Protein AF-A0AA90NVJ5-F1 (afdb_monomer)

Mean predicted aligned error: 16.96 Å

Solvent-accessible surface area (backbone atoms only — not comparable to full-atom values): 32230 Å² total; per-residue (Å²): 108,69,73,56,40,75,77,45,54,69,91,79,53,79,66,46,68,48,69,56,89,80,75,50,54,68,58,56,45,48,38,55,75,70,67,49,37,37,31,30,42,58,78,66,62,53,34,35,52,96,92,38,83,36,47,47,67,70,79,48,70,86,54,48,79,76,35,74,50,73,50,93,60,68,34,25,51,74,86,40,76,24,29,42,32,39,37,22,49,100,89,47,80,44,40,34,38,19,69,58,90,64,99,47,58,68,63,62,41,54,60,50,55,58,54,57,51,51,54,44,38,47,26,87,74,56,71,31,52,74,79,68,71,81,81,56,64,76,60,47,52,57,48,51,53,55,48,51,55,51,51,52,49,15,37,50,47,9,49,52,56,47,77,76,42,100,68,71,63,60,38,102,80,78,41,63,66,62,54,50,45,51,52,10,43,55,50,51,52,50,57,75,68,51,80,78,47,85,78,49,49,60,54,48,54,52,48,51,57,56,62,51,61,80,39,88,86,50,62,78,56,66,56,51,62,69,67,57,86,79,63,65,35,46,77,32,61,63,39,45,46,76,60,53,39,22,66,38,40,5,14,34,41,18,8,42,35,31,51,52,83,56,38,49,20,41,75,62,8,20,6,33,42,39,65,39,86,55,34,29,42,26,42,35,38,24,38,39,51,42,58,31,42,36,40,77,28,38,26,45,32,92,80,46,82,71,42,69,33,58,42,73,55,25,30,54,66,23,53,39,54,23,28,17,33,30,40,50,76,55,100,36,43,19,40,31,41,34,37,33,46,58,34,18,24,37,41,49,47,54,91,80,30,52,53,19,64,80,26,28,33,34,35,33,42,33,45,35,45,31,43,30,46,10,36,39,79,50,100,44,34,25,33,18,38,31,46,28,47,33,39,40,41,38,37,41,30,25,34,42,67,50,75,90,48,83,86,40,60,66,24,40,39,38,39,41,30,40,36,75,32,70,34,42,32,39,19,36,30,41,36,93,41,99,48,34,28,36,10,35,20,42,37,51,47,37,65,41,63,25,45,36,44,36,38,40,36,74,46,64,92,83,73,52,70,46,76,47,49,30,39,35,62,47,43,48,50,32,37,42,39,41,16,35,25,38,48,80,54,98,38,41,34,41,24,31,25,43,34,42,37,41,38,51,56,38,44,51,51,48,46,42,62,74,76,70,74,65,54,78,86,66,44,55,33,44,78,36,72,26,41,63,34,50,35,42,20,38,19,39,36,40,43,78,52,93,41,38,32,43,25,29,18,37,23,46,37,45,30,31,44,46,53,85,41,24,40,84,81,44,88,48,38,42,33,42,37,42,19,37,20,41,37,40,37,83,46,100,41,39,34,37,21,41,17,40,33,45,35,40,35,47,67,36,52,33,59,34,69,38,38,37,76,83,75,43,78,36,67,88,58,69,19,38,38,36,32,35,37,56,43,40,74,30,46,33,43,20,37,28,42,38,42,48,110

Foldseek 3Di:
DVVVCVVPPLVNQPEAAEEQPDDAPVVLVVCLVSVHKYKYWHPDQWWADPNDTDGVCVVCVPADAQRKDWDPAWIDDNNRTWTKIWHAHPVGITIITTSDDDPQSVVVNVCCVVVVVVVCCVPPLHVNVVVVVDDDDVVVVVVVVVVVLLQVLLLQQLVVVCVVDPHADADPVRHRPDDSSRSSRVLVVVLVVDPDDPVSVVVVVVSVVSSVVVCPPCVVAPVCQVPVPDWFDADDLFFFDPWQDLVCVQAVNFCLFWDLPAQSSCVVALQSLLVDPFKKKKWKKKKWADKWKWPPKWWDAPQDPIDDDIWIRQTHITMWIWIKTWDDPDNWKIKIKIKTWGGWHWGATDLPHSQLLQFRTKTKTKIKIKIKIKGDPDPFKIKIKIKIKMKIKIKTWGFHDDPPPSVFGGWIKIDIWMWIWMWMKMKMWGPPDPFKIKIKMKTAKTKTKTKDKIWTQPGPDPPGIDIFIKIWIAIAWMKMKIKMWGDPDPFKIKGKIKMKTACQRGQWTWIGTPVCPDPQVRIAIQGQRFHIWMKIKIKMWGDPDPFKIKIWMKIWTARSDDQARDGSNGQAGIKIKTKIKMWGCPDPFKIKIKMKIWIWGAKHWHWDFGAIPVRDGCSNGSTIMTTMMHGDIMMMIMMMMMGTD

Nearest PDB structures (foldseek):
  3dwn-assembly2_B  TM=8.677E-01  e=7.748E-34  Escherichia coli K-12
  3pf1-assembly2_B  TM=8.631E-01  e=9.026E-34  Escherichia coli K-12
  2r4p-assembly2_B  TM=8.733E-01  e=1.092E-32  Escherichia coli
  2r4n-assembly2_B  TM=8.808E-01  e=7.939E-32  Escherichia coli
  2r4l-assembly1_A  TM=8.589E-01  e=8.244E-31  Escherichia coli

Radius of gyration: 35.65 Å; Cα contacts (8 Å, |Δi|>4): 1662; chains: 1; bounding box: 70×55×118 Å

Secondary structure (DSSP, 8-state):
-HHHHHHS-GGG---EEE-GGG--HHHHHHHHHTT--EEEE---SEEEETTEEEEHHHHTTT--BT-EEEEEEEEEETTEEEEEEEEEETTEEEEEEESS--TTHHHHHHTTHHHHHHHHHHTTTTT-GGGG----HHHHHHHHHHHHHHHHHHHHHHHHHHHTSS-PPB-TTSSBSS-HHHHHHHHHHHHHHS---HHHHHHHHHHHHHHGGG-TTTTTTHHHHHH---S----BBBTB---S-HHHHTTTTTTTTT--SSTTHHHH-GGGGGG--S-EEEEEEEEEE----EEEEEEEETTEEEEEEEE---B--EEEEEEEEEEE-SSSEEEEEEEE-SBEEEEE--TT-GGGGT-SEEEEEEEEEEEEEEEESSSSEEEEEEEEEEEEEEEEEEEEE-TT-TT-EEEEEEEEEEEEEEEEEEEEEEEEETTEEEEEEEE--EEEEEEEEEEEE--TTTT--EEEEEEEEEEEPPEEEEEEEEE-SSSEEEEEEEEEE-GGG--EEEEEETTS-S-TTSS-EEE--PPPEEEEEEEEEEE-SSSEEEEEEEEEE--S--TTT-BTTB----EEEEEEEEEEEEETTEEEEEEEEEEEEPPEEEEEE-B-TTS-B-TTTS-EEEEEE--PEEEEEEEEEEEE-

Structure (mmCIF, N/CA/C/O backbone):
data_AF-A0AA90NVJ5-F1
#
_entry.id   AF-A0AA90NVJ5-F1
#
loop_
_atom_site.group_PDB
_atom_site.id
_atom_site.type_symbol
_atom_site.label_atom_id
_atom_site.label_alt_id
_atom_site.label_comp_id
_atom_site.label_asym_id
_atom_site.label_entity_id
_atom_site.label_seq_id
_atom_site.pdbx_PDB_ins_code
_atom_site.Cartn_x
_atom_site.Cartn_y
_atom_site.Cartn_z
_atom_site.occupancy
_atom_site.B_iso_or_equiv
_atom_site.auth_seq_id
_atom_site.auth_comp_id
_atom_site.auth_asym_id
_atom_site.auth_atom_id
_atom_site.pdbx_PDB_model_num
ATOM 1 N N . MET A 1 1 ? -15.395 13.721 46.851 1.00 72.25 1 MET A N 1
ATOM 2 C CA . MET A 1 1 ? -14.664 12.496 47.256 1.00 72.25 1 MET A CA 1
ATOM 3 C C . MET A 1 1 ? -15.385 11.240 46.790 1.00 72.25 1 MET A C 1
ATOM 5 O O . MET A 1 1 ? -14.738 10.377 46.224 1.00 72.25 1 MET A O 1
ATOM 9 N N . GLU A 1 2 ? -16.705 11.155 46.943 1.00 76.56 2 GLU A N 1
ATOM 10 C CA . GLU A 1 2 ? -17.515 10.027 46.446 1.00 76.56 2 GLU A CA 1
ATOM 11 C C . GLU A 1 2 ? -17.298 9.736 44.954 1.00 76.56 2 GLU A C 1
ATOM 13 O O . GLU A 1 2 ? -17.005 8.604 44.595 1.00 76.56 2 GLU A O 1
ATOM 18 N N . HIS A 1 3 ? -17.269 10.766 44.102 1.00 74.88 3 HIS A N 1
ATOM 19 C CA . HIS A 1 3 ? -16.951 10.602 42.678 1.00 74.88 3 HIS A CA 1
ATOM 20 C C . HIS A 1 3 ? -15.566 9.965 42.425 1.00 74.88 3 HIS A C 1
ATOM 22 O O . HIS A 1 3 ? -15.418 9.106 41.565 1.00 74.88 3 HIS A O 1
ATOM 28 N N . VAL A 1 4 ? -14.553 10.314 43.227 1.00 75.56 4 VAL A N 1
ATOM 29 C CA . VAL A 1 4 ? -13.215 9.702 43.136 1.00 75.56 4 VAL A CA 1
ATOM 30 C C . VAL A 1 4 ? -13.242 8.250 43.616 1.00 75.56 4 VAL A C 1
ATOM 32 O O . VAL A 1 4 ? -12.526 7.422 43.068 1.00 75.56 4 VAL A O 1
ATOM 35 N N . LEU A 1 5 ? -14.074 7.920 44.607 1.00 78.44 5 LEU A N 1
ATOM 36 C CA . LEU A 1 5 ? -14.225 6.545 45.088 1.00 78.44 5 LEU A CA 1
ATOM 37 C C . LEU A 1 5 ? -14.985 5.636 44.117 1.00 78.44 5 LEU A C 1
ATOM 39 O O . LEU A 1 5 ? -14.742 4.430 44.129 1.00 78.44 5 LEU A O 1
ATOM 43 N N . ASN A 1 6 ? -15.840 6.202 43.261 1.00 79.12 6 ASN A N 1
ATOM 44 C CA . ASN A 1 6 ? -16.451 5.467 42.149 1.00 79.12 6 ASN A CA 1
ATOM 45 C C . ASN A 1 6 ? -15.398 5.031 41.118 1.00 79.12 6 ASN A C 1
ATOM 47 O O . ASN A 1 6 ? -15.527 3.967 40.524 1.00 79.12 6 ASN A O 1
ATOM 51 N N . LEU A 1 7 ? -14.339 5.827 40.940 1.00 78.50 7 LEU A N 1
ATOM 52 C CA . LEU A 1 7 ? -13.243 5.536 40.012 1.00 78.50 7 LEU A CA 1
ATOM 53 C C . LEU A 1 7 ? -12.128 4.699 40.662 1.00 78.50 7 LEU A C 1
ATOM 55 O O . LEU A 1 7 ? -11.526 3.838 40.022 1.00 78.50 7 LEU A O 1
ATOM 59 N N . ILE A 1 8 ? -11.835 4.943 41.942 1.00 82.69 8 ILE A N 1
ATOM 60 C CA . ILE A 1 8 ? -10.761 4.287 42.694 1.00 82.69 8 ILE A CA 1
ATOM 61 C C . ILE A 1 8 ? -11.341 3.715 43.992 1.00 82.69 8 ILE A C 1
ATOM 63 O O . ILE A 1 8 ? -11.528 4.452 44.964 1.00 82.69 8 ILE A O 1
ATOM 67 N N . PRO A 1 9 ? -11.567 2.389 44.063 1.00 83.31 9 PRO A N 1
ATOM 68 C CA . PRO A 1 9 ? -12.089 1.762 45.268 1.00 83.31 9 PRO A CA 1
ATOM 69 C C . PRO A 1 9 ? -11.207 2.059 46.485 1.00 83.31 9 PRO A C 1
ATOM 71 O O . PRO A 1 9 ? -9.983 1.953 46.398 1.00 83.31 9 PRO A O 1
ATOM 74 N N . ILE A 1 10 ? -11.818 2.329 47.648 1.00 81.44 10 ILE A N 1
ATOM 75 C CA . ILE A 1 10 ? -11.120 2.649 48.917 1.00 81.44 10 ILE A CA 1
ATOM 76 C C . ILE A 1 10 ? -9.978 1.666 49.222 1.00 81.44 10 ILE A C 1
ATOM 78 O O . ILE A 1 10 ? -8.927 2.066 49.711 1.00 81.44 10 ILE A O 1
ATOM 82 N N . LYS A 1 11 ? -10.156 0.376 48.903 1.00 81.62 11 LYS A N 1
ATOM 83 C CA . LYS A 1 11 ? -9.151 -0.677 49.132 1.00 81.62 11 LYS A CA 1
ATOM 84 C C . LYS A 1 11 ? -7.839 -0.463 48.360 1.00 81.62 11 LYS A C 1
ATOM 86 O O . LYS A 1 11 ? -6.824 -1.021 48.758 1.00 81.62 11 LYS A O 1
ATOM 91 N N . ARG A 1 12 ? -7.854 0.315 47.271 1.00 85.75 12 ARG A N 1
ATOM 92 C CA . ARG A 1 12 ? -6.670 0.665 46.465 1.00 85.75 12 ARG A CA 1
ATOM 93 C C . ARG A 1 12 ? -6.004 1.965 46.928 1.00 85.75 12 ARG A C 1
ATOM 95 O O . ARG A 1 12 ? -4.968 2.334 46.384 1.00 85.75 12 ARG A O 1
ATOM 102 N N . ILE A 1 13 ? -6.581 2.663 47.908 1.00 84.44 13 ILE A N 1
ATOM 103 C CA . ILE A 1 13 ? -6.050 3.921 48.433 1.00 84.44 13 ILE A CA 1
ATOM 104 C C . ILE A 1 13 ? -5.231 3.625 49.687 1.00 84.44 13 ILE A C 1
ATOM 106 O O . ILE A 1 13 ? -5.778 3.318 50.745 1.00 84.44 13 ILE A O 1
ATOM 110 N N . ASP A 1 14 ? -3.910 3.753 49.568 1.00 83.50 14 ASP A N 1
ATOM 111 C CA . ASP A 1 14 ? -2.993 3.574 50.695 1.00 83.50 14 ASP A CA 1
ATOM 112 C C . ASP A 1 14 ? -3.155 4.696 51.736 1.00 83.50 14 ASP A C 1
ATOM 114 O O . ASP A 1 14 ? -3.438 4.429 52.903 1.00 83.50 14 ASP A O 1
ATOM 118 N N . ASN A 1 15 ? -3.033 5.964 51.320 1.00 84.62 15 ASN A N 1
ATOM 119 C CA . ASN A 1 15 ? -3.166 7.132 52.195 1.00 84.62 15 ASN A CA 1
ATOM 120 C C . ASN A 1 15 ? -3.673 8.374 51.438 1.00 84.62 15 ASN A C 1
ATOM 122 O O . ASN A 1 15 ? -3.162 8.710 50.374 1.00 84.62 15 ASN A O 1
ATOM 126 N N . LEU A 1 16 ? -4.614 9.111 52.032 1.00 87.38 16 LEU A N 1
ATOM 127 C CA . LEU A 1 16 ? -5.030 10.446 51.591 1.00 87.38 16 LEU A CA 1
ATOM 128 C C . LEU A 1 16 ? -4.152 11.520 52.250 1.00 87.38 16 LEU A C 1
ATOM 130 O O . LEU A 1 16 ? -4.146 11.632 53.476 1.00 87.38 16 LEU A O 1
ATOM 134 N N . LEU A 1 17 ? -3.446 12.332 51.461 1.00 87.25 17 LEU A N 1
ATOM 135 C CA . LEU A 1 17 ? -2.608 13.434 51.952 1.00 87.25 17 LEU A CA 1
ATOM 136 C C . LEU A 1 17 ? -3.282 14.778 51.642 1.00 87.25 17 LEU A C 1
ATOM 138 O O . LEU A 1 17 ? -3.610 15.021 50.483 1.00 87.25 17 LEU A O 1
ATOM 142 N N . ALA A 1 18 ? -3.481 15.654 52.632 1.00 81.62 18 ALA A N 1
ATOM 143 C CA . ALA A 1 18 ? -4.191 16.923 52.410 1.00 81.62 18 ALA A CA 1
ATOM 144 C C . ALA A 1 18 ? -3.715 18.085 53.302 1.00 81.62 18 ALA A C 1
ATOM 146 O O . ALA A 1 18 ? -3.185 17.870 54.394 1.00 81.62 18 ALA A O 1
ATOM 147 N N . ASP A 1 19 ? -3.936 19.315 52.823 1.00 76.75 19 ASP A N 1
ATOM 148 C CA . ASP A 1 19 ? -3.724 20.566 53.568 1.00 76.75 19 ASP A CA 1
ATOM 149 C C . ASP A 1 19 ? -4.981 21.003 54.340 1.00 76.75 19 ASP A C 1
ATOM 151 O O . ASP A 1 19 ? -6.083 20.498 54.125 1.00 76.75 19 ASP A O 1
ATOM 155 N N . CYS A 1 20 ? -4.812 21.995 55.218 1.00 70.69 20 CYS A N 1
ATOM 156 C CA . CYS A 1 20 ? -5.837 22.480 56.144 1.00 70.69 20 CYS A CA 1
ATOM 157 C C . CYS A 1 20 ? -7.050 23.186 55.519 1.00 70.69 20 CYS A C 1
ATOM 159 O O . CYS A 1 20 ? -7.941 23.589 56.262 1.00 70.69 20 CYS A O 1
ATOM 161 N N . GLU A 1 21 ? -7.055 23.438 54.211 1.00 59.81 21 GLU A N 1
ATOM 162 C CA . GLU A 1 21 ? -7.971 24.404 53.581 1.00 59.81 21 GLU A CA 1
ATOM 163 C C . GLU A 1 21 ? -9.388 23.861 53.334 1.00 59.81 21 GLU A C 1
ATOM 165 O O . GLU A 1 21 ? -10.290 24.644 53.066 1.00 59.81 21 GLU A O 1
ATOM 170 N N . PHE A 1 22 ? -9.620 22.554 53.516 1.00 55.41 22 PHE A N 1
ATOM 171 C CA . PHE A 1 22 ? -10.889 21.894 53.163 1.00 55.41 22 PHE A CA 1
ATOM 172 C C . PHE A 1 22 ? -11.521 21.075 54.305 1.00 55.41 22 PHE A C 1
ATOM 174 O O . PHE A 1 22 ? -12.251 20.117 54.061 1.00 55.41 22 PHE A O 1
ATOM 181 N N . ILE A 1 23 ? -11.215 21.395 55.566 1.00 63.91 23 ILE A N 1
ATOM 182 C CA . ILE A 1 23 ? -11.468 20.484 56.693 1.00 63.91 23 ILE A CA 1
ATOM 183 C C . ILE A 1 23 ? -12.603 20.980 57.600 1.00 63.91 23 ILE A C 1
ATOM 185 O O . ILE A 1 23 ? -12.434 21.943 58.345 1.00 63.91 23 ILE A O 1
ATOM 189 N N . GLY A 1 24 ? -13.722 20.248 57.612 1.00 70.94 24 GLY A N 1
ATOM 190 C CA . GLY A 1 24 ? -14.807 20.367 58.599 1.00 70.94 24 GLY A CA 1
ATOM 191 C C . GLY A 1 24 ? -14.988 19.088 59.431 1.00 70.94 24 GLY A C 1
ATOM 192 O O . GLY A 1 24 ? -14.458 18.035 59.073 1.00 70.94 24 GLY A O 1
ATOM 193 N N . HIS A 1 25 ? -15.745 19.167 60.536 1.00 82.12 25 HIS A N 1
ATOM 194 C CA . HIS A 1 25 ? -16.088 18.002 61.377 1.00 82.12 25 HIS A CA 1
ATOM 195 C C . HIS A 1 25 ? -16.688 16.863 60.540 1.00 82.12 25 HIS A C 1
ATOM 197 O O . HIS A 1 25 ? -16.231 15.727 60.632 1.00 82.12 25 HIS A O 1
ATOM 203 N N . GLU A 1 26 ? -17.673 17.179 59.695 1.00 82.94 26 GLU A N 1
ATOM 204 C CA . GLU A 1 26 ? -18.388 16.205 58.860 1.00 82.94 26 GLU A CA 1
ATOM 205 C C . GLU A 1 26 ? -17.446 15.436 57.934 1.00 82.94 26 GLU A C 1
ATOM 207 O O . GLU A 1 26 ? -17.515 14.214 57.853 1.00 82.94 26 GLU A O 1
ATOM 212 N N . TRP A 1 27 ? -16.499 16.129 57.301 1.00 83.69 27 TRP A N 1
ATOM 213 C CA . TRP A 1 27 ? -15.541 15.501 56.396 1.00 83.69 27 TRP A CA 1
ATOM 214 C C . TRP A 1 27 ? -14.548 14.594 57.136 1.00 83.69 27 TRP A C 1
ATOM 216 O O . TRP A 1 27 ? -14.264 13.479 56.696 1.00 83.69 27 TRP A O 1
ATOM 226 N N . LEU A 1 28 ? -14.051 15.038 58.294 1.00 81.69 28 LEU A N 1
ATOM 227 C CA . LEU A 1 28 ? -13.170 14.229 59.139 1.00 81.69 28 LEU A CA 1
ATOM 228 C C . LEU A 1 28 ? -13.877 12.984 59.685 1.00 81.69 28 LEU A C 1
ATOM 230 O O . LEU A 1 28 ? -13.275 11.907 59.728 1.00 81.69 28 LEU A O 1
ATOM 234 N N . ASP A 1 29 ? -15.140 13.116 60.092 1.00 85.38 29 ASP A N 1
ATOM 235 C CA . ASP A 1 29 ? -15.920 11.979 60.566 1.00 85.38 29 ASP A CA 1
ATOM 236 C C . ASP A 1 29 ? -16.261 11.022 59.419 1.00 85.38 29 ASP A C 1
ATOM 238 O O . ASP A 1 29 ? -16.103 9.812 59.573 1.00 85.38 29 ASP A O 1
ATOM 242 N N . TRP A 1 30 ? -16.587 11.540 58.233 1.00 86.56 30 TRP A N 1
ATOM 243 C CA . TRP A 1 30 ? -16.805 10.738 57.028 1.00 86.56 30 TRP A CA 1
ATOM 244 C C . TRP A 1 30 ? -15.570 9.903 56.656 1.00 86.56 30 TRP A C 1
ATOM 246 O O . TRP A 1 30 ? -15.691 8.703 56.398 1.00 86.56 30 TRP A O 1
ATOM 256 N N . LEU A 1 31 ? -14.362 10.483 56.702 1.00 85.12 31 LEU A N 1
ATOM 257 C CA . LEU A 1 31 ? -13.108 9.752 56.454 1.00 85.12 31 LEU A CA 1
ATOM 258 C C . LEU A 1 31 ? -12.902 8.606 57.451 1.00 85.12 31 LEU A C 1
ATOM 260 O O . LEU A 1 31 ? -12.459 7.513 57.080 1.00 85.12 31 LEU A O 1
ATOM 264 N N . ARG A 1 32 ? -13.240 8.849 58.722 1.00 84.19 32 ARG A N 1
ATOM 265 C CA . ARG A 1 32 ? -13.170 7.851 59.792 1.00 84.19 32 ARG A CA 1
ATOM 266 C C . ARG A 1 32 ? -14.194 6.734 59.579 1.00 84.19 32 ARG A C 1
ATOM 268 O O . ARG A 1 32 ? -13.818 5.565 59.677 1.00 84.19 32 ARG A O 1
ATOM 275 N N . GLN A 1 33 ? -15.451 7.077 59.293 1.00 85.06 33 GLN A N 1
ATOM 276 C CA . GLN A 1 33 ? -16.539 6.121 59.051 1.00 85.06 33 GLN A CA 1
ATOM 277 C C . GLN A 1 33 ? -16.220 5.205 57.860 1.00 85.06 33 GLN A C 1
ATOM 279 O O . GLN A 1 33 ? -16.364 3.988 57.960 1.00 85.06 33 GLN A O 1
ATOM 284 N N . ASN A 1 34 ? -15.652 5.768 56.789 1.00 84.44 34 ASN A N 1
ATOM 285 C CA . ASN A 1 34 ? -15.224 5.034 55.594 1.00 84.44 34 ASN A CA 1
ATOM 286 C C . ASN A 1 34 ? -13.871 4.307 55.749 1.00 84.44 34 ASN A C 1
ATOM 288 O O . ASN A 1 34 ? -13.371 3.708 54.797 1.00 84.44 34 ASN A O 1
ATOM 292 N N . LYS A 1 35 ? -13.262 4.334 56.945 1.00 84.75 35 LYS A N 1
ATOM 293 C CA . LYS A 1 35 ? -11.977 3.683 57.275 1.00 84.75 35 LYS A CA 1
ATOM 294 C C . LYS A 1 35 ? -10.813 4.081 56.349 1.00 84.75 35 LYS A C 1
ATOM 296 O O . LYS A 1 35 ? -9.846 3.319 56.221 1.00 84.75 35 LYS A O 1
ATOM 301 N N . LEU A 1 36 ? -10.867 5.272 55.747 1.00 86.31 36 LEU A N 1
ATOM 302 C CA . LEU A 1 36 ? -9.823 5.765 54.852 1.00 86.31 36 LEU A CA 1
ATOM 303 C C . LEU A 1 36 ? -8.594 6.183 55.671 1.00 86.31 36 LEU A C 1
ATOM 305 O O . LEU A 1 36 ? -8.691 6.918 56.660 1.00 86.31 36 LEU A O 1
ATOM 309 N N . SER A 1 37 ? -7.412 5.706 55.281 1.00 87.06 37 SER A N 1
ATOM 310 C CA . SER A 1 37 ? -6.175 6.172 55.905 1.00 87.06 37 SER A CA 1
ATOM 311 C C . SER A 1 37 ? -5.868 7.586 55.415 1.00 87.06 37 SER A C 1
ATOM 313 O O . SER A 1 37 ? -5.815 7.808 54.210 1.00 87.06 37 SER A O 1
ATOM 315 N N . CYS A 1 38 ? -5.666 8.551 56.314 1.00 87.50 38 CYS A N 1
ATO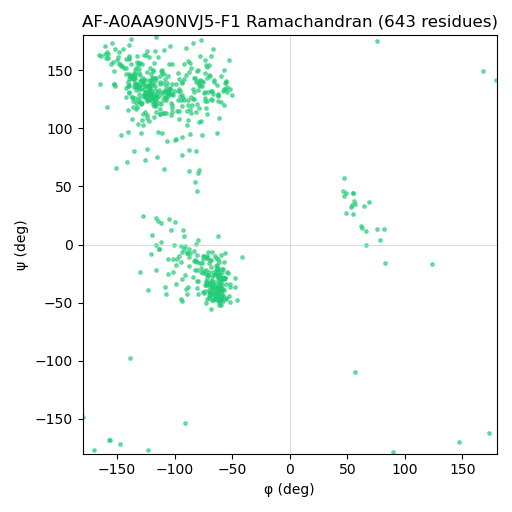M 316 C CA . CYS A 1 38 ? -5.355 9.930 55.926 1.00 87.50 38 CYS A CA 1
ATOM 317 C C . CYS A 1 38 ? -4.192 10.516 56.730 1.00 87.50 38 CYS A C 1
ATOM 319 O O . CYS A 1 38 ? -3.973 10.114 57.871 1.00 87.50 38 CYS A O 1
ATOM 321 N N . ARG A 1 39 ? -3.452 11.461 56.148 1.00 88.94 39 ARG A N 1
ATOM 322 C CA . ARG A 1 39 ? -2.412 12.277 56.789 1.00 88.94 39 ARG A CA 1
ATOM 323 C C . ARG A 1 39 ? -2.687 13.724 56.412 1.00 88.94 39 ARG A C 1
ATOM 325 O O . ARG A 1 39 ? -2.472 14.125 55.271 1.00 88.94 39 ARG A O 1
ATOM 332 N N . ILE A 1 40 ? -3.236 14.481 57.347 1.00 85.75 40 ILE A N 1
ATOM 333 C CA . ILE A 1 40 ? -3.801 15.792 57.038 1.00 85.75 40 ILE A CA 1
ATOM 334 C C . ILE A 1 40 ? -3.146 16.838 57.924 1.00 85.75 40 ILE A C 1
ATOM 336 O O . ILE A 1 40 ? -3.037 16.637 59.134 1.00 85.75 40 ILE A O 1
ATOM 340 N N . LEU A 1 41 ? -2.696 17.939 57.327 1.00 83.88 41 LEU A N 1
ATOM 341 C CA . LEU A 1 41 ? -2.188 19.074 58.086 1.00 83.88 41 LEU A CA 1
ATOM 342 C C . LEU A 1 41 ? -3.323 19.695 58.893 1.00 83.88 41 LEU A C 1
ATOM 344 O O . LEU A 1 41 ? -4.447 19.828 58.413 1.00 83.88 41 LEU A O 1
ATOM 348 N N . VAL A 1 42 ? -3.018 20.117 60.114 1.00 77.00 42 VAL A N 1
ATOM 349 C CA . VAL A 1 42 ? -3.985 20.796 60.969 1.00 77.00 42 VAL A CA 1
ATOM 350 C C . VAL A 1 42 ? -3.493 22.198 61.299 1.00 77.00 42 VAL A C 1
ATOM 352 O O . VAL A 1 42 ? -2.432 22.376 61.890 1.00 77.00 42 VAL A O 1
ATOM 355 N N . LYS A 1 43 ? -4.296 23.203 60.922 1.00 68.50 43 LYS A N 1
ATOM 356 C CA . LYS A 1 43 ? -4.115 24.619 61.294 1.00 68.50 43 LYS A CA 1
ATOM 357 C C . LYS A 1 43 ? -4.802 24.942 62.627 1.00 68.50 43 LYS A C 1
ATOM 359 O O . LYS A 1 43 ? -4.604 26.030 63.152 1.00 68.50 43 LYS A O 1
ATOM 364 N N . SER A 1 44 ? -5.637 24.040 63.161 1.00 59.41 44 SER A N 1
ATOM 365 C CA . SER A 1 44 ? -6.438 24.320 64.355 1.00 59.41 44 SER A CA 1
ATOM 366 C C . SER A 1 44 ? -5.540 24.602 65.553 1.00 59.41 44 SER A C 1
ATOM 368 O O . SER A 1 44 ? -4.696 23.778 65.897 1.00 59.41 44 SER A O 1
ATOM 370 N N . ASN A 1 45 ? -5.780 25.722 66.232 1.00 60.09 45 ASN A N 1
ATOM 371 C CA . ASN A 1 45 ? -5.015 26.115 67.412 1.00 60.09 45 ASN A CA 1
ATOM 372 C C . ASN A 1 45 ? -5.316 25.268 68.654 1.00 60.09 45 ASN A C 1
ATOM 374 O O . ASN A 1 45 ? -4.538 25.345 69.596 1.00 60.09 45 ASN A O 1
ATOM 378 N N . ASN A 1 46 ? -6.368 24.436 68.657 1.00 61.84 46 ASN A N 1
ATOM 379 C CA . ASN A 1 46 ? -6.797 23.659 69.821 1.00 61.84 46 ASN A CA 1
ATOM 380 C C . ASN A 1 46 ? -7.027 22.178 69.480 1.00 61.84 46 ASN A C 1
ATOM 382 O O . ASN A 1 46 ? -7.769 21.856 68.556 1.00 61.84 46 ASN A O 1
ATOM 386 N N . VAL A 1 47 ? -6.426 21.293 70.271 1.00 69.38 47 VAL A N 1
ATOM 387 C CA . VAL A 1 47 ? -6.661 19.840 70.305 1.00 69.38 47 VAL A CA 1
ATOM 388 C C . VAL A 1 47 ? -7.312 19.518 71.646 1.00 69.38 47 VAL A C 1
ATOM 390 O O . VAL A 1 47 ? -6.910 20.081 72.664 1.00 69.38 47 VAL A O 1
ATOM 393 N N . GLU A 1 48 ? -8.295 18.620 71.686 1.00 72.25 48 GLU A N 1
ATOM 394 C CA . GLU A 1 48 ? -8.856 18.164 72.960 1.00 72.25 48 GLU A CA 1
ATOM 395 C C . GLU A 1 48 ? -8.173 16.877 73.423 1.00 72.25 48 GLU A C 1
ATOM 397 O O . GLU A 1 48 ? -8.156 15.857 72.723 1.00 72.25 48 GLU A O 1
ATOM 402 N N . ASP A 1 49 ? -7.632 16.929 74.636 1.00 70.88 49 ASP A N 1
ATOM 403 C CA . ASP A 1 49 ? -7.055 15.789 75.335 1.00 70.88 49 ASP A CA 1
ATOM 404 C C . ASP A 1 49 ? -7.759 15.614 76.679 1.00 70.88 49 ASP A C 1
ATOM 406 O O . ASP A 1 49 ? -7.847 16.565 77.456 1.00 70.88 49 ASP A O 1
ATOM 410 N N . ARG A 1 50 ? -8.286 14.414 76.954 1.00 69.62 50 ARG A N 1
ATOM 411 C CA . ARG A 1 50 ? -9.036 14.107 78.191 1.00 69.62 50 ARG A CA 1
ATOM 412 C C . ARG A 1 50 ? -10.082 15.189 78.540 1.00 69.62 50 ARG A C 1
ATOM 414 O O . ARG A 1 50 ? -10.145 15.655 79.674 1.00 69.62 50 ARG A O 1
ATOM 421 N N . SER A 1 51 ? -10.859 15.623 77.544 1.00 67.50 51 SER A N 1
ATOM 422 C CA . SER A 1 51 ? -11.918 16.646 77.666 1.00 67.50 51 SER A CA 1
ATOM 423 C C . SER A 1 51 ? -11.446 18.073 77.999 1.00 67.50 51 SER A C 1
ATOM 425 O O . SER A 1 51 ? -12.271 18.935 78.292 1.00 67.50 51 SER A O 1
ATOM 427 N N . LYS A 1 52 ? -10.139 18.361 77.918 1.00 73.19 52 LYS A N 1
ATOM 428 C CA . LYS A 1 52 ? -9.583 19.720 78.019 1.00 73.19 52 LYS A CA 1
ATOM 429 C C . LYS A 1 52 ? -9.096 20.199 76.655 1.00 73.19 52 LYS A C 1
ATOM 431 O O . LYS A 1 52 ? -8.354 19.490 75.978 1.00 73.19 52 LYS A O 1
ATOM 436 N N . LYS A 1 53 ? -9.465 21.424 76.270 1.00 74.31 53 LYS A N 1
ATOM 437 C CA . LYS A 1 53 ? -8.909 22.104 75.089 1.00 74.31 53 LYS A CA 1
ATOM 438 C C . LYS A 1 53 ? -7.479 22.551 75.390 1.00 74.31 53 LYS A C 1
ATOM 440 O O . LYS A 1 53 ? -7.252 23.355 76.291 1.00 74.31 53 LYS A O 1
ATOM 445 N N . ILE A 1 54 ? -6.519 22.022 74.643 1.00 75.19 54 ILE A N 1
ATOM 446 C CA . ILE A 1 54 ? -5.094 22.334 74.757 1.00 75.19 54 ILE A CA 1
ATOM 447 C C . ILE A 1 54 ? -4.647 23.023 73.473 1.00 75.19 54 ILE A C 1
ATOM 449 O O . ILE A 1 54 ? -4.889 22.524 72.373 1.00 75.19 54 ILE A O 1
ATOM 453 N N . ALA A 1 55 ? -3.947 24.150 73.614 1.00 70.25 55 ALA A N 1
ATOM 454 C CA . ALA A 1 55 ? -3.332 24.807 72.473 1.00 70.25 55 ALA A CA 1
ATOM 455 C C . ALA A 1 55 ? -2.278 23.883 71.846 1.00 70.25 55 ALA A C 1
ATOM 457 O O . ALA A 1 55 ? -1.405 23.382 72.557 1.00 70.25 55 ALA A O 1
ATOM 458 N N . VAL A 1 56 ? -2.302 23.660 70.532 1.00 66.69 56 VAL A N 1
ATOM 459 C CA . VAL A 1 56 ? -1.439 22.620 69.930 1.00 66.69 56 VAL A CA 1
ATOM 460 C C . VAL A 1 56 ? 0.055 22.945 70.046 1.00 66.69 56 VAL A C 1
ATOM 462 O O . VAL A 1 56 ? 0.888 22.050 70.186 1.00 66.69 56 VAL A O 1
ATOM 465 N N . GLY A 1 57 ? 0.396 24.234 70.128 1.00 64.19 57 GLY A N 1
ATOM 466 C CA . GLY A 1 57 ? 1.744 24.685 70.475 1.00 64.19 57 GLY A CA 1
ATOM 467 C C . GLY A 1 57 ? 2.221 24.192 71.850 1.00 64.19 57 GLY A C 1
ATOM 468 O O . GLY A 1 57 ? 3.391 23.846 71.980 1.00 64.19 57 GLY A O 1
ATOM 469 N N . LYS A 1 58 ? 1.323 24.077 72.846 1.00 70.56 58 LYS A N 1
ATOM 470 C CA . LYS A 1 58 ? 1.631 23.541 74.189 1.00 70.56 58 LYS A CA 1
ATOM 471 C C . LYS A 1 58 ? 1.867 22.031 74.192 1.00 70.56 58 LYS A C 1
ATOM 473 O O . LYS A 1 58 ? 2.631 21.549 75.015 1.00 70.56 58 LYS A O 1
ATOM 478 N N . LEU A 1 59 ? 1.249 21.295 73.267 1.00 70.06 59 LEU A N 1
ATOM 479 C CA . LEU A 1 59 ? 1.514 19.866 73.059 1.00 70.06 59 LEU A CA 1
ATOM 480 C C . LEU A 1 59 ? 2.932 19.623 72.517 1.00 70.06 59 LEU A C 1
ATOM 482 O O . LEU A 1 59 ? 3.511 18.572 72.767 1.00 70.06 59 LEU A O 1
ATOM 486 N N . CYS A 1 60 ? 3.503 20.603 71.810 1.00 70.00 60 CYS A N 1
ATOM 487 C CA . CYS A 1 60 ? 4.768 20.479 71.084 1.00 70.00 60 CYS A CA 1
ATOM 488 C C . CYS A 1 60 ? 5.882 21.406 71.618 1.00 70.00 60 CYS A C 1
ATOM 490 O O . CYS A 1 60 ? 6.810 21.751 70.875 1.00 70.00 60 CYS A O 1
ATOM 492 N N . THR A 1 61 ? 5.796 21.841 72.880 1.00 69.38 61 THR A N 1
ATOM 493 C CA . THR A 1 61 ? 6.779 22.734 73.529 1.00 69.38 61 THR A CA 1
ATOM 494 C C . THR A 1 61 ? 8.175 22.121 73.620 1.00 69.38 61 THR A C 1
ATOM 496 O O . THR A 1 61 ? 9.149 22.855 73.521 1.00 69.38 61 THR A O 1
ATOM 499 N N . GLY A 1 62 ? 8.283 20.793 73.724 1.00 70.19 62 GLY A N 1
ATOM 500 C CA . GLY A 1 62 ? 9.560 20.067 73.782 1.00 70.19 62 GLY A CA 1
ATOM 501 C C . GLY A 1 62 ? 10.126 19.598 72.434 1.00 70.19 62 GLY A C 1
ATOM 502 O O . GLY A 1 62 ? 11.080 18.829 72.426 1.00 70.19 62 GLY A O 1
ATOM 503 N N . VAL A 1 63 ? 9.535 19.988 71.296 1.00 75.62 63 VAL A N 1
ATOM 504 C CA . VAL A 1 63 ? 9.992 19.537 69.966 1.00 75.62 63 VAL A CA 1
ATOM 505 C C . VAL A 1 63 ? 11.065 20.484 69.430 1.00 75.62 63 VAL A C 1
ATOM 507 O O . VAL A 1 63 ? 10.742 21.592 68.990 1.00 75.62 63 VAL A O 1
ATOM 510 N N . SER A 1 64 ? 12.320 20.034 69.423 1.00 79.56 64 SER A N 1
ATOM 511 C CA . SER A 1 64 ? 13.463 20.756 68.852 1.00 79.56 64 SER A CA 1
ATOM 512 C C . SER A 1 64 ? 13.392 20.852 67.322 1.00 79.56 64 SER A C 1
ATOM 514 O O . SER A 1 64 ? 12.660 20.114 66.658 1.00 79.56 64 SER A O 1
ATOM 516 N N . ILE A 1 65 ? 14.160 21.772 66.730 1.00 77.44 65 ILE A N 1
ATOM 517 C CA . ILE A 1 65 ? 14.259 21.913 65.267 1.00 77.44 65 ILE A CA 1
ATOM 518 C C . ILE A 1 65 ? 14.706 20.575 64.654 1.00 77.44 65 ILE A C 1
ATOM 520 O O . ILE A 1 65 ? 15.637 19.942 65.140 1.00 77.44 65 ILE A O 1
ATOM 524 N N . ASN A 1 66 ? 14.026 20.147 63.587 1.00 76.69 66 ASN A N 1
ATOM 525 C CA . ASN A 1 66 ? 14.175 18.859 62.895 1.00 76.69 66 ASN A CA 1
ATOM 526 C C . ASN A 1 66 ? 13.769 17.605 63.683 1.00 76.69 66 ASN A C 1
ATOM 528 O O . ASN A 1 66 ? 13.785 16.515 63.108 1.00 76.69 66 ASN A O 1
ATOM 532 N N . GLN A 1 67 ? 13.314 17.740 64.927 1.00 81.00 67 GLN A N 1
ATOM 533 C CA . GLN A 1 67 ? 12.779 16.620 65.691 1.00 81.00 67 GLN A CA 1
ATOM 534 C C . GLN A 1 67 ? 11.359 16.269 65.223 1.00 81.00 67 GLN A C 1
ATOM 536 O O . GLN A 1 67 ? 10.543 17.149 64.926 1.00 81.00 67 GLN A O 1
ATOM 541 N N . LYS A 1 68 ? 11.070 14.966 65.159 1.00 84.38 68 LYS A N 1
ATOM 542 C CA . LYS A 1 68 ? 9.739 14.404 64.903 1.00 84.38 68 LYS A CA 1
ATOM 543 C C . LYS A 1 68 ? 9.199 13.814 66.205 1.00 84.38 68 LYS A C 1
ATOM 545 O O . LYS A 1 68 ? 9.937 13.125 66.903 1.00 84.38 68 LYS A O 1
ATOM 550 N N . VAL A 1 69 ? 7.929 14.056 66.513 1.00 83.50 69 VAL A N 1
ATOM 551 C CA . VAL A 1 69 ? 7.245 13.462 67.671 1.00 83.50 69 VAL A CA 1
ATOM 552 C C . VAL A 1 69 ? 5.903 12.896 67.229 1.00 83.50 69 VAL A C 1
ATOM 554 O O . VAL A 1 69 ? 5.168 13.556 66.499 1.00 83.50 69 VAL A O 1
ATOM 557 N N . THR A 1 70 ? 5.585 11.687 67.689 1.00 83.50 70 THR A N 1
ATOM 558 C CA . THR A 1 70 ? 4.321 11.000 67.405 1.00 83.50 70 THR A CA 1
ATOM 559 C C . THR A 1 70 ? 3.670 10.575 68.712 1.00 83.50 70 THR A C 1
ATOM 561 O O . THR A 1 70 ? 4.301 9.935 69.556 1.00 83.50 70 THR A O 1
ATOM 564 N N . TRP A 1 71 ? 2.391 10.903 68.880 1.00 83.12 71 TRP A N 1
ATOM 565 C CA . TRP A 1 71 ? 1.619 10.499 70.050 1.00 83.12 71 TRP A CA 1
ATOM 566 C C . TRP A 1 71 ? 0.867 9.199 69.767 1.00 83.12 71 TRP A C 1
ATOM 568 O O . TRP A 1 71 ? 0.137 9.083 68.786 1.00 83.12 71 TRP A O 1
ATOM 578 N N . HIS A 1 72 ? 1.020 8.228 70.668 1.00 80.75 72 HIS A N 1
ATOM 579 C CA . HIS A 1 72 ? 0.433 6.889 70.542 1.00 80.75 72 HIS A CA 1
ATOM 580 C C . HIS A 1 72 ? -1.034 6.835 71.003 1.00 80.75 72 HIS A C 1
ATOM 582 O O . HIS A 1 72 ? -1.740 5.872 70.725 1.00 80.75 72 HIS A O 1
ATOM 588 N N . SER A 1 73 ? -1.513 7.874 71.696 1.00 82.81 73 SER A N 1
ATOM 589 C CA . SER A 1 73 ? -2.920 8.013 72.087 1.00 82.81 73 SER A CA 1
ATOM 590 C C . SER A 1 73 ? -3.655 8.937 71.122 1.00 82.81 73 SER A C 1
ATOM 592 O O . SER A 1 73 ? -3.133 9.986 70.737 1.00 82.81 73 SER A O 1
ATOM 594 N N . LYS A 1 74 ? -4.885 8.562 70.756 1.00 85.75 74 LYS A N 1
ATOM 595 C CA . LYS A 1 74 ? -5.753 9.417 69.945 1.00 85.75 74 LYS A CA 1
ATOM 596 C C . LYS A 1 74 ? -6.143 10.670 70.728 1.00 85.75 74 LYS A C 1
ATOM 598 O O . LYS A 1 74 ? -6.451 10.597 71.917 1.00 85.75 74 LYS A O 1
ATOM 603 N N . LYS A 1 75 ? -6.169 11.804 70.039 1.00 84.56 75 LYS A N 1
ATOM 604 C CA . LYS A 1 75 ? -6.644 13.098 70.537 1.00 84.56 75 LYS A CA 1
ATOM 605 C C . LYS A 1 75 ? -7.784 13.571 69.645 1.00 84.56 75 LYS A C 1
ATOM 607 O O . LYS A 1 75 ? -7.832 13.202 68.471 1.00 84.56 75 LYS A O 1
ATOM 612 N N . LYS A 1 76 ? -8.715 14.359 70.180 1.00 83.44 76 LYS A N 1
ATOM 613 C CA . LYS A 1 76 ? -9.823 14.870 69.366 1.00 83.44 76 LYS A CA 1
ATOM 614 C C . LYS A 1 76 ? -9.394 16.146 68.647 1.00 83.44 76 LYS A C 1
ATOM 616 O O . LYS A 1 76 ? -8.936 17.099 69.278 1.00 83.44 76 LYS A O 1
ATOM 621 N N . VAL A 1 77 ? -9.575 16.158 67.332 1.00 79.31 77 VAL A N 1
ATOM 622 C CA . VAL A 1 77 ? -9.410 17.332 66.471 1.00 79.31 77 VAL A CA 1
ATOM 623 C C . VAL A 1 77 ? -10.760 17.614 65.841 1.00 79.31 77 VAL A C 1
ATOM 625 O O . VAL A 1 77 ? -11.330 16.738 65.196 1.00 79.31 77 VAL A O 1
ATOM 628 N N . SER A 1 78 ? -11.300 18.805 66.105 1.00 76.88 78 SER A N 1
ATOM 629 C CA . SER A 1 78 ? -12.666 19.173 65.710 1.00 76.88 78 SER A CA 1
ATOM 630 C C . SER A 1 78 ? -13.697 18.106 66.108 1.00 76.88 78 SER A C 1
ATOM 632 O O . SER A 1 78 ? -14.508 17.712 65.286 1.00 76.88 78 SER A O 1
ATOM 634 N N . GLY A 1 79 ? -13.623 17.575 67.337 1.00 77.75 79 GLY A N 1
ATOM 635 C CA . GLY A 1 79 ? -14.549 16.558 67.865 1.00 77.75 79 GLY A CA 1
ATOM 636 C C . GLY A 1 79 ? -14.247 15.099 67.482 1.00 77.75 79 GLY A C 1
ATOM 637 O O . GLY A 1 79 ? -14.712 14.187 68.169 1.00 77.75 79 GLY A O 1
ATOM 638 N N . VAL A 1 80 ? -13.405 14.857 66.472 1.00 83.75 80 VAL A N 1
ATOM 639 C CA . VAL A 1 80 ? -13.144 13.519 65.908 1.00 83.75 80 VAL A CA 1
ATOM 640 C C . VAL A 1 80 ? -11.782 12.973 66.381 1.00 83.75 80 VAL A C 1
ATOM 642 O O . VAL A 1 80 ? -10.797 13.715 66.391 1.00 83.75 80 VAL A O 1
ATOM 645 N N . PRO A 1 81 ? -11.675 11.697 66.807 1.00 86.88 81 PRO A N 1
ATOM 646 C CA . PRO A 1 81 ? -10.439 11.147 67.366 1.00 86.88 81 PRO A CA 1
ATOM 647 C C . PRO A 1 81 ? -9.416 10.737 66.290 1.00 86.88 81 PRO A C 1
ATOM 649 O O . PRO A 1 81 ? -9.661 9.815 65.511 1.00 86.88 81 PRO A O 1
ATOM 652 N N . PHE A 1 82 ? -8.221 11.333 66.335 1.00 87.44 82 PHE A N 1
ATOM 653 C CA . PHE A 1 82 ? -7.092 11.042 65.442 1.00 87.44 82 PHE A CA 1
ATOM 654 C C . PHE A 1 82 ? -5.781 10.817 66.204 1.00 87.44 82 PHE A C 1
ATOM 656 O O . PHE A 1 82 ? -5.592 11.313 67.314 1.00 87.44 82 PHE A O 1
ATOM 663 N N . TYR A 1 83 ? -4.844 10.099 65.588 1.00 88.06 83 TYR A N 1
ATOM 664 C CA . TYR A 1 83 ? -3.435 10.132 65.983 1.00 88.06 83 TYR A CA 1
ATOM 665 C C . TYR A 1 83 ? -2.810 11.451 65.543 1.00 88.06 83 TYR A C 1
ATOM 667 O O . TYR A 1 83 ? -3.193 11.998 64.511 1.00 88.06 83 TYR A O 1
ATOM 675 N N . ILE A 1 84 ? -1.842 11.950 66.307 1.00 85.19 84 ILE A N 1
ATOM 676 C CA . ILE A 1 84 ? -1.152 13.207 66.012 1.00 85.19 84 ILE A CA 1
ATOM 677 C C . ILE A 1 84 ? 0.338 12.925 65.859 1.00 85.19 84 ILE A C 1
ATOM 679 O O . ILE A 1 84 ? 0.921 12.175 66.646 1.00 85.19 84 ILE A O 1
ATOM 683 N N . ALA A 1 85 ? 0.958 13.566 64.875 1.00 87.50 85 ALA A N 1
ATOM 684 C CA . ALA A 1 85 ? 2.400 13.718 64.796 1.00 87.50 85 ALA A CA 1
ATOM 685 C C . ALA A 1 85 ? 2.766 15.179 64.531 1.00 87.50 85 ALA A C 1
ATOM 687 O O . ALA A 1 85 ? 2.012 15.918 63.895 1.00 87.50 85 ALA A O 1
ATOM 688 N N . ALA A 1 86 ? 3.937 15.590 65.002 1.00 84.69 86 ALA A N 1
ATOM 689 C CA . ALA A 1 86 ? 4.458 16.928 64.800 1.00 84.69 86 ALA A CA 1
ATOM 690 C C . ALA A 1 86 ? 5.932 16.912 64.387 1.00 84.69 86 ALA A C 1
ATOM 692 O O . ALA A 1 86 ? 6.703 16.032 64.777 1.00 84.69 86 ALA A O 1
ATOM 693 N N . ARG A 1 87 ? 6.330 17.923 63.613 1.00 85.25 87 ARG A N 1
ATOM 694 C CA . ARG A 1 87 ? 7.726 18.211 63.266 1.00 85.25 87 ARG A CA 1
ATOM 695 C C . ARG A 1 87 ? 7.958 19.714 63.298 1.00 85.25 87 ARG A C 1
ATOM 697 O O . ARG A 1 87 ? 7.219 20.462 62.662 1.00 85.25 87 ARG A O 1
ATOM 704 N N . ARG A 1 88 ? 9.009 20.167 63.982 1.00 82.00 88 ARG A N 1
ATOM 705 C CA . ARG A 1 88 ? 9.422 21.578 63.943 1.00 82.00 88 ARG A CA 1
ATOM 706 C C . ARG A 1 88 ? 10.469 21.778 62.849 1.00 82.00 88 ARG A C 1
ATOM 708 O O . ARG A 1 88 ? 11.473 21.071 62.814 1.00 82.00 88 ARG A O 1
ATOM 715 N N . ASN A 1 89 ? 10.233 22.719 61.941 1.00 76.19 89 ASN A N 1
ATOM 716 C CA . ASN A 1 89 ? 11.196 23.138 60.922 1.00 76.19 89 ASN A CA 1
ATOM 717 C C . ASN A 1 89 ? 11.583 24.616 61.133 1.00 76.19 89 ASN A C 1
ATOM 719 O O . ASN A 1 89 ? 11.061 25.279 62.025 1.00 76.19 89 ASN A O 1
ATOM 723 N N . LEU A 1 90 ? 12.488 25.143 60.301 1.00 72.75 90 LEU A N 1
ATOM 724 C CA . LEU A 1 90 ? 12.928 26.547 60.366 1.00 72.75 90 LEU A CA 1
ATOM 725 C C . LEU A 1 90 ? 11.806 27.571 60.099 1.00 72.75 90 LEU A C 1
ATOM 727 O O . LEU A 1 90 ? 11.967 28.741 60.421 1.00 72.75 90 LEU A O 1
ATOM 731 N N . LYS A 1 91 ? 10.686 27.150 59.497 1.00 67.06 91 LYS A N 1
ATOM 732 C CA . LYS A 1 91 ? 9.531 27.999 59.168 1.00 67.06 91 LYS A CA 1
ATOM 733 C C . LYS A 1 91 ? 8.399 27.920 60.203 1.00 67.06 91 LYS A C 1
ATOM 735 O O . LYS A 1 91 ? 7.481 28.726 60.133 1.00 67.06 91 LYS A O 1
ATOM 740 N N . GLY A 1 92 ? 8.429 26.959 61.130 1.00 75.50 92 GLY A N 1
ATOM 741 C CA . GLY A 1 92 ? 7.389 26.777 62.140 1.00 75.50 92 GLY A CA 1
ATOM 742 C C . GLY A 1 92 ? 7.137 25.322 62.546 1.00 75.50 92 GLY A C 1
ATOM 743 O O . GLY A 1 92 ? 7.892 24.400 62.225 1.00 75.50 92 GLY A O 1
ATOM 744 N N . LEU A 1 93 ? 6.056 25.123 63.299 1.00 78.19 93 LEU A N 1
ATOM 745 C CA . LEU A 1 93 ? 5.596 23.818 63.769 1.00 78.19 93 LEU A CA 1
ATOM 746 C C . LEU A 1 93 ? 4.587 23.228 62.776 1.00 78.19 93 LEU A C 1
ATOM 748 O O . LEU A 1 93 ? 3.575 23.852 62.472 1.00 78.19 93 LEU A O 1
ATOM 752 N N . LEU A 1 94 ? 4.858 22.018 62.295 1.00 80.31 94 LEU A N 1
ATOM 753 C CA . LEU A 1 94 ? 3.995 21.267 61.390 1.00 80.31 94 LEU A CA 1
ATOM 754 C C . LEU A 1 94 ? 3.300 20.149 62.165 1.00 80.31 94 LEU A C 1
ATOM 756 O O . LEU A 1 94 ? 3.975 19.396 62.865 1.00 80.31 94 LEU A O 1
ATOM 760 N N . ILE A 1 95 ? 1.976 20.037 62.034 1.00 82.06 95 ILE A N 1
ATOM 761 C CA . ILE A 1 95 ? 1.152 19.105 62.814 1.00 82.06 95 ILE A CA 1
ATOM 762 C C . ILE A 1 95 ? 0.226 18.346 61.877 1.00 82.06 95 ILE A C 1
ATOM 764 O O . ILE A 1 95 ? -0.542 18.954 61.135 1.00 82.06 95 ILE A O 1
ATOM 768 N N . VAL A 1 96 ? 0.308 17.022 61.923 1.00 85.38 96 VAL A N 1
ATOM 769 C CA . VAL A 1 96 ? -0.409 16.115 61.029 1.00 85.38 96 VAL A CA 1
ATOM 770 C C . VAL A 1 96 ? -1.287 15.188 61.853 1.00 85.38 96 VAL A C 1
ATOM 772 O O . VAL A 1 96 ? -0.811 14.568 62.807 1.00 85.38 96 VAL A O 1
ATOM 775 N N . VAL A 1 97 ? -2.553 15.064 61.462 1.00 85.62 97 VAL A N 1
ATOM 776 C CA . VAL A 1 97 ? -3.477 14.065 62.008 1.00 85.62 97 VAL A CA 1
ATOM 777 C C . VAL A 1 97 ? -3.558 12.832 61.125 1.00 85.62 97 VAL A C 1
ATOM 779 O O . VAL A 1 97 ? -3.451 12.924 59.900 1.00 85.62 97 VAL A O 1
ATOM 782 N N . ALA A 1 98 ? -3.779 11.680 61.755 1.00 86.94 98 ALA A N 1
ATOM 783 C CA . ALA A 1 98 ? -3.875 10.395 61.084 1.00 86.94 98 ALA A CA 1
ATOM 784 C C . ALA A 1 98 ? -4.985 9.494 61.647 1.00 86.94 98 ALA A C 1
ATOM 786 O O . ALA A 1 98 ? -5.150 9.380 62.861 1.00 86.94 98 ALA A O 1
ATOM 787 N N . THR A 1 99 ? -5.753 8.827 60.776 1.00 84.62 99 THR A N 1
ATOM 788 C CA . THR A 1 99 ? -6.809 7.866 61.180 1.00 84.62 99 THR A CA 1
ATOM 789 C C . THR A 1 99 ? -6.249 6.547 61.713 1.00 84.62 99 THR A C 1
ATOM 791 O O . THR A 1 99 ? -6.840 5.933 62.604 1.00 84.62 99 THR A O 1
ATOM 794 N N . LYS A 1 100 ? -5.104 6.112 61.179 1.00 79.56 100 LYS A N 1
ATOM 795 C CA . LYS A 1 100 ? -4.364 4.906 61.577 1.00 79.56 100 LYS A CA 1
ATOM 796 C C . LYS A 1 100 ? -2.984 5.306 62.091 1.00 79.56 100 LYS A C 1
ATOM 798 O O . LYS A 1 100 ? -2.484 6.364 61.721 1.00 79.56 100 LYS A O 1
ATOM 803 N N . GLN A 1 101 ? -2.378 4.461 62.918 1.00 71.19 101 GLN A N 1
ATOM 804 C CA . GLN A 1 101 ? -1.052 4.686 63.487 1.00 71.19 101 GLN A CA 1
ATOM 805 C C . GLN A 1 101 ? 0.017 3.913 62.698 1.00 71.19 101 GLN A C 1
ATOM 807 O O . GLN A 1 101 ? 0.288 2.762 63.031 1.00 71.19 101 GLN A O 1
ATOM 812 N N . PRO A 1 102 ? 0.645 4.492 61.661 1.00 63.84 102 PRO A N 1
ATOM 813 C CA . PRO A 1 102 ? 1.934 4.014 61.181 1.00 63.84 102 PRO A CA 1
ATOM 814 C C . PRO A 1 102 ? 3.076 4.708 61.941 1.00 63.84 102 PRO A C 1
ATOM 816 O O . PRO A 1 102 ? 2.930 5.828 62.437 1.00 63.84 102 PRO A O 1
ATOM 819 N N . GLY A 1 103 ? 4.257 4.091 61.954 1.00 67.69 103 GLY A N 1
ATOM 820 C CA . GLY A 1 103 ? 5.485 4.739 62.432 1.00 67.69 103 GLY A CA 1
ATOM 821 C C . GLY A 1 103 ? 5.940 5.939 61.579 1.00 67.69 103 GLY A C 1
ATOM 822 O O . GLY A 1 103 ? 6.819 6.681 62.005 1.00 67.69 103 GLY A O 1
ATOM 823 N N . SER A 1 104 ? 5.337 6.167 60.403 1.00 79.06 104 SER A N 1
ATOM 824 C CA 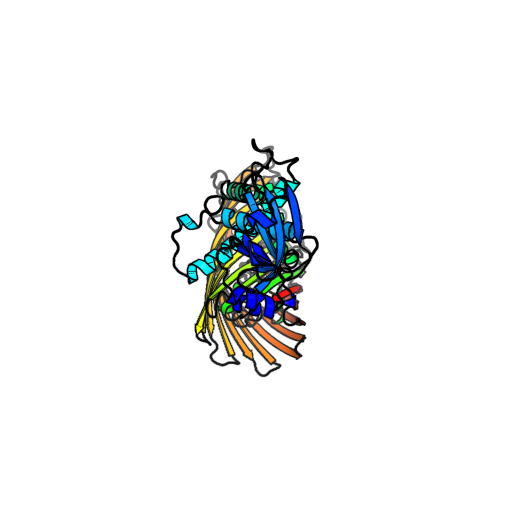. SER A 1 104 ? 5.818 7.084 59.358 1.00 79.06 104 SER A CA 1
ATOM 825 C C . SER A 1 104 ? 4.923 8.304 59.073 1.00 79.06 104 SER A C 1
ATOM 827 O O . SER A 1 104 ? 5.074 8.912 58.022 1.00 79.06 104 SER A O 1
ATOM 829 N N . ILE A 1 105 ? 4.020 8.731 59.975 1.00 86.44 105 ILE A N 1
ATOM 830 C CA . ILE A 1 105 ? 3.020 9.809 59.714 1.00 86.44 105 ILE A CA 1
ATOM 831 C C . ILE A 1 105 ? 3.615 11.059 59.034 1.00 86.44 105 ILE A C 1
ATOM 833 O O . ILE A 1 105 ? 3.060 11.563 58.058 1.00 86.44 105 ILE A O 1
ATOM 837 N N . ILE A 1 106 ? 4.741 11.569 59.545 1.00 84.81 106 ILE A N 1
ATOM 838 C CA . ILE A 1 106 ? 5.406 12.769 59.007 1.00 84.81 106 ILE A CA 1
ATOM 839 C C . ILE A 1 106 ? 6.091 12.491 57.663 1.00 84.81 106 ILE A C 1
ATOM 841 O O . ILE A 1 106 ? 6.130 13.369 56.801 1.00 84.81 106 ILE A O 1
ATOM 845 N N . ASP A 1 107 ? 6.630 11.288 57.481 1.00 84.44 107 ASP A N 1
ATOM 846 C CA . ASP A 1 107 ? 7.297 10.883 56.245 1.00 84.44 107 ASP A CA 1
ATOM 847 C C . ASP A 1 107 ? 6.280 10.638 55.126 1.00 84.44 107 ASP A C 1
ATOM 849 O O . ASP A 1 107 ? 6.475 11.125 54.013 1.00 84.44 107 ASP A O 1
ATOM 853 N N . ASP A 1 108 ? 5.139 10.021 55.437 1.00 86.06 108 ASP A N 1
ATOM 854 C CA . ASP A 1 108 ? 4.006 9.887 54.521 1.00 86.06 108 ASP A CA 1
ATOM 855 C C . ASP A 1 108 ? 3.494 11.267 54.095 1.00 86.06 108 ASP A C 1
ATOM 857 O O . ASP A 1 108 ? 3.347 11.539 52.904 1.00 86.06 108 ASP A O 1
ATOM 861 N N . TYR A 1 109 ? 3.292 12.172 55.061 1.00 86.94 109 TYR A N 1
ATOM 862 C CA . TYR A 1 109 ? 2.853 13.538 54.784 1.00 86.94 109 TYR A CA 1
ATOM 863 C C . TYR A 1 109 ? 3.848 14.300 53.900 1.00 86.94 109 TYR A C 1
ATOM 865 O O . TYR A 1 109 ? 3.446 15.087 53.045 1.00 86.94 109 TYR A O 1
ATOM 873 N N . SER A 1 110 ? 5.152 14.046 54.050 1.00 82.94 110 SER A N 1
ATOM 874 C CA . SER A 1 110 ? 6.175 14.718 53.245 1.00 82.94 110 SER A CA 1
ATOM 875 C C . SER A 1 110 ? 6.035 14.450 51.739 1.00 82.94 110 SER A C 1
ATOM 877 O O . SER A 1 110 ? 6.367 15.329 50.944 1.00 82.94 110 SER A O 1
ATOM 879 N N . LYS A 1 111 ? 5.446 13.312 51.331 1.00 83.00 111 LYS A N 1
ATOM 880 C CA . LYS A 1 111 ? 5.180 12.981 49.917 1.00 83.00 111 LYS A CA 1
ATOM 881 C C . LYS A 1 111 ? 4.208 13.961 49.246 1.00 83.00 111 LYS A C 1
ATOM 883 O O . LYS A 1 111 ? 4.241 14.120 48.029 1.00 83.00 111 LYS A O 1
ATOM 888 N N . ARG A 1 112 ? 3.395 14.684 50.027 1.00 84.56 112 ARG A N 1
ATOM 889 C CA . ARG A 1 112 ? 2.492 15.743 49.544 1.00 84.56 112 ARG A CA 1
ATOM 890 C C . ARG A 1 112 ? 3.233 16.855 48.794 1.00 84.56 112 ARG A C 1
ATOM 892 O O . ARG A 1 112 ? 2.675 17.447 47.877 1.00 84.56 112 ARG A O 1
ATOM 899 N N . TRP A 1 113 ? 4.498 17.122 49.132 1.00 76.12 113 TRP A N 1
ATOM 900 C CA . TRP A 1 113 ? 5.318 18.129 48.440 1.00 76.12 113 TRP A CA 1
ATOM 901 C C . TRP A 1 113 ? 5.481 17.858 46.934 1.00 76.12 113 TRP A C 1
ATOM 903 O O . TRP A 1 113 ? 5.690 18.797 46.159 1.00 76.12 113 TRP A O 1
ATOM 913 N N . SER A 1 114 ? 5.331 16.605 46.493 1.00 73.12 114 SER A N 1
ATOM 914 C CA . SER A 1 114 ? 5.316 16.253 45.068 1.00 73.12 114 SER A CA 1
ATOM 915 C C . SER A 1 114 ? 4.153 16.917 44.320 1.00 73.12 114 SER A C 1
ATOM 917 O O . SER A 1 114 ? 4.328 17.353 43.185 1.00 73.12 114 SER A O 1
ATOM 919 N N . ILE A 1 115 ? 2.998 17.075 44.975 1.00 73.62 115 ILE A N 1
ATOM 920 C CA . ILE A 1 115 ? 1.805 17.727 44.413 1.00 73.62 115 ILE A CA 1
ATOM 921 C C . ILE A 1 115 ? 2.046 19.232 44.243 1.00 73.62 115 ILE A C 1
ATOM 923 O O . ILE A 1 115 ? 1.772 19.789 43.186 1.00 73.62 115 ILE A O 1
ATOM 927 N N . GLU A 1 116 ? 2.634 19.892 45.244 1.00 75.56 116 GLU A N 1
ATOM 928 C CA . GLU A 1 116 ? 2.989 21.319 45.161 1.00 75.56 116 GLU A CA 1
ATOM 929 C C . GLU A 1 116 ? 3.988 21.588 44.026 1.00 75.56 116 GLU A C 1
ATOM 931 O O . GLU A 1 116 ? 3.880 22.575 43.296 1.00 75.56 116 GLU A O 1
ATOM 936 N N . THR A 1 117 ? 4.927 20.662 43.826 1.00 78.94 117 THR A N 1
ATOM 937 C CA . THR A 1 117 ? 5.873 20.718 42.707 1.00 78.94 117 THR A CA 1
ATOM 938 C C . THR A 1 117 ? 5.156 20.561 41.361 1.00 78.94 117 THR A C 1
ATOM 940 O O . THR A 1 117 ? 5.451 21.311 40.431 1.00 78.94 117 THR A O 1
ATOM 943 N N . MET A 1 118 ? 4.185 19.645 41.258 1.00 79.94 118 MET A N 1
ATOM 944 C CA . MET A 1 118 ? 3.365 19.454 40.056 1.00 79.94 118 MET A CA 1
ATOM 945 C C . MET A 1 118 ? 2.530 20.700 39.726 1.00 79.94 118 MET A C 1
ATOM 947 O O . MET A 1 118 ? 2.592 21.180 38.597 1.00 79.94 118 MET A O 1
ATOM 951 N N . PHE A 1 119 ? 1.825 21.284 40.700 1.00 80.38 119 PHE A N 1
ATOM 952 C CA . PHE A 1 119 ? 1.081 22.532 40.487 1.00 80.38 119 PHE A CA 1
ATOM 953 C C . PHE A 1 119 ? 2.001 23.689 40.094 1.00 80.38 119 PHE A C 1
ATOM 955 O O . PHE A 1 119 ? 1.666 24.467 39.204 1.00 80.38 119 PHE A O 1
ATOM 962 N N . GLY A 1 120 ? 3.190 23.779 40.696 1.00 82.25 120 GLY A N 1
ATOM 963 C CA . GLY A 1 120 ? 4.199 24.755 40.292 1.00 82.25 120 GLY A CA 1
ATOM 964 C C . GLY A 1 120 ? 4.589 24.632 38.815 1.00 82.25 120 GLY A C 1
ATOM 965 O O . GLY A 1 120 ? 4.740 25.653 38.148 1.00 82.25 120 GLY A O 1
ATOM 966 N N . ASN A 1 121 ? 4.707 23.405 38.295 1.00 87.31 121 ASN A N 1
ATOM 967 C CA . ASN A 1 121 ? 5.030 23.135 36.888 1.00 87.31 121 ASN A CA 1
ATOM 968 C C . ASN A 1 121 ? 3.898 23.529 35.920 1.00 87.31 121 ASN A C 1
ATOM 970 O O . ASN A 1 121 ? 4.180 23.914 34.789 1.00 87.31 121 ASN A O 1
ATOM 974 N N . LEU A 1 122 ? 2.633 23.444 36.338 1.00 83.12 122 LEU A N 1
ATOM 975 C CA . LEU A 1 122 ? 1.493 23.860 35.507 1.00 83.12 122 LEU A CA 1
ATOM 976 C C . LEU A 1 122 ? 1.344 25.391 35.434 1.00 83.12 122 LEU A C 1
ATOM 978 O O . LEU A 1 122 ? 0.810 25.915 34.462 1.00 83.12 122 LEU A O 1
ATOM 982 N N . LYS A 1 123 ? 1.850 26.110 36.439 1.00 84.12 123 LYS A N 1
ATOM 983 C CA . LYS A 1 123 ? 1.852 27.580 36.519 1.00 84.12 123 LYS A CA 1
ATOM 984 C C . LYS A 1 123 ? 3.132 28.172 35.906 1.00 84.12 123 LYS A C 1
ATOM 986 O O . LYS A 1 123 ? 3.792 27.545 35.074 1.00 84.12 123 LYS A O 1
ATOM 991 N N . SER A 1 124 ? 3.527 29.359 36.359 1.00 81.00 124 SER A N 1
ATOM 992 C CA . SER A 1 124 ? 4.647 30.157 35.839 1.00 81.00 124 SER A CA 1
ATOM 993 C C . SER A 1 124 ? 6.025 29.477 35.824 1.00 81.00 124 SER A C 1
ATOM 995 O O . SER A 1 124 ? 6.936 29.949 35.144 1.00 81.00 124 SER A O 1
ATOM 997 N N . ARG A 1 125 ? 6.230 28.354 36.533 1.00 77.81 125 ARG A N 1
ATOM 998 C CA . ARG A 1 125 ? 7.511 27.615 36.475 1.00 77.81 125 ARG A CA 1
ATOM 999 C C . ARG A 1 125 ? 7.615 26.662 35.277 1.00 77.81 125 ARG A C 1
ATOM 1001 O O . ARG A 1 125 ? 8.725 26.210 34.967 1.00 77.81 125 ARG A O 1
ATOM 1008 N N . GLY A 1 126 ? 6.509 26.370 34.591 1.00 85.62 126 GLY A N 1
ATOM 1009 C CA . GLY A 1 126 ? 6.476 25.477 33.431 1.00 85.62 126 GLY A CA 1
ATOM 1010 C C . GLY A 1 126 ? 5.579 25.982 32.309 1.00 85.62 126 GLY A C 1
ATOM 1011 O O . GLY A 1 126 ? 6.053 26.765 31.488 1.00 85.62 126 GLY A O 1
ATOM 1012 N N . PHE A 1 127 ? 4.345 25.479 32.237 1.00 84.56 127 PHE A N 1
ATOM 1013 C CA . PHE A 1 127 ? 3.429 25.735 31.113 1.00 84.56 127 PHE A CA 1
ATOM 1014 C C . PHE A 1 127 ? 2.689 27.069 31.186 1.00 84.56 127 PHE A C 1
ATOM 1016 O O . PHE A 1 127 ? 2.137 27.493 30.179 1.00 84.56 127 PHE A O 1
ATOM 1023 N N . ASP A 1 128 ? 2.707 27.722 32.347 1.00 87.31 128 ASP A N 1
ATOM 1024 C CA . ASP A 1 128 ? 2.087 29.026 32.573 1.00 87.31 128 ASP A CA 1
ATOM 1025 C C . ASP A 1 128 ? 0.596 29.079 32.209 1.00 87.31 128 ASP A C 1
ATOM 1027 O O . ASP A 1 128 ? 0.118 30.024 31.584 1.00 87.31 128 ASP A O 1
ATOM 1031 N N . LEU A 1 129 ? -0.151 28.046 32.618 1.00 81.69 129 LEU A N 1
ATOM 1032 C CA . LEU A 1 129 ? -1.575 27.886 32.309 1.00 81.69 129 LEU A CA 1
ATOM 1033 C C . LEU A 1 129 ? -2.410 29.124 32.663 1.00 81.69 129 LEU A C 1
ATOM 1035 O O . LEU A 1 129 ? -3.343 29.470 31.945 1.00 81.69 129 LEU A O 1
ATOM 1039 N N . GLU A 1 130 ? -2.063 29.803 33.759 1.00 81.75 130 GLU A N 1
ATOM 1040 C CA . GLU A 1 130 ? -2.780 30.979 34.262 1.00 81.75 130 GLU A CA 1
ATOM 1041 C C . GLU A 1 130 ? -2.785 32.138 33.248 1.00 81.75 130 GLU A C 1
ATOM 1043 O O . GLU A 1 130 ? -3.765 32.877 33.184 1.00 81.75 130 GLU A O 1
ATOM 1048 N N . SER A 1 131 ? -1.757 32.243 32.396 1.00 82.62 131 SER A N 1
ATOM 1049 C CA . SER A 1 131 ? -1.676 33.257 31.331 1.00 82.62 131 SER A CA 1
ATOM 1050 C C . SER A 1 131 ? -2.703 33.060 30.209 1.00 82.62 131 SER A C 1
ATOM 1052 O O . SER A 1 131 ? -3.005 33.995 29.472 1.00 82.62 131 SER A O 1
ATOM 1054 N N . THR A 1 132 ? -3.261 31.853 30.070 1.00 79.69 132 THR A N 1
ATOM 1055 C CA . THR A 1 132 ? -4.221 31.538 28.999 1.00 79.69 132 THR A CA 1
ATOM 1056 C C . THR A 1 132 ? -5.625 32.078 29.272 1.00 79.69 132 THR A C 1
ATOM 1058 O O . THR A 1 132 ? -6.439 32.118 28.353 1.00 79.69 132 THR A O 1
ATOM 1061 N N . HIS A 1 133 ? -5.923 32.469 30.521 1.00 81.44 133 HIS A N 1
ATOM 1062 C CA . HIS A 1 133 ? -7.243 32.933 30.973 1.00 81.44 133 HIS A CA 1
ATOM 1063 C C . HIS A 1 133 ? -8.421 32.021 30.560 1.00 81.44 133 HIS A C 1
ATOM 1065 O O . HIS A 1 133 ? -9.550 32.485 30.410 1.00 81.44 133 HIS A O 1
ATOM 1071 N N . MET A 1 134 ? -8.179 30.721 30.357 1.00 78.31 134 MET A N 1
ATOM 1072 C CA . MET A 1 134 ? -9.194 29.790 29.865 1.00 78.31 134 MET A CA 1
ATOM 1073 C C . MET A 1 134 ? -10.255 29.498 30.937 1.00 78.31 134 MET A C 1
ATOM 1075 O O . MET A 1 134 ? -9.927 29.042 32.028 1.00 78.31 134 MET A O 1
ATOM 1079 N N . THR A 1 135 ? -11.527 29.746 30.612 1.00 83.56 135 THR A N 1
ATOM 1080 C CA . THR A 1 135 ? -12.675 29.590 31.531 1.00 83.56 135 THR A CA 1
ATOM 1081 C C . THR A 1 135 ? -13.738 28.596 31.049 1.00 83.56 135 THR A C 1
ATOM 1083 O O . THR A 1 135 ? -14.666 28.287 31.791 1.00 83.56 135 THR A O 1
ATOM 1086 N N . ASN A 1 136 ? -13.632 28.091 29.813 1.00 86.31 136 ASN A N 1
ATOM 1087 C CA . ASN A 1 136 ? -14.577 27.124 29.245 1.00 86.31 136 ASN A CA 1
ATOM 1088 C C . ASN A 1 136 ? -14.226 25.689 29.683 1.00 86.31 136 ASN A C 1
ATOM 1090 O O . ASN A 1 136 ? -13.108 25.241 29.435 1.00 86.31 136 ASN A O 1
ATOM 1094 N N . LEU A 1 137 ? -15.187 24.980 30.285 1.00 77.25 137 LEU A N 1
ATOM 1095 C CA . LEU A 1 137 ? -14.979 23.664 30.904 1.00 77.25 137 LEU A CA 1
ATOM 1096 C C . LEU A 1 137 ? -14.563 22.572 29.901 1.00 77.25 137 LEU A C 1
ATOM 1098 O O . LEU A 1 137 ? -13.550 21.919 30.127 1.00 77.25 137 LEU A O 1
ATOM 1102 N N . ASP A 1 138 ? -15.234 22.446 28.751 1.00 71.62 138 ASP A N 1
ATOM 1103 C CA . ASP A 1 138 ? -14.900 21.416 27.747 1.00 71.62 138 ASP A CA 1
ATOM 1104 C C . ASP A 1 138 ? -13.487 21.596 27.171 1.00 71.62 138 ASP A C 1
ATOM 1106 O O . ASP A 1 138 ? -12.779 20.641 26.841 1.00 71.62 138 ASP A O 1
ATOM 1110 N N . ARG A 1 139 ? -13.054 22.855 27.033 1.00 76.69 139 ARG A N 1
ATOM 1111 C CA . ARG A 1 139 ? -11.688 23.178 26.603 1.00 76.69 139 ARG A CA 1
ATOM 1112 C C . ARG A 1 139 ? -10.676 22.922 27.712 1.00 76.69 139 ARG A C 1
ATOM 1114 O O . ARG A 1 139 ? -9.563 22.502 27.405 1.00 76.69 139 ARG A O 1
ATOM 1121 N N . MET A 1 140 ? -11.050 23.156 28.970 1.00 77.81 140 MET A N 1
ATOM 1122 C CA . MET A 1 140 ? -10.206 22.841 30.120 1.00 77.81 140 MET A CA 1
ATOM 1123 C C . MET A 1 140 ? -9.966 21.339 30.238 1.00 77.81 140 MET A C 1
ATOM 1125 O O . MET A 1 140 ? -8.821 20.961 30.457 1.00 77.81 140 MET A O 1
ATOM 1129 N N . ASP A 1 141 ? -10.973 20.495 30.017 1.00 75.50 141 ASP A N 1
ATOM 1130 C CA . ASP A 1 141 ? -10.808 19.037 30.084 1.00 75.50 141 ASP A CA 1
ATOM 1131 C C . ASP A 1 141 ? -9.793 18.543 29.045 1.00 75.50 141 ASP A C 1
ATOM 1133 O O . ASP A 1 141 ? -8.773 17.945 29.399 1.00 75.50 141 ASP A O 1
ATOM 1137 N N . LYS A 1 142 ? -9.972 18.927 27.774 1.00 77.31 142 LYS A N 1
ATOM 1138 C CA . LYS A 1 142 ? -9.028 18.599 26.687 1.00 77.31 142 LYS A CA 1
ATOM 1139 C C . LYS A 1 142 ? -7.623 19.151 26.943 1.00 77.31 142 LYS A C 1
ATOM 1141 O O . LYS A 1 142 ? -6.615 18.500 26.664 1.00 77.31 142 LYS A O 1
ATOM 1146 N N . LEU A 1 143 ? -7.537 20.367 27.481 1.00 79.44 143 LEU A N 1
ATOM 1147 C CA . LEU A 1 143 ? -6.263 20.989 27.824 1.00 79.44 143 LEU A CA 1
ATOM 1148 C C . LEU A 1 143 ? -5.570 20.243 28.971 1.00 79.44 143 LEU A C 1
ATOM 1150 O O . LEU A 1 143 ? -4.358 20.040 28.921 1.00 79.44 143 LEU A O 1
ATOM 1154 N N . MET A 1 144 ? -6.316 19.800 29.980 1.00 80.56 144 MET A N 1
ATOM 1155 C CA . MET A 1 144 ? -5.785 19.037 31.107 1.00 80.56 144 MET A CA 1
ATOM 1156 C C . MET A 1 144 ? -5.304 17.645 30.687 1.00 80.56 144 MET A C 1
ATOM 1158 O O . MET A 1 144 ? -4.260 17.202 31.177 1.00 80.56 144 MET A O 1
ATOM 1162 N N . GLU A 1 145 ? -5.980 16.984 29.745 1.00 75.62 145 GLU A N 1
ATOM 1163 C CA . GLU A 1 145 ? -5.507 15.732 29.135 1.00 75.62 145 GLU A CA 1
ATOM 1164 C C . GLU A 1 145 ? -4.151 15.925 28.442 1.00 75.62 145 GLU A C 1
ATOM 1166 O O . GLU A 1 145 ? -3.171 15.238 28.757 1.00 75.62 145 GLU A O 1
ATOM 1171 N N . LEU A 1 146 ? -4.057 16.928 27.564 1.00 77.62 146 LEU A N 1
ATOM 1172 C CA . LEU A 1 146 ? -2.829 17.236 26.831 1.00 77.62 146 LEU A CA 1
ATOM 1173 C C . LEU A 1 146 ? -1.683 17.634 27.773 1.00 77.62 146 LEU A C 1
ATOM 1175 O O . LEU A 1 146 ? -0.540 17.192 27.612 1.00 77.62 146 LEU A O 1
ATOM 1179 N N . LEU A 1 147 ? -1.972 18.453 28.786 1.00 82.62 147 LEU A N 1
ATOM 1180 C CA . LEU A 1 147 ? -0.990 18.854 29.791 1.00 82.62 147 LEU A CA 1
ATOM 1181 C C . LEU A 1 147 ? -0.516 17.669 30.617 1.00 82.62 147 LEU A C 1
ATOM 1183 O O . LEU A 1 147 ? 0.668 17.608 30.934 1.00 82.62 147 LEU A O 1
ATOM 1187 N N . THR A 1 148 ? -1.389 16.714 30.931 1.00 80.88 148 THR A N 1
ATOM 1188 C CA . THR A 1 148 ? -1.007 15.506 31.670 1.00 80.88 148 THR A CA 1
ATOM 1189 C C . THR A 1 148 ? 0.023 14.701 30.884 1.00 80.88 148 THR A C 1
ATOM 1191 O O . THR A 1 148 ? 1.090 14.386 31.419 1.00 80.88 148 THR A O 1
ATOM 1194 N N . ILE A 1 149 ? -0.227 14.467 29.592 1.00 78.88 149 ILE A N 1
ATOM 1195 C CA . ILE A 1 149 ? 0.728 13.804 28.688 1.00 78.88 149 ILE A CA 1
ATOM 1196 C C . ILE A 1 149 ? 2.043 14.592 28.634 1.00 78.88 149 ILE A C 1
ATOM 1198 O O . ILE A 1 149 ? 3.129 14.034 28.808 1.00 78.88 149 ILE A O 1
ATOM 1202 N N . THR A 1 150 ? 1.951 15.913 28.481 1.00 82.62 150 THR A N 1
ATOM 1203 C CA . THR A 1 150 ? 3.124 16.789 28.372 1.00 82.62 150 THR A CA 1
ATOM 1204 C C . THR A 1 150 ? 3.942 16.819 29.671 1.00 82.62 150 THR A C 1
ATOM 1206 O O . THR A 1 150 ? 5.173 16.819 29.625 1.00 82.62 150 THR A O 1
ATOM 1209 N N . VAL A 1 151 ? 3.303 16.787 30.848 1.00 84.00 151 VAL A N 1
ATOM 1210 C CA . VAL A 1 151 ? 3.990 16.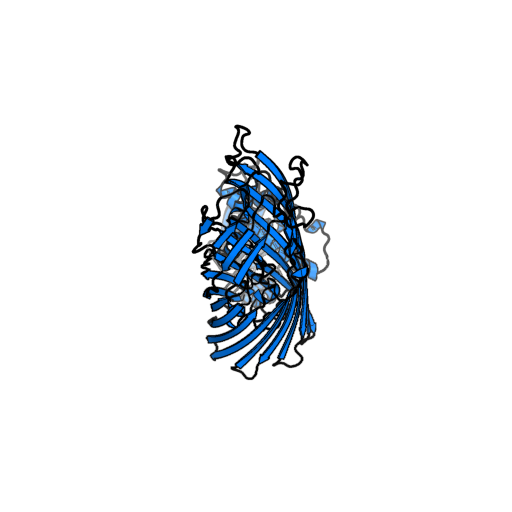661 32.146 1.00 84.00 151 VAL A CA 1
ATOM 1211 C C . VAL A 1 151 ? 4.769 15.355 32.214 1.00 84.00 151 VAL A C 1
ATOM 1213 O O . VAL A 1 151 ? 5.938 15.369 32.611 1.00 84.00 151 VAL A O 1
ATOM 1216 N N . VAL A 1 152 ? 4.145 14.245 31.818 1.00 83.38 152 VAL A N 1
ATOM 1217 C CA . VAL A 1 152 ? 4.782 12.924 31.814 1.00 83.38 152 VAL A CA 1
ATOM 1218 C C . VAL A 1 152 ? 6.003 12.927 30.894 1.00 83.38 152 VAL A C 1
ATOM 1220 O O . VAL A 1 152 ? 7.084 12.507 31.310 1.00 83.38 152 VAL A O 1
ATOM 1223 N N . TRP A 1 153 ? 5.882 13.489 29.692 1.00 83.31 153 TRP A N 1
ATOM 1224 C CA . TRP A 1 153 ? 6.999 13.629 28.754 1.00 83.31 153 TRP A CA 1
ATOM 1225 C C . TRP A 1 153 ? 8.143 14.469 29.323 1.00 83.31 153 TRP A C 1
ATOM 1227 O O . TRP A 1 153 ? 9.298 14.041 29.293 1.00 83.31 153 TRP A O 1
ATOM 1237 N N . CYS A 1 154 ? 7.843 15.626 29.914 1.00 87.19 154 CYS A N 1
ATOM 1238 C CA . CYS A 1 154 ? 8.847 16.466 30.567 1.00 87.19 154 CYS A CA 1
ATOM 1239 C C . CYS A 1 154 ? 9.565 15.734 31.711 1.00 87.19 154 CYS A C 1
ATOM 1241 O O . CYS A 1 154 ? 10.769 15.906 31.893 1.00 87.19 154 CYS A O 1
ATOM 1243 N N . LEU A 1 155 ? 8.862 14.908 32.490 1.00 84.62 155 LEU A N 1
ATOM 1244 C CA . LEU A 1 155 ? 9.479 14.131 33.566 1.00 84.62 155 LEU A CA 1
ATOM 1245 C C . LEU A 1 155 ? 10.377 13.013 33.029 1.00 84.62 155 LEU A C 1
ATOM 1247 O O . LEU A 1 155 ? 11.476 12.830 33.545 1.00 84.62 155 LEU A O 1
ATOM 1251 N N . LEU A 1 156 ? 9.962 12.308 31.980 1.00 80.44 156 LEU A N 1
ATOM 1252 C CA . LEU A 1 156 ? 10.740 11.209 31.399 1.00 80.44 156 LEU A CA 1
ATOM 1253 C C . LEU A 1 156 ? 11.990 11.697 30.679 1.00 80.44 156 LEU A C 1
ATOM 1255 O O . LEU A 1 156 ? 13.083 11.192 30.931 1.00 80.44 156 LEU A O 1
ATOM 1259 N N . VAL A 1 157 ? 11.856 12.734 29.850 1.00 82.69 157 VAL A N 1
ATOM 1260 C CA . VAL A 1 157 ? 13.008 13.372 29.199 1.00 82.69 157 VAL A CA 1
ATOM 1261 C C . VAL A 1 157 ? 13.930 13.981 30.253 1.00 82.69 157 VAL A C 1
ATOM 1263 O O . VAL A 1 157 ? 15.150 13.885 30.140 1.00 82.69 157 VAL A O 1
ATOM 1266 N N . GLY A 1 158 ? 13.362 14.552 31.317 1.00 85.62 158 GLY A N 1
ATOM 1267 C CA . GLY A 1 158 ? 14.113 15.021 32.474 1.00 85.62 158 GLY A CA 1
ATOM 1268 C C . GLY A 1 158 ? 14.907 13.911 33.159 1.00 85.62 158 GLY A C 1
ATOM 1269 O O . GLY A 1 158 ? 16.077 14.108 33.478 1.00 85.62 158 GLY A O 1
ATOM 1270 N N . HIS A 1 159 ? 14.299 12.742 33.359 1.00 83.81 159 HIS A N 1
ATOM 1271 C CA . HIS A 1 159 ? 14.951 11.580 33.958 1.00 83.81 159 HIS A CA 1
ATOM 1272 C C . HIS A 1 159 ? 16.093 11.057 33.084 1.00 83.81 159 HIS A C 1
ATOM 1274 O O . HIS A 1 159 ? 17.188 10.817 33.584 1.00 83.81 159 HIS A O 1
ATOM 1280 N N . TRP A 1 160 ? 15.868 10.969 31.773 1.00 81.12 160 TRP A N 1
ATOM 1281 C CA . TRP A 1 160 ? 16.895 10.593 30.806 1.00 81.12 160 TRP A CA 1
ATOM 1282 C C . TRP A 1 160 ? 18.071 11.578 30.803 1.00 81.12 160 TRP A C 1
ATOM 1284 O O . TRP A 1 160 ? 19.219 11.177 30.981 1.00 81.12 160 TRP A O 1
ATOM 1294 N N . CYS A 1 161 ? 17.794 12.883 30.712 1.00 78.88 161 CYS A N 1
ATOM 1295 C CA . CYS A 1 161 ? 18.828 13.918 30.791 1.00 78.88 161 CYS A CA 1
ATOM 1296 C C . CYS A 1 161 ? 19.592 13.889 32.120 1.00 78.88 161 CYS A C 1
ATOM 1298 O O . CYS A 1 161 ? 20.771 14.230 32.150 1.00 78.88 161 CYS A O 1
ATOM 1300 N N . TYR A 1 162 ? 18.929 13.505 33.213 1.00 80.12 162 TYR A N 1
ATOM 1301 C CA . TYR A 1 162 ? 19.572 13.337 34.510 1.00 80.12 162 TYR A CA 1
ATOM 1302 C C . TYR A 1 162 ? 20.500 12.116 34.531 1.00 80.12 162 TYR A C 1
ATOM 1304 O O . TYR A 1 162 ? 21.625 12.236 34.998 1.00 80.12 162 TYR A O 1
ATOM 1312 N N . GLY A 1 163 ? 20.071 10.976 33.977 1.00 70.88 163 GLY A N 1
ATOM 1313 C CA . GLY A 1 163 ? 20.889 9.761 33.884 1.00 70.88 163 GLY A CA 1
ATOM 1314 C C . GLY A 1 163 ? 22.155 9.928 33.036 1.00 70.88 163 GLY A C 1
ATOM 1315 O O . GLY A 1 163 ? 23.158 9.274 33.300 1.00 70.88 163 GLY A O 1
ATOM 1316 N N . SER A 1 164 ? 22.138 10.837 32.058 1.00 64.69 164 SER A N 1
ATOM 1317 C CA . SER A 1 164 ? 23.307 11.169 31.229 1.00 64.69 164 SER A CA 1
ATOM 1318 C C . SER A 1 164 ? 24.193 12.290 31.794 1.00 64.69 164 SER A C 1
ATOM 1320 O O . SER A 1 164 ? 25.250 12.564 31.228 1.00 64.69 164 SER A O 1
ATOM 1322 N N . ALA A 1 165 ? 23.785 12.969 32.872 1.00 63.16 165 ALA A N 1
ATOM 1323 C CA . ALA A 1 165 ? 24.527 14.085 33.461 1.00 63.16 165 ALA A CA 1
ATOM 1324 C C . ALA A 1 165 ? 25.189 13.675 34.786 1.00 63.16 165 ALA A C 1
ATOM 1326 O O . ALA A 1 165 ? 24.537 13.165 35.690 1.00 63.16 165 ALA A O 1
ATOM 1327 N N . SER A 1 166 ? 26.483 13.964 34.946 1.00 52.72 166 SER A N 1
ATOM 1328 C CA . SER A 1 166 ? 27.283 13.541 36.106 1.00 52.72 166 SER A CA 1
ATOM 1329 C C . SER A 1 166 ? 26.958 14.246 37.434 1.00 52.72 166 SER A C 1
ATOM 1331 O O . SER A 1 166 ? 27.486 13.830 38.456 1.00 52.72 166 SER A O 1
ATOM 1333 N N . GLN A 1 167 ? 26.085 15.263 37.441 1.00 62.25 167 GLN A N 1
ATOM 1334 C CA . GLN A 1 167 ? 25.304 15.812 38.570 1.00 62.25 167 GLN A CA 1
ATOM 1335 C C . GLN A 1 167 ? 24.696 17.158 38.132 1.00 62.25 167 GLN A C 1
ATOM 1337 O O . GLN A 1 167 ? 25.278 17.881 37.323 1.00 62.25 167 GLN A O 1
ATOM 1342 N N . LEU A 1 168 ? 23.522 17.530 38.658 1.00 68.62 168 LEU A N 1
ATOM 1343 C CA . LEU A 1 168 ? 22.945 18.852 38.386 1.00 68.62 168 LEU A CA 1
ATOM 1344 C C . LEU A 1 168 ? 23.667 19.930 39.213 1.00 68.62 168 LEU A C 1
ATOM 1346 O O . LEU A 1 168 ? 23.845 19.726 40.416 1.00 68.62 168 LEU A O 1
ATOM 1350 N N . PRO A 1 169 ? 24.011 21.095 38.628 1.00 70.25 169 PRO A N 1
ATOM 1351 C CA . PRO A 1 169 ? 24.620 22.186 39.379 1.00 70.25 169 PRO A CA 1
ATOM 1352 C C . PRO A 1 169 ? 23.704 22.601 40.534 1.00 70.25 169 PRO A C 1
ATOM 1354 O O . PRO A 1 169 ? 22.492 22.766 40.356 1.00 70.25 169 PRO A O 1
ATOM 1357 N N . LEU A 1 170 ? 24.279 22.742 41.728 1.00 76.31 170 LEU A N 1
ATOM 1358 C CA . LEU A 1 170 ? 23.551 23.171 42.916 1.00 76.31 170 LEU A CA 1
ATOM 1359 C C . LEU A 1 170 ? 23.437 24.697 42.939 1.00 76.31 170 LEU A C 1
ATOM 1361 O O . LEU A 1 170 ? 24.347 25.422 42.548 1.00 76.31 170 LEU A O 1
ATOM 1365 N N . ASN A 1 171 ? 22.301 25.195 43.410 1.00 73.50 171 ASN A N 1
ATOM 1366 C CA . ASN A 1 171 ? 22.120 26.611 43.694 1.00 73.50 171 ASN A CA 1
ATOM 1367 C C . ASN A 1 171 ? 22.806 27.005 45.017 1.00 73.50 171 ASN A C 1
ATOM 1369 O O . ASN A 1 171 ? 23.268 26.155 45.777 1.00 73.50 171 ASN A O 1
ATOM 1373 N N . LYS A 1 172 ? 22.780 28.305 45.343 1.00 71.62 172 LYS A N 1
ATOM 1374 C CA . LYS A 1 172 ? 23.318 28.881 46.594 1.00 71.62 172 LYS A CA 1
ATOM 1375 C C . LYS A 1 172 ? 22.756 28.289 47.902 1.00 71.62 172 LYS A C 1
ATOM 1377 O O . LYS A 1 172 ? 23.227 28.634 48.977 1.00 71.62 172 LYS A O 1
ATOM 1382 N N . TYR A 1 173 ? 21.741 27.427 47.820 1.00 67.38 173 TYR A N 1
ATOM 1383 C CA . TYR A 1 173 ? 21.117 26.728 48.945 1.00 67.38 173 TYR A CA 1
ATOM 1384 C C . TYR A 1 173 ? 21.377 25.212 48.921 1.00 67.38 173 TYR A C 1
ATOM 1386 O O . TYR A 1 173 ? 20.629 24.467 49.554 1.00 67.38 173 TYR A O 1
ATOM 1394 N N . TYR A 1 174 ? 22.390 24.749 48.177 1.00 65.25 174 TYR A N 1
ATOM 1395 C CA . TYR A 1 174 ? 22.756 23.333 48.036 1.00 65.25 174 TYR A CA 1
ATOM 1396 C C . TYR A 1 174 ? 21.607 22.442 47.530 1.00 65.25 174 TYR A C 1
ATOM 1398 O O . TYR A 1 174 ? 21.468 21.287 47.925 1.00 65.25 174 TYR A O 1
ATOM 1406 N N . ARG A 1 175 ? 20.753 22.975 46.646 1.00 68.19 175 ARG A N 1
ATOM 1407 C CA . ARG A 1 175 ? 19.674 22.227 45.973 1.00 68.19 175 ARG A CA 1
ATOM 1408 C C . ARG A 1 175 ? 19.885 22.237 44.461 1.00 68.19 175 ARG A C 1
ATOM 1410 O O . ARG A 1 175 ? 20.403 23.235 43.965 1.00 68.19 175 ARG A O 1
ATOM 1417 N N . PRO A 1 176 ? 19.447 21.207 43.713 1.00 72.75 176 PRO A N 1
ATOM 1418 C CA . PRO A 1 176 ? 19.532 21.213 42.254 1.00 72.75 176 PRO A CA 1
ATOM 1419 C C . PRO A 1 176 ? 18.954 22.505 41.662 1.00 72.75 176 PRO A C 1
ATOM 1421 O O . PRO A 1 176 ? 17.838 22.904 42.001 1.00 72.75 176 PRO A O 1
ATOM 1424 N N . ALA A 1 177 ? 19.718 23.177 40.797 1.00 73.12 177 ALA A N 1
ATOM 1425 C CA . ALA A 1 177 ? 19.326 24.459 40.210 1.00 73.12 177 ALA A CA 1
ATOM 1426 C C . ALA A 1 177 ? 18.114 24.343 39.271 1.00 73.12 177 ALA A C 1
ATOM 1428 O O . ALA A 1 177 ? 17.395 25.320 39.069 1.00 73.12 177 ALA A O 1
ATOM 1429 N N . LYS A 1 178 ? 17.864 23.149 38.718 1.00 78.19 178 LYS A N 1
ATOM 1430 C CA . LYS A 1 178 ? 16.688 22.831 37.900 1.00 78.19 178 LYS A CA 1
ATOM 1431 C C . LYS A 1 178 ? 15.983 21.590 38.435 1.00 78.19 178 LYS A C 1
ATOM 1433 O O . LYS A 1 178 ? 16.634 20.647 38.878 1.00 78.19 178 LYS A O 1
ATOM 1438 N N . SER A 1 179 ? 14.651 21.589 38.368 1.00 83.56 179 SER A N 1
ATOM 1439 C CA . SER A 1 179 ? 13.855 20.383 38.602 1.00 83.56 179 SER A CA 1
ATOM 1440 C C . SER A 1 179 ? 13.973 19.423 37.417 1.00 83.56 179 SER A C 1
ATOM 1442 O O . SER A 1 179 ? 14.272 19.842 36.296 1.00 83.56 179 SER A O 1
ATOM 1444 N N . LEU A 1 180 ? 13.682 18.142 37.657 1.00 83.44 180 LEU A N 1
ATOM 1445 C CA . LEU A 1 180 ? 13.659 17.108 36.619 1.00 83.44 180 LEU A CA 1
ATOM 1446 C C . LEU A 1 180 ? 12.709 17.494 35.471 1.00 83.44 180 LEU A C 1
ATOM 1448 O O . LEU A 1 180 ? 13.096 17.493 34.308 1.00 83.44 180 LEU A O 1
ATOM 1452 N N . PHE A 1 181 ? 11.501 17.948 35.821 1.00 87.94 181 PHE A N 1
ATOM 1453 C CA . PHE A 1 181 ? 10.519 18.472 34.871 1.00 87.94 181 PHE A CA 1
ATOM 1454 C C . PHE A 1 181 ? 11.086 19.616 34.020 1.00 87.94 181 PHE A C 1
ATOM 1456 O O . PHE A 1 181 ? 10.929 19.618 32.802 1.00 87.94 181 PHE A O 1
ATOM 1463 N N . ARG A 1 182 ? 11.772 20.587 34.642 1.00 86.44 182 ARG A N 1
ATOM 1464 C CA . ARG A 1 182 ? 12.313 21.745 33.920 1.00 86.44 182 ARG A CA 1
ATOM 1465 C C . ARG A 1 182 ? 13.437 21.349 32.969 1.00 86.44 182 ARG A C 1
ATOM 1467 O O . ARG A 1 182 ? 13.527 21.907 31.879 1.00 86.44 182 ARG A O 1
ATOM 1474 N N . LEU A 1 183 ? 14.266 20.388 33.369 1.00 86.50 183 LEU A N 1
ATOM 1475 C CA . LEU A 1 183 ? 15.320 19.833 32.527 1.00 86.50 183 LEU A CA 1
ATOM 1476 C C . LEU A 1 183 ? 14.735 19.204 31.253 1.00 86.50 183 LEU A C 1
ATOM 1478 O O . LEU A 1 183 ? 15.205 19.509 30.157 1.00 86.50 183 LEU A O 1
ATOM 1482 N N . GLY A 1 184 ? 13.676 18.399 31.390 1.00 87.38 184 GLY A N 1
ATOM 1483 C CA . GLY A 1 184 ? 13.001 17.791 30.245 1.00 87.38 184 GLY A CA 1
ATOM 1484 C C . GLY A 1 184 ? 12.239 18.793 29.382 1.00 87.38 184 GLY A C 1
ATOM 1485 O O . GLY A 1 184 ? 12.368 18.751 28.162 1.00 87.38 184 GLY A O 1
ATOM 1486 N N . LEU A 1 185 ? 11.533 19.754 29.987 1.00 88.38 185 LEU A N 1
ATOM 1487 C CA . LEU A 1 185 ? 10.838 20.818 29.254 1.00 88.38 185 LEU A CA 1
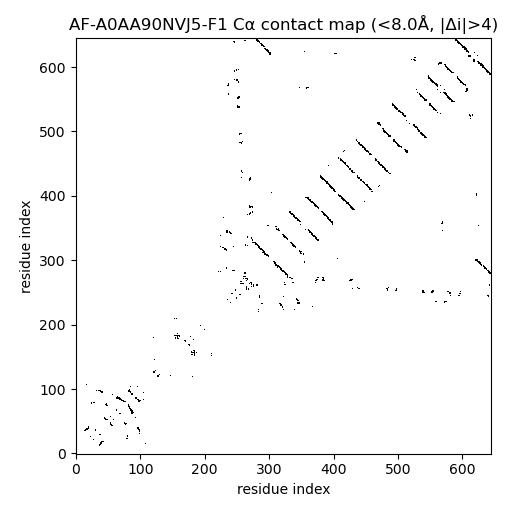ATOM 1488 C C . LEU A 1 185 ? 11.809 21.664 28.418 1.00 88.38 185 LEU A C 1
ATOM 1490 O O . LEU A 1 185 ? 11.546 21.936 27.249 1.00 88.38 185 LEU A O 1
ATOM 1494 N N . ASP A 1 186 ? 12.944 22.073 28.993 1.00 86.94 186 ASP A N 1
ATOM 1495 C CA . ASP A 1 186 ? 13.963 22.841 28.268 1.00 86.94 186 ASP A CA 1
ATOM 1496 C C . ASP A 1 186 ? 14.561 22.021 27.111 1.00 86.94 186 ASP A C 1
ATOM 1498 O O . ASP A 1 186 ? 14.816 22.569 26.035 1.00 86.94 186 ASP A O 1
ATOM 1502 N N . ARG A 1 187 ? 14.765 20.709 27.308 1.00 82.31 187 ARG A N 1
ATOM 1503 C CA . ARG A 1 187 ? 15.274 19.803 26.268 1.00 82.31 187 ARG A CA 1
ATOM 1504 C C . ARG A 1 187 ? 14.272 19.636 25.129 1.00 82.31 187 ARG A C 1
ATOM 1506 O O . ARG A 1 187 ? 14.661 19.824 23.980 1.00 82.31 187 ARG A O 1
ATOM 1513 N N . LEU A 1 188 ? 13.004 19.376 25.445 1.00 83.06 188 LEU A N 1
ATOM 1514 C CA . LEU A 1 188 ? 11.913 19.282 24.470 1.00 83.06 188 LEU A CA 1
ATOM 1515 C C . LEU A 1 188 ? 11.779 20.576 23.663 1.00 83.06 188 LEU A C 1
ATOM 1517 O O . LEU A 1 188 ? 11.786 20.543 22.437 1.00 83.06 188 LEU A O 1
ATOM 1521 N N . ARG A 1 189 ? 11.756 21.735 24.334 1.00 83.75 189 ARG A N 1
ATOM 1522 C CA . ARG A 1 189 ? 11.675 23.040 23.657 1.00 83.75 189 ARG A CA 1
ATOM 1523 C C . ARG A 1 189 ? 12.867 23.301 22.744 1.00 83.75 189 ARG A C 1
ATOM 1525 O O . ARG A 1 189 ? 12.680 23.900 21.694 1.00 83.75 189 ARG A O 1
ATOM 1532 N N . ARG A 1 190 ? 14.078 22.896 23.137 1.00 78.75 190 ARG A N 1
ATOM 1533 C CA . ARG A 1 190 ? 15.278 23.066 22.306 1.00 78.75 190 ARG A CA 1
ATOM 1534 C C . ARG A 1 190 ? 15.197 22.221 21.038 1.00 78.75 190 ARG A C 1
ATOM 1536 O O . ARG A 1 190 ? 15.441 22.750 19.964 1.00 78.75 190 ARG A O 1
ATOM 1543 N N . VAL A 1 191 ? 14.826 20.949 21.172 1.00 73.50 191 VAL A N 1
ATOM 1544 C CA . VAL A 1 191 ? 14.710 20.013 20.044 1.00 73.50 191 VAL A CA 1
ATOM 1545 C C . VAL A 1 191 ? 13.596 20.436 19.083 1.00 73.50 191 VAL A C 1
ATOM 1547 O O . VAL A 1 191 ? 13.810 20.447 17.881 1.00 73.50 191 VAL A O 1
ATOM 1550 N N . LEU A 1 192 ? 12.441 20.869 19.601 1.00 72.88 192 LEU A N 1
ATOM 1551 C CA . LEU A 1 192 ? 11.320 21.328 18.771 1.00 72.88 192 LEU A CA 1
ATOM 1552 C C . LEU A 1 192 ? 11.576 22.676 18.078 1.00 72.88 192 LEU A C 1
ATOM 1554 O O . LEU A 1 192 ? 10.964 22.957 17.055 1.00 72.88 192 LEU A O 1
ATOM 1558 N N . LYS A 1 193 ? 12.435 23.538 18.640 1.00 72.12 193 LYS A N 1
ATOM 1559 C CA . LYS A 1 193 ? 12.741 24.859 18.062 1.00 72.12 193 LYS A CA 1
ATOM 1560 C C . LYS A 1 193 ? 13.934 24.858 17.109 1.00 72.12 193 LYS A C 1
ATOM 1562 O O . LYS A 1 193 ? 13.993 25.721 16.239 1.00 72.12 193 LYS A O 1
ATOM 1567 N N . ASN A 1 194 ? 14.875 23.932 17.267 1.00 62.94 194 ASN A N 1
ATOM 1568 C CA . ASN A 1 194 ? 16.045 23.829 16.402 1.00 62.94 194 ASN A CA 1
ATOM 1569 C C . ASN A 1 194 ? 15.817 22.723 15.365 1.00 62.94 194 ASN A C 1
ATOM 1571 O O . ASN A 1 194 ? 16.162 21.566 15.596 1.00 62.94 194 ASN A O 1
ATOM 1575 N N . ASN A 1 195 ? 15.250 23.083 14.212 1.00 51.31 195 ASN A N 1
ATOM 1576 C CA . ASN A 1 195 ? 15.191 22.187 13.059 1.00 51.31 195 ASN A CA 1
ATOM 1577 C C . ASN A 1 195 ? 16.609 21.740 12.652 1.00 51.31 195 ASN A C 1
ATOM 1579 O O . ASN A 1 195 ? 17.437 22.561 12.271 1.00 51.31 195 ASN A O 1
ATOM 1583 N N . CYS A 1 196 ? 16.853 20.428 12.692 1.00 52.91 196 CYS A N 1
ATOM 1584 C CA . CYS A 1 196 ? 17.817 19.714 11.848 1.00 52.91 196 CYS A CA 1
ATOM 1585 C C . CYS A 1 196 ? 19.237 20.309 11.704 1.00 52.91 196 CYS A C 1
ATOM 1587 O O . CYS A 1 196 ? 19.739 20.467 10.594 1.00 52.91 196 CYS A O 1
ATOM 1589 N N . ALA A 1 197 ? 19.963 20.518 12.805 1.00 52.69 197 ALA A N 1
ATOM 1590 C CA . ALA A 1 197 ? 21.424 20.399 12.749 1.00 52.69 197 ALA A CA 1
ATOM 1591 C C . ALA A 1 197 ? 21.806 18.907 12.855 1.00 52.69 197 ALA A C 1
ATOM 1593 O O . ALA A 1 197 ? 21.224 18.191 13.668 1.00 52.69 197 ALA A O 1
ATOM 1594 N N . LYS A 1 198 ? 22.805 18.419 12.097 1.00 51.53 198 LYS A N 1
ATOM 1595 C CA . LYS A 1 198 ? 23.254 16.998 12.100 1.00 51.53 198 LYS A CA 1
ATOM 1596 C C . LYS A 1 198 ? 23.472 16.396 13.503 1.00 51.53 198 LYS A C 1
ATOM 1598 O O . LYS A 1 198 ? 23.311 15.198 13.687 1.00 51.53 198 LYS A O 1
ATOM 1603 N N . LYS A 1 199 ? 23.830 17.219 14.497 1.00 53.91 199 LYS A N 1
ATOM 1604 C CA . LYS A 1 199 ? 24.063 16.805 15.895 1.00 53.91 199 LYS A CA 1
ATOM 1605 C C . LYS A 1 199 ? 22.771 16.642 16.719 1.00 53.91 199 LYS A C 1
ATOM 1607 O O . LYS A 1 199 ? 22.770 15.936 17.724 1.00 53.91 199 LYS A O 1
ATOM 1612 N N . ASP A 1 200 ? 21.684 17.282 16.289 1.00 56.09 200 ASP A N 1
ATOM 1613 C CA . ASP A 1 200 ? 20.378 17.257 16.952 1.00 56.09 200 ASP A CA 1
ATOM 1614 C C . ASP A 1 200 ? 19.438 16.180 16.375 1.00 56.09 200 ASP A C 1
ATOM 1616 O O . ASP A 1 200 ? 18.495 15.795 17.058 1.00 56.09 200 ASP A O 1
ATOM 1620 N N . GLN A 1 201 ? 19.722 15.611 15.193 1.00 58.91 201 GLN A N 1
ATOM 1621 C CA . GLN A 1 201 ? 18.973 14.464 14.647 1.00 58.91 201 GLN A CA 1
ATOM 1622 C C . GLN A 1 201 ? 19.115 13.205 15.514 1.00 58.91 201 GLN A C 1
ATOM 1624 O O . GLN A 1 201 ? 18.114 12.580 15.849 1.00 58.91 201 GLN A O 1
ATOM 1629 N N . THR A 1 202 ? 20.329 12.863 15.955 1.00 61.75 202 THR A N 1
ATOM 1630 C CA . THR A 1 202 ? 20.557 11.741 16.886 1.00 61.75 202 THR A CA 1
ATOM 1631 C C . THR A 1 202 ? 19.865 11.989 18.222 1.00 61.75 202 THR A C 1
ATOM 1633 O O . THR A 1 202 ? 19.178 11.120 18.738 1.00 61.75 202 THR A O 1
ATOM 1636 N N . THR A 1 203 ? 19.946 13.222 18.729 1.00 63.28 203 THR A N 1
ATOM 1637 C CA . THR A 1 203 ? 19.232 13.636 19.945 1.00 63.28 203 THR A CA 1
ATOM 1638 C C . THR A 1 203 ? 17.709 13.533 19.791 1.00 63.28 203 THR A C 1
ATOM 1640 O O . THR A 1 203 ? 17.026 13.184 20.751 1.00 63.28 203 THR A O 1
ATOM 1643 N N . PHE A 1 204 ? 17.162 13.866 18.620 1.00 65.38 204 PHE A N 1
ATOM 1644 C CA . PHE A 1 204 ? 15.733 13.766 18.325 1.00 65.38 204 PHE A CA 1
ATOM 1645 C C . PHE A 1 204 ? 15.275 12.305 18.272 1.00 65.38 204 PHE A C 1
ATOM 1647 O O . PHE A 1 204 ? 14.268 11.965 18.888 1.00 65.38 204 PHE A O 1
ATOM 1654 N N . LEU A 1 205 ? 16.052 11.433 17.623 1.00 65.44 205 LEU A N 1
ATOM 1655 C CA . LEU A 1 205 ? 15.807 9.989 17.597 1.00 65.44 205 LEU A CA 1
ATOM 1656 C C . LEU A 1 205 ? 15.897 9.371 19.003 1.00 65.44 205 LEU A C 1
ATOM 1658 O O . LEU A 1 205 ? 15.017 8.610 19.398 1.00 65.44 205 LEU A O 1
ATOM 1662 N N . ASP A 1 206 ? 16.888 9.761 19.806 1.00 67.50 206 ASP A N 1
ATOM 1663 C CA . ASP A 1 206 ? 17.006 9.327 21.204 1.00 67.50 206 ASP A CA 1
ATOM 1664 C C . ASP A 1 206 ? 15.829 9.816 22.056 1.00 67.50 206 ASP A C 1
ATOM 1666 O O . ASP A 1 206 ? 15.318 9.095 22.913 1.00 67.50 206 ASP A O 1
ATOM 1670 N N . LEU A 1 207 ? 15.347 11.034 21.802 1.00 67.94 207 LEU A N 1
ATOM 1671 C CA . LEU A 1 207 ? 14.185 11.588 22.486 1.00 67.94 207 LEU A CA 1
ATOM 1672 C C . LEU A 1 207 ? 12.898 10.845 22.096 1.00 67.94 207 LEU A C 1
ATOM 1674 O O . LEU A 1 207 ? 12.095 10.540 22.977 1.00 67.94 207 LEU A O 1
ATOM 1678 N N . LEU A 1 208 ? 12.731 10.472 20.824 1.00 64.75 208 LEU A N 1
ATOM 1679 C CA . LEU A 1 208 ? 11.660 9.575 20.377 1.00 64.75 208 LEU A CA 1
ATOM 1680 C C . LEU A 1 208 ? 11.761 8.193 21.048 1.00 64.75 208 LEU A C 1
ATOM 1682 O O . LEU A 1 208 ? 10.744 7.636 21.463 1.00 64.75 208 LEU A O 1
ATOM 1686 N N . ASN A 1 209 ? 12.972 7.671 21.260 1.00 65.06 209 ASN A N 1
ATOM 1687 C CA . ASN A 1 209 ? 13.209 6.416 21.990 1.00 65.06 209 ASN A CA 1
ATOM 1688 C C . ASN A 1 209 ? 12.854 6.504 23.491 1.00 65.06 209 ASN A C 1
ATOM 1690 O O . ASN A 1 209 ? 12.366 5.537 24.084 1.00 65.06 209 ASN A O 1
ATOM 1694 N N . VAL A 1 210 ? 13.063 7.663 24.120 1.00 65.50 210 VAL A N 1
ATOM 1695 C CA . VAL A 1 210 ? 12.688 7.913 25.524 1.00 65.50 210 VAL A CA 1
ATOM 1696 C C . VAL A 1 210 ? 11.180 8.124 25.671 1.00 65.50 210 VAL A C 1
ATOM 1698 O O . VAL A 1 210 ? 10.572 7.602 26.604 1.00 65.50 210 VAL A O 1
ATOM 1701 N N . LEU A 1 211 ? 10.550 8.855 24.749 1.00 63.03 211 LEU A N 1
ATOM 1702 C CA . LEU A 1 211 ? 9.103 9.088 24.771 1.00 63.03 211 LEU A CA 1
ATOM 1703 C C . LEU A 1 211 ? 8.304 7.830 24.400 1.00 63.03 211 LEU A C 1
ATOM 1705 O O . LEU A 1 211 ? 7.242 7.586 24.972 1.00 63.03 211 LEU A O 1
ATOM 1709 N N . SER A 1 212 ? 8.847 6.973 23.534 1.00 56.09 212 SER A N 1
ATOM 1710 C CA . SER A 1 212 ? 8.266 5.660 23.216 1.00 56.09 212 SER A CA 1
ATOM 1711 C C . SER A 1 212 ? 8.401 4.639 24.355 1.00 56.09 212 SER A C 1
ATOM 1713 O O . SER A 1 212 ? 7.748 3.594 24.329 1.00 56.09 212 SER A O 1
ATOM 1715 N N . HIS A 1 213 ? 9.180 4.928 25.406 1.00 52.09 213 HIS A N 1
ATOM 1716 C CA . HIS A 1 213 ? 9.319 4.052 26.574 1.00 52.09 213 HIS A CA 1
ATOM 1717 C C . HIS A 1 213 ? 8.062 3.934 27.453 1.00 52.09 213 HIS A C 1
ATOM 1719 O O . HIS A 1 213 ? 7.976 3.000 28.248 1.00 52.09 213 HIS A O 1
ATOM 1725 N N . ILE A 1 214 ? 7.069 4.811 27.272 1.00 48.06 214 ILE A N 1
ATOM 1726 C CA . ILE A 1 214 ? 5.806 4.838 28.038 1.00 48.06 214 ILE A CA 1
ATOM 1727 C C . ILE A 1 214 ? 4.859 3.690 27.659 1.00 48.06 214 ILE A C 1
ATOM 1729 O O . ILE A 1 214 ? 4.008 3.303 28.453 1.00 48.06 214 ILE A O 1
ATOM 1733 N N . GLY A 1 215 ? 5.016 3.100 26.475 1.00 40.94 215 GLY A N 1
ATOM 1734 C CA . GLY A 1 215 ? 4.109 2.075 25.968 1.00 40.94 215 GLY A CA 1
ATOM 1735 C C . GLY A 1 215 ? 4.850 0.810 25.577 1.00 40.94 215 GLY A C 1
ATOM 1736 O O . GLY A 1 215 ? 4.952 0.506 24.394 1.00 40.94 215 GLY A O 1
ATOM 1737 N N . ASN A 1 216 ? 5.337 0.033 26.550 1.00 39.56 216 ASN A N 1
ATOM 1738 C CA . ASN A 1 216 ? 6.000 -1.261 26.303 1.00 39.56 216 ASN A CA 1
ATOM 1739 C C . ASN A 1 216 ? 5.093 -2.334 25.647 1.00 39.56 216 ASN A C 1
ATOM 1741 O O . ASN A 1 216 ? 5.525 -3.470 25.490 1.00 39.56 216 ASN A O 1
ATOM 1745 N N . ARG A 1 217 ? 3.865 -1.988 25.232 1.00 38.44 217 ARG A N 1
ATOM 1746 C CA . ARG A 1 217 ? 2.986 -2.823 24.396 1.00 38.44 217 ARG A CA 1
ATOM 1747 C C . ARG A 1 217 ? 2.862 -2.364 22.934 1.00 38.44 217 ARG A C 1
ATOM 1749 O O . ARG A 1 217 ? 2.411 -3.146 22.114 1.00 38.44 217 ARG A O 1
ATOM 1756 N N . HIS A 1 218 ? 3.319 -1.159 22.574 1.00 37.72 218 HIS A N 1
ATOM 1757 C CA . HIS A 1 218 ? 3.154 -0.603 21.214 1.00 37.72 218 HIS A CA 1
ATOM 1758 C C . HIS A 1 218 ? 4.477 -0.432 20.441 1.00 37.72 218 HIS A C 1
ATOM 1760 O O . HIS A 1 218 ? 4.478 -0.068 19.264 1.00 37.72 218 HIS A O 1
ATOM 1766 N N . LYS A 1 219 ? 5.617 -0.726 21.085 1.00 32.56 219 LYS A N 1
ATOM 1767 C CA . LYS A 1 219 ? 6.976 -0.512 20.549 1.00 32.56 219 LYS A CA 1
ATOM 1768 C C . LYS A 1 219 ? 7.341 -1.337 19.314 1.00 32.56 219 LYS A C 1
ATOM 1770 O O . LYS A 1 219 ? 8.191 -0.903 18.551 1.00 32.56 219 LYS A O 1
ATOM 1775 N N . VAL A 1 220 ? 6.716 -2.489 19.092 1.00 34.69 220 VAL A N 1
ATOM 1776 C CA . VAL A 1 220 ? 7.015 -3.332 17.918 1.00 34.69 220 VAL A CA 1
ATOM 1777 C C . VAL A 1 220 ? 6.185 -2.920 16.697 1.00 34.69 220 VAL A C 1
ATOM 1779 O O . VAL A 1 220 ? 6.442 -3.375 15.594 1.00 34.69 220 VAL A O 1
ATOM 1782 N N . PHE A 1 221 ? 5.225 -2.009 16.850 1.00 32.28 221 PHE A N 1
ATOM 1783 C CA . PHE A 1 221 ? 4.224 -1.755 15.815 1.00 32.28 221 PHE A CA 1
ATOM 1784 C C . PHE A 1 221 ? 4.404 -0.422 15.080 1.00 32.28 221 PHE A C 1
ATOM 1786 O O . PHE A 1 221 ? 4.359 -0.391 13.854 1.00 32.28 221 PHE A O 1
ATOM 1793 N N . PHE A 1 222 ? 4.704 0.665 15.797 1.00 28.69 222 PHE A N 1
ATOM 1794 C CA . PHE A 1 222 ? 4.855 1.994 15.183 1.00 28.69 222 PHE A CA 1
ATOM 1795 C C . PHE A 1 222 ? 6.223 2.229 14.517 1.00 28.69 222 PHE A C 1
ATOM 1797 O O . PHE A 1 222 ? 6.308 2.944 13.524 1.00 28.69 222 PHE A O 1
ATOM 1804 N N . ALA A 1 223 ? 7.296 1.621 15.035 1.00 28.44 223 ALA A N 1
ATOM 1805 C CA . ALA A 1 223 ? 8.635 1.730 14.444 1.00 28.44 223 ALA A CA 1
ATOM 1806 C C . ALA A 1 223 ? 8.816 0.789 13.238 1.00 28.44 223 ALA A C 1
ATOM 1808 O O . ALA A 1 223 ? 9.492 1.143 12.277 1.00 28.44 223 ALA A O 1
ATOM 1809 N N . SER A 1 224 ? 8.148 -0.368 13.244 1.00 29.11 224 SER A N 1
ATOM 1810 C CA . SER A 1 224 ? 8.184 -1.337 12.139 1.00 29.11 224 SER A CA 1
ATOM 1811 C C . SER A 1 224 ? 7.425 -0.845 10.906 1.00 29.11 224 SER A C 1
ATOM 1813 O O . SER A 1 224 ? 7.864 -1.094 9.790 1.00 29.11 224 SER A O 1
ATOM 1815 N N . ALA A 1 225 ? 6.347 -0.073 11.094 1.00 29.64 225 ALA A N 1
ATOM 1816 C CA . ALA A 1 225 ? 5.583 0.524 9.996 1.00 29.64 225 ALA A CA 1
ATOM 1817 C C . ALA A 1 225 ? 6.333 1.657 9.260 1.00 29.64 225 ALA A C 1
ATOM 1819 O O . ALA A 1 225 ? 6.045 1.916 8.098 1.00 29.64 225 ALA A O 1
ATOM 1820 N N . VAL A 1 226 ? 7.302 2.321 9.909 1.00 29.41 226 VAL A N 1
ATOM 1821 C CA . VAL A 1 226 ? 8.065 3.447 9.323 1.00 29.41 226 VAL A CA 1
ATOM 1822 C C . VAL A 1 226 ? 9.458 3.023 8.826 1.00 29.41 226 VAL A C 1
ATOM 1824 O O . VAL A 1 226 ? 10.006 3.664 7.935 1.00 29.41 226 VAL A O 1
ATOM 1827 N N . VAL A 1 227 ? 10.033 1.929 9.346 1.00 27.20 227 VAL A N 1
ATOM 1828 C CA . VAL A 1 227 ? 11.385 1.448 8.973 1.00 27.20 227 VAL A CA 1
ATOM 1829 C C . VAL A 1 227 ? 11.367 0.354 7.886 1.00 27.20 227 VAL A C 1
ATOM 1831 O O . VAL A 1 227 ? 12.408 0.060 7.309 1.00 27.20 227 VAL A O 1
ATOM 1834 N N . ALA A 1 228 ? 10.208 -0.209 7.523 1.00 27.84 228 ALA A N 1
ATOM 1835 C CA . ALA A 1 228 ? 10.127 -1.273 6.512 1.00 27.84 228 ALA A CA 1
ATOM 1836 C C . ALA A 1 228 ? 10.288 -0.816 5.041 1.00 27.84 228 ALA A C 1
ATOM 1838 O O . ALA A 1 228 ? 10.455 -1.663 4.169 1.00 27.84 228 ALA A O 1
ATOM 1839 N N . CYS A 1 229 ? 10.287 0.484 4.725 1.00 29.77 229 CYS A N 1
ATOM 1840 C CA . CYS A 1 229 ? 10.319 0.979 3.336 1.00 29.77 229 CYS A CA 1
ATOM 1841 C C . CYS A 1 229 ? 11.724 1.037 2.696 1.00 29.77 229 CYS A C 1
ATOM 1843 O O . CYS A 1 229 ? 12.120 2.081 2.182 1.00 29.77 229 CYS A O 1
ATOM 1845 N N . GLN A 1 230 ? 12.484 -0.063 2.696 1.00 27.34 230 GLN A N 1
ATOM 1846 C CA . GLN A 1 230 ? 13.687 -0.192 1.856 1.00 27.34 230 GLN A CA 1
ATOM 1847 C C . GLN A 1 230 ? 13.853 -1.602 1.275 1.00 27.34 230 GLN A C 1
ATOM 1849 O O . GLN A 1 230 ? 14.768 -2.303 1.684 1.00 27.34 230 GLN A O 1
ATOM 1854 N N . LEU A 1 231 ? 13.009 -2.014 0.319 1.00 32.12 231 LEU A N 1
ATOM 1855 C CA . LEU A 1 231 ? 13.257 -3.136 -0.607 1.00 32.12 231 LEU A CA 1
ATOM 1856 C C . LEU A 1 231 ? 12.471 -2.897 -1.915 1.00 32.12 231 LEU A C 1
ATOM 1858 O O . LEU A 1 231 ? 11.345 -2.413 -1.856 1.00 32.12 231 LEU A O 1
ATOM 1862 N N . GLY A 1 232 ? 13.092 -3.178 -3.070 1.00 31.03 232 GLY A N 1
ATOM 1863 C CA . GLY A 1 232 ? 12.618 -2.745 -4.397 1.00 31.03 232 GLY A CA 1
ATOM 1864 C C . GLY A 1 232 ? 11.461 -3.550 -4.993 1.00 31.03 232 GLY A C 1
ATOM 1865 O O . GLY A 1 232 ? 11.207 -4.665 -4.548 1.00 31.03 232 GLY A O 1
ATOM 1866 N N . PHE A 1 233 ? 10.772 -2.974 -5.991 1.00 35.00 233 PHE A N 1
ATOM 1867 C CA . PHE A 1 233 ? 9.371 -3.277 -6.366 1.00 35.00 233 PHE A CA 1
ATOM 1868 C C . PHE A 1 233 ? 9.151 -3.923 -7.751 1.00 35.00 233 PHE A C 1
ATOM 1870 O O . PHE A 1 233 ? 10.001 -3.803 -8.602 1.00 35.00 233 PHE A O 1
ATOM 1877 N N . VAL A 1 234 ? 7.998 -4.556 -8.007 1.00 35.91 234 VAL A N 1
ATOM 1878 C CA . VAL A 1 234 ? 7.714 -5.539 -9.090 1.00 35.91 234 VAL A CA 1
ATOM 1879 C C . VAL A 1 234 ? 6.797 -5.029 -10.217 1.00 35.91 234 VAL A C 1
ATOM 1881 O O . VAL A 1 234 ? 6.155 -3.997 -10.052 1.00 35.91 234 VAL A O 1
ATOM 1884 N N . GLN A 1 235 ? 6.719 -5.761 -11.342 1.00 29.98 235 GLN A N 1
ATOM 1885 C CA . GLN A 1 235 ? 5.810 -5.512 -12.470 1.00 29.98 235 GLN A CA 1
ATOM 1886 C C . GLN A 1 235 ? 4.327 -5.826 -12.166 1.00 29.98 235 GLN A C 1
ATOM 1888 O O . GLN A 1 235 ? 3.946 -6.916 -11.750 1.00 29.98 235 GLN A O 1
ATOM 1893 N N . ALA A 1 236 ? 3.462 -4.875 -12.501 1.00 41.19 236 ALA A N 1
ATOM 1894 C CA . ALA A 1 236 ? 2.018 -4.900 -12.287 1.00 41.19 236 ALA A CA 1
ATOM 1895 C C . ALA A 1 236 ? 1.253 -4.716 -13.617 1.00 41.19 236 ALA A C 1
ATOM 1897 O O . ALA A 1 236 ? 1.890 -4.636 -14.666 1.00 41.19 236 ALA A O 1
ATOM 1898 N N . ALA A 1 237 ? -0.088 -4.642 -13.632 1.00 46.47 237 ALA A N 1
ATOM 1899 C CA . ALA A 1 237 ? -0.788 -4.144 -14.827 1.00 46.47 237 ALA A CA 1
ATOM 1900 C C . ALA A 1 237 ? -0.352 -2.707 -15.096 1.00 46.47 237 ALA A C 1
ATOM 1902 O O . ALA A 1 237 ? -0.618 -1.789 -14.310 1.00 46.47 237 ALA A O 1
ATOM 1903 N N . GLY A 1 238 ? 0.431 -2.540 -16.161 1.00 68.56 238 GLY A N 1
ATOM 1904 C CA . GLY A 1 238 ? 1.364 -1.428 -16.271 1.00 68.56 238 GLY A CA 1
ATOM 1905 C C . GLY A 1 238 ? 2.342 -1.399 -15.090 1.00 68.56 238 GLY A C 1
ATOM 1906 O O . GLY A 1 238 ? 3.224 -2.243 -14.962 1.00 68.56 238 GLY A O 1
ATOM 1907 N N . PHE A 1 239 ? 2.188 -0.404 -14.216 1.00 82.38 239 PHE A N 1
ATOM 1908 C CA . PHE A 1 239 ? 3.018 -0.246 -13.014 1.00 82.38 239 PHE A CA 1
ATOM 1909 C C . PHE A 1 239 ? 2.209 -0.282 -11.707 1.00 82.38 239 PHE A C 1
ATOM 1911 O O . PHE A 1 239 ? 2.758 0.052 -10.669 1.00 82.38 239 PHE A O 1
ATOM 1918 N N . SER A 1 240 ? 0.906 -0.601 -11.718 1.00 85.44 240 SER A N 1
ATOM 1919 C CA . SER A 1 240 ? 0.015 -0.508 -10.534 1.00 85.44 240 SER A CA 1
ATOM 1920 C C . SER A 1 240 ? 0.076 -1.685 -9.552 1.00 85.44 240 SER A C 1
ATOM 1922 O O . SER A 1 240 ? -0.440 -2.755 -9.839 1.00 85.44 240 SER A O 1
ATOM 1924 N N . ILE A 1 241 ? 0.548 -1.460 -8.329 1.00 85.69 241 ILE A N 1
ATOM 1925 C CA . ILE A 1 241 ? 0.598 -2.496 -7.285 1.00 85.69 241 ILE A CA 1
ATOM 1926 C C . ILE A 1 241 ? -0.761 -2.603 -6.571 1.00 85.69 241 ILE A C 1
ATOM 1928 O O . ILE A 1 241 ? -1.336 -1.592 -6.146 1.00 85.69 241 ILE A O 1
ATOM 1932 N N . HIS A 1 242 ? -1.282 -3.825 -6.418 1.00 86.12 242 HIS A N 1
ATOM 1933 C CA . HIS A 1 242 ? -2.515 -4.097 -5.665 1.00 86.12 242 HIS A CA 1
ATOM 1934 C C . HIS A 1 242 ? -2.240 -4.599 -4.240 1.00 86.12 242 HIS A C 1
ATOM 1936 O O . HIS A 1 242 ? -3.099 -4.479 -3.369 1.00 86.12 242 HIS A O 1
ATOM 1942 N N . GLU A 1 243 ? -1.026 -5.070 -3.966 1.00 86.56 243 GLU A N 1
ATOM 1943 C CA . GLU A 1 243 ? -0.629 -5.890 -2.816 1.00 86.56 243 GLU A CA 1
ATOM 1944 C C . GLU A 1 243 ? -0.386 -5.087 -1.521 1.00 86.56 243 GLU A C 1
ATOM 1946 O O . GLU A 1 243 ? 0.604 -5.284 -0.817 1.00 86.56 243 GLU A O 1
ATOM 1951 N N . HIS A 1 244 ? -1.295 -4.172 -1.188 1.00 88.81 244 HIS A N 1
ATOM 1952 C CA . HIS A 1 244 ? -1.259 -3.377 0.046 1.00 88.81 244 HIS A CA 1
ATOM 1953 C C . HIS A 1 244 ? -2.258 -3.862 1.115 1.00 88.81 244 HIS A C 1
ATOM 1955 O O . HIS A 1 244 ? -2.530 -3.149 2.073 1.00 88.81 244 HIS A O 1
ATOM 1961 N N . SER A 1 245 ? -2.839 -5.055 0.945 1.00 94.19 245 SER A N 1
ATOM 1962 C CA . SER A 1 245 ? -3.726 -5.697 1.922 1.00 94.19 245 SER A CA 1
ATOM 1963 C C . SER A 1 245 ? -3.791 -7.203 1.669 1.00 94.19 245 SER A C 1
ATOM 1965 O O . SER A 1 245 ? -4.256 -7.644 0.613 1.00 94.19 245 SER A O 1
ATOM 1967 N N . ALA A 1 246 ? -3.356 -8.004 2.642 1.00 95.25 246 ALA A N 1
ATOM 1968 C CA . ALA A 1 246 ? -3.474 -9.461 2.578 1.00 95.25 246 ALA A CA 1
ATOM 1969 C C . ALA A 1 246 ? -4.947 -9.889 2.651 1.00 95.25 246 ALA A C 1
ATOM 1971 O O . ALA A 1 246 ? -5.359 -10.825 1.964 1.00 95.25 246 ALA A O 1
ATOM 1972 N N . SER A 1 247 ? -5.748 -9.171 3.444 1.00 95.12 247 SER A N 1
ATOM 1973 C CA . SER A 1 247 ? -7.184 -9.412 3.601 1.00 95.12 247 SER A CA 1
ATOM 1974 C C . SER A 1 247 ? -7.937 -9.243 2.282 1.00 95.12 247 SER A C 1
ATOM 1976 O O . SER A 1 247 ? -8.687 -10.144 1.897 1.00 95.12 247 SER A O 1
ATOM 1978 N N . ALA A 1 248 ? -7.684 -8.148 1.554 1.00 95.62 248 ALA A N 1
ATOM 1979 C CA . ALA A 1 248 ? -8.289 -7.915 0.245 1.00 95.62 248 ALA A CA 1
ATOM 1980 C C . ALA A 1 248 ? -7.740 -8.877 -0.822 1.00 95.62 248 ALA A C 1
ATOM 1982 O O . ALA A 1 248 ? -8.495 -9.345 -1.670 1.00 95.62 248 ALA A O 1
ATOM 1983 N N . MET A 1 249 ? -6.450 -9.234 -0.772 1.00 96.94 249 MET A N 1
ATOM 1984 C CA . MET A 1 249 ? -5.873 -10.190 -1.725 1.00 96.94 249 MET A CA 1
ATOM 1985 C C . MET A 1 249 ? -6.557 -11.563 -1.658 1.00 96.94 249 MET A C 1
ATOM 1987 O O . MET A 1 249 ? -6.689 -12.222 -2.684 1.00 96.94 249 MET A O 1
ATOM 1991 N N . GLY A 1 250 ? -7.054 -11.983 -0.488 1.00 95.56 250 GLY A N 1
ATOM 1992 C CA . GLY A 1 250 ? -7.758 -13.262 -0.328 1.00 95.56 250 GLY A CA 1
ATOM 1993 C C . GLY A 1 250 ? -8.996 -13.402 -1.224 1.00 95.56 250 GLY A C 1
ATOM 1994 O O . GLY A 1 250 ? -9.321 -14.510 -1.651 1.00 95.56 250 GLY A O 1
ATOM 1995 N N . THR A 1 251 ? -9.643 -12.286 -1.569 1.00 96.56 251 THR A N 1
ATOM 1996 C CA . THR A 1 251 ? -10.835 -12.213 -2.433 1.00 96.56 251 THR A CA 1
ATOM 1997 C C . THR A 1 251 ? -10.514 -11.691 -3.836 1.00 96.56 251 THR A C 1
ATOM 1999 O O . THR A 1 251 ? -11.397 -11.178 -4.520 1.00 96.56 251 THR A O 1
ATOM 2002 N N . ALA A 1 252 ? -9.253 -11.783 -4.273 1.00 95.56 252 ALA A N 1
ATOM 2003 C CA . ALA A 1 252 ? -8.742 -11.179 -5.506 1.00 95.56 252 ALA A CA 1
ATOM 2004 C C . ALA A 1 252 ? -9.032 -9.673 -5.584 1.00 95.56 252 ALA A C 1
ATOM 2006 O O . ALA A 1 252 ? -9.299 -9.124 -6.650 1.00 95.56 252 ALA A O 1
ATOM 2007 N N . PHE A 1 253 ? -9.011 -9.014 -4.424 1.00 95.44 253 PHE A N 1
ATOM 2008 C CA . PHE A 1 253 ? -9.351 -7.610 -4.230 1.00 95.44 253 PHE A CA 1
ATOM 2009 C C . PHE A 1 253 ? -10.809 -7.245 -4.563 1.00 95.44 253 PHE A C 1
ATOM 2011 O O . PHE A 1 253 ? -11.150 -6.061 -4.628 1.00 95.44 253 PHE A O 1
ATOM 2018 N N . ALA A 1 254 ? -11.696 -8.234 -4.715 1.00 95.81 254 ALA A N 1
ATOM 2019 C CA . ALA A 1 254 ? -13.127 -7.993 -4.823 1.00 95.81 254 ALA A CA 1
ATOM 2020 C C . ALA A 1 254 ? -13.658 -7.360 -3.529 1.00 95.81 254 ALA A C 1
ATOM 2022 O O . ALA A 1 254 ? -13.296 -7.776 -2.426 1.00 95.81 254 ALA A O 1
ATOM 2023 N N . GLY A 1 255 ? -14.521 -6.348 -3.664 1.00 91.69 255 GLY A N 1
ATOM 2024 C CA . GLY A 1 255 ? -15.078 -5.622 -2.523 1.00 91.69 255 GLY A CA 1
ATOM 2025 C C . GLY A 1 255 ? -14.132 -4.584 -1.910 1.00 91.69 255 GLY A C 1
ATOM 2026 O O . GLY A 1 255 ? -14.509 -3.934 -0.942 1.00 91.69 255 GLY A O 1
ATOM 2027 N N . ARG A 1 256 ? -12.932 -4.345 -2.456 1.00 90.62 256 ARG A N 1
ATOM 2028 C CA . ARG A 1 256 ? -11.924 -3.452 -1.842 1.00 90.62 256 ARG A CA 1
ATOM 2029 C C . ARG A 1 256 ? -12.372 -2.009 -1.601 1.00 90.62 256 ARG A C 1
ATOM 2031 O O . ARG A 1 256 ? -11.753 -1.331 -0.790 1.00 90.62 256 ARG A O 1
ATOM 2038 N N . ALA A 1 257 ? -13.404 -1.517 -2.286 1.00 93.56 257 ALA A N 1
ATOM 2039 C CA . ALA A 1 257 ? -13.970 -0.189 -2.039 1.00 93.56 257 ALA A CA 1
ATOM 2040 C C . ALA A 1 257 ? -15.268 -0.198 -1.201 1.00 93.56 257 ALA A C 1
ATOM 2042 O O . ALA A 1 257 ? -15.798 0.875 -0.932 1.00 93.56 257 ALA A O 1
ATOM 2043 N N . SER A 1 258 ? -15.781 -1.358 -0.774 1.00 95.25 258 SER A N 1
ATOM 2044 C CA . SER A 1 258 ? -17.046 -1.506 -0.023 1.00 95.25 258 SER A CA 1
ATOM 2045 C C . SER A 1 258 ? -16.911 -2.353 1.244 1.00 95.25 258 SER A C 1
ATOM 2047 O O . SER A 1 258 ? -17.705 -2.191 2.166 1.00 95.25 258 SER A O 1
ATOM 2049 N N . ASN A 1 259 ? -15.912 -3.230 1.325 1.00 91.56 259 ASN A N 1
ATOM 2050 C CA . ASN A 1 259 ? -15.736 -4.182 2.412 1.00 91.56 259 ASN A CA 1
ATOM 2051 C C . ASN A 1 259 ? -14.817 -3.627 3.513 1.00 91.56 259 ASN A C 1
ATOM 2053 O O . ASN A 1 259 ? -13.593 -3.740 3.441 1.00 91.56 259 ASN A O 1
ATOM 2057 N N . GLY A 1 260 ? -15.409 -2.998 4.530 1.00 88.06 260 GLY A N 1
ATOM 2058 C CA . GLY A 1 260 ? -14.689 -2.429 5.676 1.00 88.06 260 GLY A CA 1
ATOM 2059 C C . GLY A 1 260 ? -14.279 -3.471 6.718 1.00 88.06 260 GLY A C 1
ATOM 2060 O O . GLY A 1 260 ? -14.776 -3.427 7.838 1.00 88.06 260 GLY A O 1
ATOM 2061 N N . GLU A 1 261 ? -13.399 -4.415 6.366 1.00 89.75 261 GLU A N 1
ATOM 2062 C CA . GLU A 1 261 ? -12.928 -5.454 7.304 1.00 89.75 261 GLU A CA 1
ATOM 2063 C C . GLU A 1 261 ? -11.826 -4.983 8.260 1.00 89.75 261 GLU A C 1
ATOM 2065 O O . GLU A 1 261 ? -11.779 -5.419 9.418 1.00 89.75 261 GLU A O 1
ATOM 2070 N N . ASP A 1 262 ? -10.925 -4.139 7.760 1.00 94.38 262 ASP A N 1
ATOM 2071 C CA . ASP A 1 262 ? -9.734 -3.679 8.465 1.00 94.38 262 ASP A CA 1
ATOM 2072 C C . ASP A 1 262 ? -9.264 -2.306 7.954 1.00 94.38 262 ASP A C 1
ATOM 2074 O O . ASP A 1 262 ? -9.790 -1.761 6.979 1.00 94.38 262 ASP A O 1
ATOM 2078 N N . ALA A 1 263 ? -8.256 -1.736 8.622 1.00 95.69 263 ALA A N 1
ATOM 2079 C CA . ALA A 1 263 ? -7.750 -0.390 8.354 1.00 95.69 263 ALA A CA 1
ATOM 2080 C C . ALA A 1 263 ? -7.246 -0.163 6.912 1.00 95.69 263 ALA A C 1
ATOM 2082 O O . ALA A 1 263 ? -7.191 0.990 6.474 1.00 95.69 263 ALA A O 1
ATOM 2083 N N . SER A 1 264 ? -6.900 -1.222 6.166 1.00 94.81 264 SER A N 1
ATOM 2084 C CA . SER A 1 264 ? -6.399 -1.104 4.789 1.00 94.81 264 SER A CA 1
ATOM 2085 C C . SER A 1 264 ? -7.417 -0.515 3.813 1.00 94.81 264 SER A C 1
ATOM 2087 O O . SER A 1 264 ? -7.008 0.101 2.826 1.00 94.81 264 SER A O 1
ATOM 2089 N N . ILE A 1 265 ? -8.723 -0.575 4.119 1.00 95.62 265 ILE A N 1
ATOM 2090 C CA . ILE A 1 265 ? -9.765 0.026 3.272 1.00 95.62 265 ILE A CA 1
ATOM 2091 C C . ILE A 1 265 ? -9.539 1.522 3.028 1.00 95.62 265 ILE A C 1
ATOM 2093 O O . ILE A 1 265 ? -9.901 2.029 1.973 1.00 95.62 265 ILE A O 1
ATOM 2097 N N . GLY A 1 266 ? -8.901 2.255 3.946 1.00 93.94 266 GLY A N 1
ATOM 2098 C CA . GLY A 1 266 ? -8.665 3.683 3.726 1.00 93.94 266 GLY A CA 1
ATOM 2099 C C . GLY A 1 266 ? -7.743 3.982 2.542 1.00 93.94 266 GLY A C 1
ATOM 2100 O O . GLY A 1 266 ? -7.837 5.070 1.970 1.00 93.94 266 GLY A O 1
ATOM 2101 N N . ALA A 1 267 ? -6.883 3.032 2.157 1.00 93.38 267 ALA A N 1
ATOM 2102 C CA . ALA A 1 267 ? -6.023 3.163 0.985 1.00 93.38 267 ALA A CA 1
ATOM 2103 C C . ALA A 1 267 ? -6.810 3.037 -0.327 1.00 93.38 267 ALA A C 1
ATOM 2105 O O . ALA A 1 267 ? -6.465 3.701 -1.299 1.00 93.38 267 ALA A O 1
ATOM 2106 N N . SER A 1 268 ? -7.887 2.249 -0.359 1.00 93.88 268 SER A N 1
ATOM 2107 C CA . SER A 1 268 ? -8.735 2.037 -1.540 1.00 93.88 268 SER A CA 1
ATOM 2108 C C . SER A 1 268 ? -9.956 2.965 -1.572 1.00 93.88 268 SER A C 1
ATOM 2110 O O . SER A 1 268 ? -10.231 3.595 -2.599 1.00 93.88 268 SER A O 1
ATOM 2112 N N . ASN A 1 269 ? -10.679 3.094 -0.460 1.00 97.75 269 ASN A N 1
ATOM 2113 C CA . ASN A 1 269 ? -11.822 3.983 -0.286 1.00 97.75 269 ASN A CA 1
ATOM 2114 C C . ASN A 1 269 ? -11.761 4.699 1.081 1.00 97.75 269 ASN A C 1
ATOM 2116 O O . ASN A 1 269 ? -12.056 4.088 2.110 1.00 97.75 269 ASN A O 1
ATOM 2120 N N . PRO A 1 270 ? -11.466 6.014 1.117 1.00 97.69 270 PRO A N 1
ATOM 2121 C CA . PRO A 1 270 ? -11.329 6.751 2.370 1.00 97.69 270 PRO A CA 1
ATOM 2122 C C . PRO A 1 270 ? -12.616 6.750 3.212 1.00 97.69 270 PRO A C 1
ATOM 2124 O O . PRO A 1 270 ? -12.525 6.763 4.435 1.00 97.69 270 PRO A O 1
ATOM 2127 N N . ALA A 1 271 ? -13.805 6.664 2.598 1.00 97.94 271 ALA A N 1
ATOM 2128 C CA . ALA A 1 271 ? -15.073 6.557 3.331 1.00 97.94 271 ALA A CA 1
ATOM 2129 C C . ALA A 1 271 ? -15.165 5.279 4.179 1.00 97.94 271 ALA A C 1
ATOM 2131 O O . ALA A 1 271 ? -15.819 5.273 5.220 1.00 97.94 271 ALA A O 1
ATOM 2132 N N . GLY A 1 272 ? -14.467 4.217 3.769 1.00 96.06 272 GLY A N 1
ATOM 2133 C CA . GLY A 1 272 ? -14.412 2.944 4.481 1.00 96.06 272 GLY A CA 1
ATOM 2134 C C . GLY A 1 272 ? -13.803 3.022 5.868 1.00 96.06 272 GLY A C 1
ATOM 2135 O O . GLY A 1 272 ? -14.099 2.174 6.699 1.00 96.06 272 GLY A O 1
ATOM 2136 N N . MET A 1 273 ? -13.017 4.055 6.175 1.00 96.19 273 MET A N 1
ATOM 2137 C CA . MET A 1 273 ? -12.519 4.225 7.539 1.00 96.19 273 MET A CA 1
ATOM 2138 C C . MET A 1 273 ? -13.644 4.569 8.522 1.00 96.19 273 MET A C 1
ATOM 2140 O O . MET A 1 273 ? -13.604 4.092 9.646 1.00 96.19 273 MET A O 1
ATOM 2144 N N . ALA A 1 274 ? -14.674 5.316 8.102 1.00 95.94 274 ALA A N 1
ATOM 2145 C CA . ALA A 1 274 ? -15.824 5.639 8.957 1.00 95.94 274 ALA A CA 1
ATOM 2146 C C . ALA A 1 274 ? -16.787 4.454 9.161 1.00 95.94 274 ALA A C 1
ATOM 2148 O O . ALA A 1 274 ? -17.685 4.530 9.994 1.00 95.94 274 ALA A O 1
ATOM 2149 N N . VAL A 1 275 ? -16.602 3.361 8.412 1.00 94.69 275 VAL A N 1
ATOM 2150 C CA . VAL A 1 275 ? -17.298 2.088 8.639 1.00 94.69 275 VAL A CA 1
ATOM 2151 C C . VAL A 1 275 ? -16.700 1.325 9.831 1.00 94.69 275 VAL A C 1
ATOM 2153 O O . VAL A 1 275 ? -17.380 0.495 10.431 1.00 94.69 275 VAL A O 1
ATOM 2156 N N . LEU A 1 276 ? -15.435 1.583 10.174 1.00 93.75 276 LEU A N 1
ATOM 2157 C CA . LEU A 1 276 ? -14.730 0.896 11.250 1.00 93.75 276 LEU A CA 1
ATOM 2158 C C . LEU A 1 276 ? -15.011 1.594 12.586 1.00 93.75 276 LEU A C 1
ATOM 2160 O O . LEU A 1 276 ? -14.625 2.739 12.792 1.00 93.75 276 LEU A O 1
ATOM 2164 N N . GLU A 1 277 ? -15.655 0.884 13.509 1.00 88.94 277 GLU A N 1
ATOM 2165 C CA . GLU A 1 277 ? -16.063 1.445 14.808 1.00 88.94 277 GLU A CA 1
ATOM 2166 C C . GLU A 1 277 ? -14.935 1.456 15.850 1.00 88.94 277 GLU A C 1
ATOM 2168 O O . GLU A 1 277 ? -14.961 2.225 16.810 1.00 88.94 277 GLU A O 1
ATOM 2173 N N . SER A 1 278 ? -13.921 0.610 15.669 1.00 90.31 278 SER A N 1
ATOM 2174 C CA . SER A 1 278 ? -12.788 0.502 16.584 1.00 90.31 278 SER A CA 1
ATOM 2175 C C . SER A 1 278 ? -11.553 1.214 16.049 1.00 90.31 278 SER A C 1
ATOM 2177 O O . SER A 1 278 ? -11.352 1.379 14.845 1.00 90.31 278 SER A O 1
ATOM 2179 N N . ARG A 1 279 ? -10.676 1.617 16.969 1.00 95.06 279 ARG A N 1
ATOM 2180 C CA . ARG A 1 279 ? -9.314 2.020 16.612 1.00 95.06 279 ARG A CA 1
ATOM 2181 C C . ARG A 1 279 ? -8.578 0.777 16.136 1.00 95.06 279 ARG A C 1
ATOM 2183 O O . ARG A 1 279 ? -8.621 -0.248 16.815 1.00 95.06 279 ARG A O 1
ATOM 2190 N N . GLN A 1 280 ? -7.889 0.867 15.006 1.00 95.00 280 GLN A N 1
ATOM 2191 C CA . GLN A 1 280 ? -7.209 -0.277 14.409 1.00 95.00 280 GLN A CA 1
ATOM 2192 C C . GLN A 1 280 ? -5.829 0.097 13.894 1.00 95.00 280 GLN A C 1
ATOM 2194 O O . GLN A 1 280 ? -5.618 1.185 13.360 1.00 95.00 280 GLN A O 1
ATOM 2199 N N . LEU A 1 281 ? -4.902 -0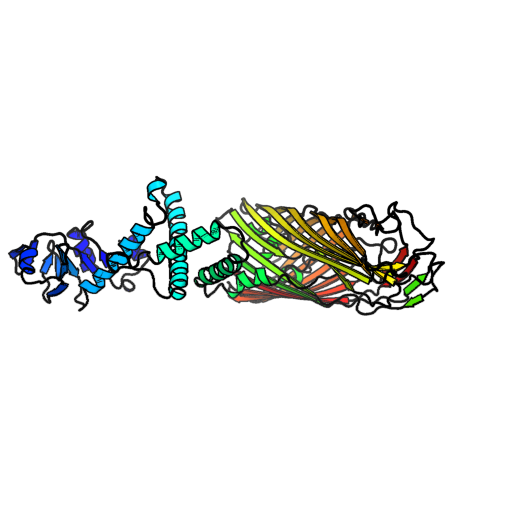.845 14.014 1.00 95.81 281 LEU A N 1
ATOM 2200 C CA . LEU A 1 281 ? -3.623 -0.837 13.326 1.00 95.81 281 LEU A CA 1
ATOM 2201 C C . LEU A 1 281 ? -3.519 -2.115 12.497 1.00 95.81 281 LEU A C 1
ATOM 2203 O O . LEU A 1 281 ? -3.599 -3.203 13.053 1.00 95.81 281 LEU A O 1
ATOM 2207 N N . THR A 1 282 ? -3.289 -1.984 11.196 1.00 96.56 282 THR A N 1
ATOM 2208 C CA . THR A 1 282 ? -3.006 -3.104 10.294 1.00 96.56 282 THR A CA 1
ATOM 2209 C C . THR A 1 282 ? -1.611 -2.941 9.721 1.00 96.56 282 THR A C 1
ATOM 2211 O O . THR A 1 282 ? -1.280 -1.882 9.198 1.00 96.56 282 THR A O 1
ATOM 2214 N N . VAL A 1 283 ? -0.779 -3.971 9.828 1.00 95.62 283 VAL A N 1
ATOM 2215 C CA . VAL A 1 283 ? 0.567 -3.997 9.242 1.00 95.62 283 VAL A CA 1
ATOM 2216 C C . VAL A 1 283 ? 0.782 -5.324 8.541 1.00 95.62 283 VAL A C 1
ATOM 2218 O O . VAL A 1 283 ? 0.329 -6.362 9.023 1.00 95.62 283 VAL A O 1
ATOM 2221 N N . GLY A 1 284 ? 1.481 -5.306 7.416 1.00 93.44 284 GLY A N 1
ATOM 2222 C CA . GLY A 1 284 ? 1.709 -6.517 6.649 1.00 93.44 284 GLY A CA 1
ATOM 2223 C C . GLY A 1 284 ? 2.714 -6.332 5.531 1.00 93.44 284 GLY A C 1
ATOM 2224 O O . GLY A 1 284 ? 3.331 -5.275 5.372 1.00 93.44 284 GLY A O 1
ATOM 2225 N N . SER A 1 285 ? 2.900 -7.404 4.775 1.00 94.50 285 SER A N 1
ATOM 2226 C CA . SER A 1 285 ? 3.690 -7.380 3.557 1.00 94.50 285 SER A CA 1
ATOM 2227 C C . SER A 1 285 ? 3.218 -8.457 2.588 1.00 94.50 285 SER A C 1
ATOM 2229 O O . SER A 1 285 ? 2.740 -9.518 2.998 1.00 94.50 285 SER A O 1
ATOM 2231 N N . ALA A 1 286 ? 3.355 -8.189 1.296 1.00 93.88 286 ALA A N 1
ATOM 2232 C CA . ALA A 1 286 ? 3.296 -9.200 0.253 1.00 93.88 286 ALA A CA 1
ATOM 2233 C C . ALA A 1 286 ? 4.691 -9.493 -0.296 1.00 93.88 286 ALA A C 1
ATOM 2235 O O . ALA A 1 286 ? 5.516 -8.595 -0.416 1.00 93.88 286 ALA A O 1
ATOM 2236 N N . VAL A 1 287 ? 4.947 -10.742 -0.656 1.00 91.69 287 VAL A N 1
ATOM 2237 C CA . VAL A 1 287 ? 6.147 -11.196 -1.348 1.00 91.69 287 VAL A CA 1
ATOM 2238 C C . VAL A 1 287 ? 5.720 -11.721 -2.705 1.00 91.69 287 VAL A C 1
ATOM 2240 O O . VAL A 1 287 ? 4.940 -12.670 -2.787 1.00 91.69 287 VAL A O 1
ATOM 2243 N N . ILE A 1 288 ? 6.228 -11.097 -3.758 1.00 89.44 288 ILE A N 1
ATOM 2244 C CA . ILE A 1 288 ? 5.914 -11.434 -5.140 1.00 89.44 288 ILE A CA 1
ATOM 2245 C C . ILE A 1 288 ? 7.095 -12.228 -5.694 1.00 89.44 288 ILE A C 1
ATOM 2247 O O . ILE A 1 288 ? 8.210 -11.713 -5.769 1.00 89.44 288 ILE A O 1
ATOM 2251 N N . LEU A 1 289 ? 6.864 -13.502 -6.003 1.00 86.94 289 LEU A N 1
ATOM 2252 C CA . LEU A 1 289 ? 7.870 -14.457 -6.463 1.00 86.94 289 LEU A CA 1
ATOM 2253 C C . LEU A 1 289 ? 7.891 -14.471 -7.989 1.00 86.94 289 LEU A C 1
ATOM 2255 O O . LEU A 1 289 ? 7.320 -15.365 -8.617 1.00 86.94 289 LEU A O 1
ATOM 2259 N N . GLU A 1 290 ? 8.506 -13.449 -8.575 1.00 79.06 290 GLU A N 1
ATOM 2260 C CA . GLU A 1 290 ? 8.591 -13.326 -10.026 1.00 79.06 290 GLU A CA 1
ATOM 2261 C C . GLU A 1 290 ? 9.799 -14.048 -10.602 1.00 79.06 290 GLU A C 1
ATOM 2263 O O . GLU A 1 290 ? 10.876 -14.113 -10.011 1.00 79.06 290 GLU A O 1
ATOM 2268 N N . ASN A 1 291 ? 9.595 -14.530 -11.815 1.00 82.00 291 ASN A N 1
ATOM 2269 C CA . ASN A 1 291 ? 10.628 -14.891 -12.757 1.00 82.00 291 ASN A CA 1
ATOM 2270 C C . ASN A 1 291 ? 10.118 -14.405 -14.126 1.00 82.00 291 ASN A C 1
ATOM 2272 O O . ASN A 1 291 ? 8.912 -14.333 -14.363 1.00 82.00 291 ASN A O 1
ATOM 2276 N N . GLY A 1 292 ? 11.018 -13.982 -15.003 1.00 84.88 292 GLY A N 1
ATOM 2277 C CA . GLY A 1 292 ? 10.672 -13.432 -16.309 1.00 84.88 292 GLY A CA 1
ATOM 2278 C C . GLY A 1 292 ? 11.612 -13.996 -17.355 1.00 84.88 292 GLY A C 1
ATOM 2279 O O . GLY A 1 292 ? 12.825 -13.890 -17.192 1.00 84.88 292 GLY A O 1
ATOM 2280 N N . ASN A 1 293 ? 11.072 -14.569 -18.431 1.00 89.81 293 ASN A N 1
ATOM 2281 C CA . ASN A 1 293 ? 11.871 -15.147 -19.507 1.00 89.81 293 ASN A CA 1
ATOM 2282 C C . ASN A 1 293 ? 11.554 -14.447 -20.822 1.00 89.81 293 ASN A C 1
ATOM 2284 O O . ASN A 1 293 ? 10.400 -14.146 -21.130 1.00 89.81 293 ASN A O 1
ATOM 2288 N N . PHE A 1 294 ? 12.595 -14.239 -21.610 1.00 90.88 294 PHE A N 1
ATOM 2289 C CA . PHE A 1 294 ? 12.534 -13.693 -22.947 1.00 90.88 294 PHE A CA 1
ATOM 2290 C C . PHE A 1 294 ? 13.207 -14.659 -23.915 1.00 90.88 294 PHE A C 1
ATOM 2292 O O . PHE A 1 294 ? 14.356 -15.061 -23.707 1.00 90.88 294 PHE A O 1
ATOM 2299 N N . LYS A 1 295 ? 12.505 -15.026 -24.984 1.00 92.31 295 LYS A N 1
ATOM 2300 C CA . LYS A 1 295 ? 12.955 -15.999 -25.981 1.00 92.31 295 LYS A CA 1
ATOM 2301 C C . LYS A 1 295 ? 12.927 -15.419 -27.386 1.00 92.31 295 LYS A C 1
ATOM 2303 O O . LYS A 1 295 ? 12.296 -14.402 -27.659 1.00 92.31 295 LYS A O 1
ATOM 2308 N N . ASN A 1 296 ? 13.635 -16.107 -28.284 1.00 89.75 296 ASN A N 1
ATOM 2309 C CA . ASN A 1 296 ? 13.695 -15.792 -29.713 1.00 89.75 296 ASN A CA 1
ATOM 2310 C C . ASN A 1 296 ? 14.092 -14.332 -29.996 1.00 89.75 296 ASN A C 1
ATOM 2312 O O . ASN A 1 296 ? 13.650 -13.742 -30.978 1.00 89.75 296 ASN A O 1
ATOM 2316 N N . GLY A 1 297 ? 14.927 -13.757 -29.125 1.00 87.81 297 GLY A N 1
ATOM 2317 C CA . GLY A 1 297 ? 15.398 -12.391 -29.249 1.00 87.81 297 GLY A CA 1
ATOM 2318 C C . GLY A 1 297 ? 16.287 -12.214 -30.461 1.00 87.81 297 GLY A C 1
ATOM 2319 O O . GLY A 1 297 ? 17.259 -12.950 -30.616 1.00 87.81 297 GLY A O 1
ATOM 2320 N N . SER A 1 298 ? 15.993 -11.212 -31.277 1.00 88.75 298 SER A N 1
ATOM 2321 C CA . SER A 1 298 ? 16.788 -10.821 -32.433 1.00 88.75 298 SER A CA 1
ATOM 2322 C C . SER A 1 298 ? 16.916 -9.306 -32.472 1.00 88.75 298 SER A C 1
ATOM 2324 O O . SER A 1 298 ? 15.922 -8.593 -32.618 1.00 88.75 298 SER A O 1
ATOM 2326 N N . PHE A 1 299 ? 18.151 -8.819 -32.379 1.00 85.94 299 PHE A N 1
ATOM 2327 C CA . PHE A 1 299 ? 18.486 -7.416 -32.581 1.00 85.94 299 PHE A CA 1
ATOM 2328 C C . PHE A 1 299 ? 19.087 -7.212 -33.971 1.00 85.94 299 PHE A C 1
ATOM 2330 O O . PHE A 1 299 ? 20.048 -7.889 -34.351 1.00 85.94 299 PHE A O 1
ATOM 2337 N N . SER A 1 300 ? 18.537 -6.250 -34.713 1.00 81.50 300 SER A N 1
ATOM 2338 C CA . SER A 1 300 ? 19.001 -5.873 -36.050 1.00 81.50 300 SER A CA 1
ATOM 2339 C C . SER A 1 300 ? 19.307 -4.382 -36.115 1.00 81.50 300 SER A C 1
ATOM 2341 O O . SER A 1 300 ? 18.454 -3.557 -35.788 1.00 81.50 300 SER A O 1
ATOM 2343 N N . ASN A 1 301 ? 20.513 -4.029 -36.560 1.00 76.75 301 ASN A N 1
ATOM 2344 C CA . ASN A 1 301 ? 20.952 -2.656 -36.801 1.00 76.75 301 ASN A CA 1
ATOM 2345 C C . ASN A 1 301 ? 21.841 -2.638 -38.060 1.00 76.75 301 ASN A C 1
ATOM 2347 O O . ASN A 1 301 ? 22.730 -3.480 -38.156 1.00 76.75 301 ASN A O 1
ATOM 2351 N N . PRO A 1 302 ? 21.664 -1.693 -39.006 1.00 71.50 302 PRO A N 1
ATOM 2352 C CA . PRO A 1 302 ? 22.508 -1.604 -40.204 1.00 71.50 302 PRO A CA 1
ATOM 2353 C C . PRO A 1 302 ? 24.024 -1.549 -39.938 1.00 71.50 302 PRO A C 1
ATOM 2355 O O . PRO A 1 302 ? 24.804 -1.922 -40.809 1.00 71.50 302 PRO A O 1
ATOM 2358 N N . ASN A 1 303 ? 24.437 -1.096 -38.748 1.00 67.56 303 ASN A N 1
ATOM 2359 C CA . ASN A 1 303 ? 25.837 -0.847 -38.393 1.00 67.56 303 ASN A CA 1
ATOM 2360 C C . ASN A 1 303 ? 26.406 -1.815 -37.332 1.00 67.56 303 ASN A C 1
ATOM 2362 O O . ASN A 1 303 ? 27.558 -1.664 -36.921 1.00 67.56 303 ASN A O 1
ATOM 2366 N N . VAL A 1 304 ? 25.621 -2.798 -36.870 1.00 67.75 304 VAL A N 1
ATOM 2367 C CA . VAL A 1 304 ? 26.039 -3.802 -35.873 1.00 67.75 304 VAL A CA 1
ATOM 2368 C C . VAL A 1 304 ? 25.678 -5.193 -36.395 1.00 67.75 304 VAL A C 1
ATOM 2370 O O . VAL A 1 304 ? 24.570 -5.360 -36.901 1.00 67.75 304 VAL A O 1
ATOM 2373 N N . PRO A 1 305 ? 26.557 -6.209 -36.274 1.00 69.31 305 PRO A N 1
ATOM 2374 C CA . PRO A 1 305 ? 26.193 -7.579 -36.614 1.00 69.31 305 PRO A CA 1
ATOM 2375 C C . PRO A 1 305 ? 24.899 -7.995 -35.912 1.00 69.31 305 PRO A C 1
ATOM 2377 O O . PRO A 1 305 ? 24.735 -7.760 -34.712 1.00 69.31 305 PRO A O 1
ATOM 2380 N N . ALA A 1 306 ? 23.987 -8.615 -36.665 1.00 75.62 306 ALA A N 1
ATOM 2381 C CA . ALA A 1 306 ? 22.771 -9.169 -36.092 1.00 75.62 306 ALA A CA 1
ATOM 2382 C C . ALA A 1 306 ? 23.138 -10.131 -34.955 1.00 75.62 306 ALA A C 1
ATOM 2384 O O . ALA A 1 306 ? 24.070 -10.930 -35.076 1.00 75.62 306 ALA A O 1
ATOM 2385 N N . SER A 1 307 ? 22.419 -10.031 -33.843 1.00 80.19 307 SER A N 1
ATOM 2386 C CA . SER A 1 307 ? 22.666 -10.858 -32.665 1.00 80.19 307 SER A CA 1
ATOM 2387 C C . SER A 1 307 ? 21.357 -11.401 -32.129 1.00 80.19 307 SER A C 1
ATOM 2389 O O . SER A 1 307 ? 20.317 -10.744 -32.200 1.00 80.19 307 SER A O 1
ATOM 2391 N N . SER A 1 308 ? 21.419 -12.617 -31.598 1.00 84.12 308 SER A N 1
ATOM 2392 C CA . SER A 1 308 ? 20.285 -13.275 -30.971 1.00 84.12 308 SER A CA 1
ATOM 2393 C C . SER A 1 308 ? 20.645 -13.723 -29.568 1.00 84.12 308 SER A C 1
ATOM 2395 O O . SER A 1 308 ? 21.721 -14.286 -29.358 1.00 84.12 308 SER A O 1
ATOM 2397 N N . SER A 1 309 ? 19.741 -13.522 -28.619 1.00 87.31 309 SER A N 1
ATOM 2398 C CA . SER A 1 309 ? 19.872 -14.086 -27.281 1.00 87.31 309 SER A CA 1
ATOM 2399 C C . SER A 1 309 ? 18.501 -14.379 -26.690 1.00 87.31 309 SER A C 1
ATOM 2401 O O . SER A 1 309 ? 17.465 -13.921 -27.173 1.00 87.31 309 SER A O 1
ATOM 2403 N N . LYS A 1 310 ? 18.522 -15.153 -25.613 1.00 88.62 310 LYS A N 1
ATOM 2404 C CA . LYS A 1 310 ? 17.438 -15.208 -24.640 1.00 88.62 310 LYS A CA 1
ATOM 2405 C C . LYS A 1 310 ? 17.846 -14.426 -23.392 1.00 88.62 310 LYS A C 1
ATOM 2407 O O . LYS A 1 310 ? 19.008 -14.030 -23.279 1.00 88.62 310 LYS A O 1
ATOM 2412 N N . ASN A 1 311 ? 16.904 -14.226 -22.485 1.00 88.44 311 ASN A N 1
ATOM 2413 C CA . ASN A 1 311 ? 17.174 -13.766 -21.131 1.00 88.44 311 ASN A CA 1
ATOM 2414 C C . ASN A 1 311 ? 16.271 -14.534 -20.176 1.00 88.44 311 ASN A C 1
ATOM 2416 O O . ASN A 1 311 ? 15.066 -14.580 -20.402 1.00 88.44 311 ASN A O 1
ATOM 2420 N N . ASP A 1 312 ? 16.831 -15.070 -19.103 1.00 87.75 312 ASP A N 1
ATOM 2421 C CA . ASP A 1 312 ? 16.059 -15.747 -18.065 1.00 87.75 312 ASP A CA 1
ATOM 2422 C C . ASP A 1 312 ? 16.104 -14.894 -16.783 1.00 87.75 312 ASP A C 1
ATOM 2424 O O . ASP A 1 312 ? 17.075 -14.178 -16.547 1.00 87.75 312 ASP A O 1
ATOM 2428 N N . ASN A 1 313 ? 15.062 -14.953 -15.955 1.00 85.12 313 ASN A N 1
ATOM 2429 C CA . ASN A 1 313 ? 14.987 -14.277 -14.656 1.00 85.12 313 ASN A CA 1
ATOM 2430 C C . ASN A 1 313 ? 15.236 -12.751 -14.662 1.00 85.12 313 ASN A C 1
ATOM 2432 O O . ASN A 1 313 ? 15.940 -12.236 -13.792 1.00 85.12 313 ASN A O 1
ATOM 2436 N N . PHE A 1 314 ? 14.638 -12.020 -15.617 1.00 86.06 314 PHE A N 1
ATOM 2437 C CA . PHE A 1 314 ? 14.731 -10.546 -15.644 1.00 86.06 314 PHE A CA 1
ATOM 2438 C C . PHE A 1 314 ? 13.840 -9.841 -14.607 1.00 86.06 314 PHE A C 1
ATOM 2440 O O . PHE A 1 314 ? 14.029 -8.655 -14.334 1.00 86.06 314 PHE A O 1
ATOM 2447 N N . LEU A 1 315 ? 12.862 -10.556 -14.045 1.00 85.38 315 LEU A N 1
ATOM 2448 C CA . LEU A 1 315 ? 12.053 -10.115 -12.908 1.00 85.38 315 LEU A CA 1
ATOM 2449 C C . LEU A 1 315 ? 12.640 -10.686 -11.622 1.00 85.38 315 LEU A C 1
ATOM 2451 O O . LEU A 1 315 ? 13.117 -11.821 -11.607 1.00 85.38 315 LEU A O 1
ATOM 2455 N N . LYS A 1 316 ? 12.610 -9.904 -10.542 1.00 79.88 316 LYS A N 1
ATOM 2456 C CA . LYS A 1 316 ? 13.180 -10.301 -9.250 1.00 79.88 316 LYS A CA 1
ATOM 2457 C C . LYS A 1 316 ? 12.110 -10.385 -8.177 1.00 79.88 316 LYS A C 1
ATOM 2459 O O . LYS A 1 316 ? 11.228 -9.538 -8.107 1.00 79.88 316 LYS A O 1
ATOM 2464 N N . THR A 1 317 ? 12.266 -11.362 -7.285 1.00 84.38 317 THR A N 1
ATOM 2465 C CA . THR A 1 317 ? 11.448 -11.473 -6.078 1.00 84.38 317 THR A CA 1
ATOM 2466 C C . THR A 1 317 ? 11.533 -10.208 -5.229 1.00 84.38 317 THR A C 1
ATOM 2468 O O . THR A 1 317 ? 12.625 -9.725 -4.919 1.00 84.38 317 THR A O 1
ATOM 2471 N N . THR A 1 318 ? 10.374 -9.740 -4.778 1.00 83.25 318 THR A N 1
ATOM 2472 C CA . THR A 1 318 ? 10.208 -8.441 -4.123 1.00 83.25 318 THR A CA 1
ATOM 2473 C C . THR A 1 318 ? 9.275 -8.549 -2.933 1.00 83.25 318 THR A C 1
ATOM 2475 O O . THR A 1 318 ? 8.280 -9.269 -2.986 1.00 83.25 318 THR A O 1
ATOM 2478 N N . ALA A 1 319 ? 9.559 -7.774 -1.887 1.00 86.81 319 ALA A N 1
ATOM 2479 C CA . ALA A 1 319 ? 8.649 -7.571 -0.770 1.00 86.81 319 ALA A CA 1
ATOM 2480 C C . ALA A 1 319 ? 7.996 -6.183 -0.855 1.00 86.81 319 ALA A C 1
ATOM 2482 O O . ALA A 1 319 ? 8.678 -5.183 -1.055 1.00 86.81 319 ALA A O 1
ATOM 2483 N N . VAL A 1 320 ? 6.683 -6.130 -0.653 1.00 88.31 320 VAL A N 1
ATOM 2484 C CA . VAL A 1 320 ? 5.854 -4.923 -0.639 1.00 88.31 320 VAL A CA 1
ATOM 2485 C C . VAL A 1 320 ? 5.303 -4.758 0.775 1.00 88.31 320 VAL A C 1
ATOM 2487 O O . VAL A 1 320 ? 4.356 -5.456 1.138 1.00 88.31 320 VAL A O 1
ATOM 2490 N N . PRO A 1 321 ? 5.920 -3.935 1.637 1.00 91.44 321 PRO A N 1
ATOM 2491 C CA . PRO A 1 321 ? 5.398 -3.666 2.971 1.00 91.44 321 PRO A CA 1
ATOM 2492 C C . PRO A 1 321 ? 4.259 -2.641 2.921 1.00 91.44 321 PRO A C 1
ATOM 2494 O O . PRO A 1 321 ? 4.247 -1.741 2.078 1.00 91.44 321 PRO A O 1
ATOM 2497 N N . PHE A 1 322 ? 3.325 -2.746 3.862 1.00 93.88 322 PHE A N 1
ATOM 2498 C CA . PHE A 1 322 ? 2.235 -1.788 4.026 1.00 93.88 322 PHE A CA 1
ATOM 2499 C C . PHE A 1 322 ? 1.820 -1.640 5.494 1.00 93.88 322 PHE A C 1
ATOM 2501 O O . PHE A 1 322 ? 2.019 -2.532 6.328 1.00 93.88 322 PHE A O 1
ATOM 2508 N N . GLY A 1 323 ? 1.234 -0.489 5.815 1.00 95.75 323 GLY A N 1
ATOM 2509 C CA . GLY A 1 323 ? 0.754 -0.158 7.149 1.00 95.75 323 GLY A CA 1
ATOM 2510 C C . GLY A 1 323 ? -0.404 0.833 7.114 1.00 95.75 323 GLY A C 1
ATOM 2511 O O . GLY A 1 323 ? -0.383 1.809 6.370 1.00 95.75 323 GLY A O 1
ATOM 2512 N N . HIS A 1 324 ? -1.407 0.596 7.950 1.00 97.31 324 HIS A N 1
ATOM 2513 C CA . HIS A 1 324 ? -2.651 1.354 7.992 1.00 97.31 324 HIS A CA 1
ATOM 2514 C C . HIS A 1 324 ? -3.082 1.563 9.435 1.00 97.31 324 HIS A C 1
ATOM 2516 O O . HIS A 1 324 ? -3.052 0.633 10.240 1.00 97.31 324 HIS A O 1
ATOM 2522 N N . ILE A 1 325 ? -3.521 2.769 9.766 1.00 96.38 325 ILE A N 1
ATOM 2523 C CA . ILE A 1 325 ? -4.058 3.095 11.082 1.00 96.38 325 ILE A CA 1
ATOM 2524 C C . ILE A 1 325 ? -5.368 3.859 10.929 1.00 96.38 325 ILE A C 1
ATOM 2526 O O . ILE A 1 325 ? -5.478 4.781 10.121 1.00 96.38 325 ILE A O 1
ATOM 2530 N N . VAL A 1 326 ? -6.354 3.474 11.731 1.00 96.94 326 VAL A N 1
ATOM 2531 C CA . VAL A 1 326 ? -7.678 4.092 11.782 1.00 96.94 326 VAL A CA 1
ATOM 2532 C C . VAL A 1 326 ? -7.986 4.454 13.222 1.00 96.94 326 VAL A C 1
ATOM 2534 O O . VAL A 1 326 ? -7.858 3.624 14.121 1.00 96.94 326 VAL A O 1
ATOM 2537 N N . LEU A 1 327 ? -8.369 5.708 13.439 1.00 96.00 327 LEU A N 1
ATOM 2538 C CA . LEU A 1 327 ? -8.698 6.279 14.735 1.00 96.00 327 LEU A CA 1
ATOM 2539 C C . LEU A 1 327 ? -10.062 6.983 14.647 1.00 96.00 327 LEU A C 1
ATOM 2541 O O . LEU A 1 327 ? -10.122 8.156 14.259 1.00 96.00 327 LEU A O 1
ATOM 2545 N N . PRO A 1 328 ? -11.155 6.301 15.026 1.00 94.19 328 PRO A N 1
ATOM 2546 C CA . PRO A 1 328 ? -12.433 6.958 15.259 1.00 94.19 328 PRO A CA 1
ATOM 2547 C C . PRO A 1 328 ? -12.262 8.000 16.370 1.00 94.19 328 PRO A C 1
ATOM 2549 O O . PRO A 1 328 ? -11.757 7.689 17.459 1.00 94.19 328 PRO A O 1
ATOM 2552 N N . PHE A 1 329 ? -12.590 9.256 16.065 1.00 87.62 329 PHE A N 1
ATOM 2553 C CA . PHE A 1 329 ? -12.477 10.378 16.998 1.00 87.62 329 PHE A CA 1
ATOM 2554 C C . PHE A 1 329 ? -13.764 10.546 17.809 1.00 87.62 329 PHE A C 1
ATOM 2556 O O . PHE A 1 329 ? -13.704 10.757 19.020 1.00 87.62 329 PHE A O 1
ATOM 2563 N N . ASP A 1 330 ? -14.905 10.416 17.135 1.00 90.69 330 ASP A N 1
ATOM 2564 C CA . ASP A 1 330 ? -16.253 10.368 17.700 1.00 90.69 330 ASP A CA 1
ATOM 2565 C C . ASP A 1 330 ? -17.149 9.456 16.835 1.00 90.69 330 ASP A C 1
ATOM 2567 O O . ASP A 1 330 ? -16.657 8.789 15.924 1.00 90.69 330 ASP A O 1
ATOM 2571 N N . ASP A 1 331 ? -18.458 9.432 17.105 1.00 90.00 331 ASP A N 1
ATOM 2572 C CA . ASP A 1 331 ? -19.431 8.566 16.421 1.00 90.00 331 ASP A CA 1
ATOM 2573 C C . ASP A 1 331 ? -19.595 8.862 14.917 1.00 90.00 331 ASP A C 1
ATOM 2575 O O . ASP A 1 331 ? -20.253 8.099 14.204 1.00 90.00 331 ASP A O 1
ATOM 2579 N N . ARG A 1 332 ? -19.051 9.982 14.418 1.00 94.06 332 ARG A N 1
ATOM 2580 C CA . ARG A 1 332 ? -19.147 10.373 13.006 1.00 94.06 332 ARG A CA 1
ATOM 2581 C C . ARG A 1 332 ? -17.808 10.592 12.331 1.00 94.06 332 ARG A C 1
ATOM 2583 O O . ARG A 1 332 ? -17.671 10.268 11.153 1.00 94.06 332 ARG A O 1
ATOM 2590 N N . LEU A 1 333 ? -16.848 11.184 13.028 1.00 96.25 333 LEU A N 1
ATOM 2591 C CA . LEU A 1 333 ? -15.570 11.586 12.470 1.00 96.25 333 LEU A CA 1
ATOM 2592 C C . LEU A 1 333 ? -14.500 10.531 12.738 1.00 96.25 333 LEU A C 1
ATOM 2594 O O . LEU A 1 333 ? -14.180 10.215 13.883 1.00 96.25 333 LEU A O 1
ATOM 2598 N N . THR A 1 334 ? -13.872 10.061 11.665 1.00 97.62 334 THR A N 1
ATOM 2599 C CA . THR A 1 334 ? -12.733 9.146 11.723 1.00 97.62 334 THR A CA 1
ATOM 2600 C C . THR A 1 334 ? -11.533 9.741 11.002 1.00 97.62 334 THR A C 1
ATOM 2602 O O . THR A 1 334 ? -11.652 10.298 9.909 1.00 97.62 334 THR A O 1
ATOM 2605 N N . VAL A 1 335 ? -10.359 9.615 11.618 1.00 97.75 335 VAL A N 1
ATOM 2606 C CA . VAL A 1 335 ? -9.075 10.011 11.031 1.00 97.75 335 VAL A CA 1
ATOM 2607 C C . VAL A 1 335 ? -8.218 8.768 10.856 1.00 97.75 335 VAL A C 1
ATOM 2609 O O . VAL A 1 335 ? -8.222 7.880 11.707 1.00 97.75 335 VAL A O 1
ATOM 2612 N N . GLY A 1 336 ? -7.452 8.700 9.776 1.00 95.00 336 GLY A N 1
ATOM 2613 C CA . GLY A 1 336 ? -6.527 7.597 9.565 1.00 95.00 336 GLY A CA 1
ATOM 2614 C C . GLY A 1 336 ? -5.317 7.972 8.731 1.00 95.00 336 GLY A C 1
ATOM 2615 O O . GLY A 1 336 ? -5.268 9.034 8.106 1.00 95.00 336 GLY A O 1
ATOM 2616 N N . TRP A 1 337 ? -4.337 7.076 8.729 1.00 98.00 337 TRP A N 1
ATOM 2617 C CA . TRP A 1 337 ? -3.135 7.190 7.916 1.00 98.00 337 TRP A CA 1
ATOM 2618 C C . TRP A 1 337 ? -2.811 5.862 7.248 1.00 98.00 337 TRP A C 1
ATOM 2620 O O . TRP A 1 337 ? -2.958 4.807 7.860 1.00 98.00 337 TRP A O 1
ATOM 2630 N N . ASN A 1 338 ? -2.327 5.924 6.010 1.00 95.81 338 ASN A N 1
ATOM 2631 C CA . ASN A 1 338 ? -1.906 4.758 5.240 1.00 95.81 338 ASN A CA 1
ATOM 2632 C C . ASN A 1 338 ? -0.496 4.979 4.690 1.00 95.81 338 ASN A C 1
ATOM 2634 O O . ASN A 1 338 ? -0.188 6.058 4.184 1.00 95.81 338 ASN A O 1
ATOM 2638 N N . ALA A 1 339 ? 0.333 3.943 4.756 1.00 96.00 339 ALA A N 1
ATOM 2639 C CA . ALA A 1 339 ? 1.651 3.866 4.151 1.00 96.00 339 ALA A CA 1
ATOM 2640 C C . ALA A 1 339 ? 1.718 2.612 3.270 1.00 96.00 339 ALA A C 1
ATOM 2642 O O . ALA A 1 339 ? 1.598 1.499 3.779 1.00 96.00 339 ALA A O 1
ATOM 2643 N N . TYR A 1 340 ? 1.852 2.782 1.956 1.00 93.38 340 TYR A N 1
ATOM 2644 C CA . TYR A 1 340 ? 1.816 1.672 0.994 1.00 93.38 340 TYR A CA 1
ATOM 2645 C C . TYR A 1 340 ? 2.487 2.050 -0.332 1.00 93.38 340 TYR A C 1
ATOM 2647 O O . TYR A 1 340 ? 2.716 3.230 -0.601 1.00 93.38 340 TYR A O 1
ATOM 2655 N N . ALA A 1 341 ? 2.779 1.061 -1.179 1.00 91.38 341 ALA A N 1
ATOM 2656 C CA . ALA A 1 341 ? 3.303 1.283 -2.525 1.00 91.38 341 ALA A CA 1
ATOM 2657 C C . ALA A 1 341 ? 2.165 1.248 -3.565 1.00 91.38 341 ALA A C 1
ATOM 2659 O O . ALA A 1 341 ? 1.537 0.202 -3.726 1.00 91.38 341 ALA A O 1
ATOM 2660 N N . PRO A 1 342 ? 1.855 2.359 -4.264 1.00 90.56 342 PRO A N 1
ATOM 2661 C CA . PRO A 1 342 ? 0.810 2.372 -5.294 1.00 90.56 342 PRO A CA 1
ATOM 2662 C C . PRO A 1 342 ? 1.303 1.890 -6.663 1.00 90.56 342 PRO A C 1
ATOM 2664 O O . PRO A 1 342 ? 0.505 1.407 -7.467 1.00 90.56 342 PRO A O 1
ATOM 2667 N N . PHE A 1 343 ? 2.597 2.069 -6.940 1.00 89.81 343 PHE A N 1
ATOM 2668 C CA . PHE A 1 343 ? 3.215 1.777 -8.221 1.00 89.81 343 PHE A CA 1
ATOM 2669 C C . PHE A 1 343 ? 4.617 1.202 -8.030 1.00 89.81 343 PHE A C 1
ATOM 2671 O O . PHE A 1 343 ? 5.337 1.622 -7.119 1.00 89.81 343 PHE A O 1
ATOM 2678 N N . GLY A 1 344 ? 5.018 0.297 -8.921 1.00 88.19 344 GLY A N 1
ATOM 2679 C CA . GLY A 1 344 ? 6.370 -0.236 -8.964 1.00 88.19 344 GLY A CA 1
ATOM 2680 C C . GLY A 1 344 ? 6.702 -0.984 -10.251 1.00 88.19 344 GLY A C 1
ATOM 2681 O O . GLY A 1 344 ? 5.819 -1.309 -11.046 1.00 88.19 344 GLY A O 1
ATOM 2682 N N . LEU A 1 345 ? 8.005 -1.173 -10.464 1.00 86.69 345 LEU A N 1
ATOM 2683 C CA . LEU A 1 345 ? 8.605 -1.949 -11.549 1.00 86.69 345 LEU A CA 1
ATOM 2684 C C . LEU A 1 345 ? 10.076 -2.229 -11.203 1.00 86.69 345 LEU A C 1
ATOM 2686 O O . LEU A 1 345 ? 10.760 -1.299 -10.786 1.00 86.69 345 LEU A O 1
ATOM 2690 N N . ASN A 1 346 ? 10.589 -3.440 -11.441 1.00 88.06 346 ASN A N 1
ATOM 2691 C CA . ASN A 1 346 ? 12.022 -3.760 -11.349 1.00 88.06 346 ASN A CA 1
ATOM 2692 C C . ASN A 1 346 ? 12.372 -4.823 -12.383 1.00 88.06 346 ASN A C 1
ATOM 2694 O O . ASN A 1 346 ? 12.219 -6.022 -12.155 1.00 88.06 346 ASN A O 1
ATOM 2698 N N . LEU A 1 347 ? 12.833 -4.341 -13.529 1.00 89.69 347 LEU A N 1
ATOM 2699 C CA . LEU A 1 347 ? 13.374 -5.151 -14.606 1.00 89.69 347 LEU A CA 1
ATOM 2700 C C . LEU A 1 347 ? 14.894 -5.054 -14.547 1.00 89.69 347 LEU A C 1
ATOM 2702 O O . LEU A 1 347 ? 15.428 -3.943 -14.523 1.00 89.69 347 LEU A O 1
ATOM 2706 N N . ASP A 1 348 ? 15.573 -6.194 -14.555 1.00 91.31 348 ASP A N 1
ATOM 2707 C CA . ASP A 1 348 ? 17.034 -6.284 -14.563 1.00 91.31 348 ASP A CA 1
ATOM 2708 C C . ASP A 1 348 ? 17.458 -7.428 -15.491 1.00 91.31 348 ASP A C 1
ATOM 2710 O O . ASP A 1 348 ? 17.420 -8.601 -15.121 1.00 91.31 348 ASP A O 1
ATOM 2714 N N . TYR A 1 349 ? 17.790 -7.072 -16.728 1.00 91.88 349 TYR A N 1
ATOM 2715 C CA . TYR A 1 349 ? 18.205 -8.003 -17.771 1.00 91.88 349 TYR A CA 1
ATOM 2716 C C . TYR A 1 349 ? 19.714 -8.275 -17.701 1.00 91.88 349 TYR A C 1
ATOM 2718 O O . TYR A 1 349 ? 20.508 -7.454 -17.239 1.00 91.88 349 TYR A O 1
ATOM 2726 N N . ASP A 1 350 ? 20.137 -9.417 -18.237 1.00 90.00 350 ASP A N 1
ATOM 2727 C CA . ASP A 1 350 ? 21.545 -9.768 -18.367 1.00 90.00 350 ASP A CA 1
ATOM 2728 C C . ASP A 1 350 ? 22.289 -8.744 -19.232 1.00 90.00 350 ASP A C 1
ATOM 2730 O O . ASP A 1 350 ? 21.793 -8.255 -20.247 1.00 90.00 350 ASP A O 1
ATOM 2734 N N . LYS A 1 351 ? 23.553 -8.469 -18.899 1.00 85.44 351 LYS A N 1
ATOM 2735 C CA . LYS A 1 351 ? 24.372 -7.485 -19.634 1.00 85.44 351 LYS A CA 1
ATOM 2736 C C . LYS A 1 351 ? 24.584 -7.831 -21.111 1.00 85.44 351 LYS A C 1
ATOM 2738 O O . LYS A 1 351 ? 24.807 -6.935 -21.921 1.00 85.44 351 LYS A O 1
ATOM 2743 N N . GLU A 1 352 ? 24.507 -9.116 -21.450 1.00 84.75 352 GLU A N 1
ATOM 2744 C CA . GLU A 1 352 ? 24.642 -9.629 -22.818 1.00 84.75 352 GLU A CA 1
ATOM 2745 C C . GLU A 1 352 ? 23.299 -9.723 -23.556 1.00 84.75 352 GLU A C 1
ATOM 2747 O O . GLU A 1 352 ? 23.263 -10.082 -24.736 1.00 84.75 352 GLU A O 1
ATOM 2752 N N . PHE A 1 353 ? 22.192 -9.362 -22.898 1.00 89.00 353 PHE A N 1
ATOM 2753 C CA . PHE A 1 353 ? 20.861 -9.361 -23.487 1.00 89.00 353 PHE A CA 1
ATOM 2754 C C . PHE A 1 353 ? 20.834 -8.535 -24.776 1.00 89.00 353 PHE A C 1
ATOM 2756 O O . PHE A 1 353 ? 21.308 -7.398 -24.811 1.00 89.00 353 PHE A O 1
ATOM 2763 N N . VAL A 1 354 ? 20.279 -9.084 -25.857 1.00 87.44 354 VAL A N 1
ATOM 2764 C CA . VAL A 1 354 ? 20.216 -8.385 -27.154 1.00 87.44 354 VAL A CA 1
ATOM 2765 C C . VAL A 1 354 ? 19.373 -7.110 -27.119 1.00 87.44 354 VAL A C 1
ATOM 2767 O O . VAL A 1 354 ? 19.654 -6.179 -27.870 1.00 87.44 354 VAL A O 1
ATOM 2770 N N . GLY A 1 355 ? 18.393 -7.021 -26.214 1.00 87.31 355 GLY A N 1
ATOM 2771 C CA . GLY A 1 355 ? 17.573 -5.824 -26.018 1.00 87.31 355 GLY A CA 1
ATOM 2772 C C . GLY A 1 355 ? 18.216 -4.731 -25.157 1.00 87.31 355 GLY A C 1
ATOM 2773 O O . GLY A 1 355 ? 17.615 -3.671 -25.002 1.00 87.31 355 GLY A O 1
ATOM 2774 N N . ARG A 1 356 ? 19.450 -4.916 -24.655 1.00 87.12 356 ARG A N 1
ATOM 2775 C CA . ARG A 1 356 ? 20.162 -3.946 -23.790 1.00 87.12 356 ARG A CA 1
ATOM 2776 C C . ARG A 1 356 ? 20.278 -2.532 -24.367 1.00 87.12 356 ARG A C 1
ATOM 2778 O O . ARG A 1 356 ? 20.453 -1.575 -23.619 1.00 87.12 356 ARG A O 1
ATOM 2785 N N . TYR A 1 357 ? 20.204 -2.387 -25.693 1.00 83.25 357 TYR A N 1
ATOM 2786 C CA . TYR A 1 357 ? 20.227 -1.083 -26.364 1.00 83.25 357 TYR A CA 1
ATOM 2787 C C . TYR A 1 357 ? 18.911 -0.302 -26.224 1.00 83.25 357 TYR A C 1
ATOM 2789 O O . TYR A 1 357 ? 18.911 0.926 -26.320 1.00 83.25 357 TYR A O 1
ATOM 2797 N N . PHE A 1 358 ? 17.810 -1.012 -25.969 1.00 84.94 358 PHE A N 1
ATOM 2798 C CA . PHE A 1 358 ? 16.502 -0.452 -25.632 1.00 84.94 358 PHE A CA 1
ATOM 2799 C C . PHE A 1 358 ? 16.352 -0.272 -24.127 1.00 84.94 358 PHE A C 1
ATOM 2801 O O . PHE A 1 358 ? 15.823 0.744 -23.690 1.00 84.94 358 PHE A O 1
ATOM 2808 N N . GLY A 1 359 ? 16.870 -1.207 -23.333 1.00 88.44 359 GLY A N 1
ATOM 2809 C CA . GLY A 1 359 ? 16.934 -1.132 -21.879 1.00 88.44 359 GLY A CA 1
ATOM 2810 C C . GLY A 1 359 ? 17.578 -2.386 -21.304 1.00 88.44 359 GLY A C 1
ATOM 2811 O O . GLY A 1 359 ? 17.343 -3.481 -21.800 1.00 88.44 359 GLY A O 1
ATOM 2812 N N . ASP A 1 360 ? 18.396 -2.232 -20.271 1.00 88.50 360 ASP A N 1
ATOM 2813 C CA . ASP A 1 360 ? 18.897 -3.360 -19.474 1.00 88.50 360 ASP A CA 1
ATOM 2814 C C . ASP A 1 360 ? 18.410 -3.294 -18.022 1.00 88.50 360 ASP A C 1
ATOM 2816 O O . ASP A 1 360 ? 18.275 -4.331 -17.381 1.00 88.50 360 ASP A O 1
ATOM 2820 N N . LYS A 1 361 ? 18.023 -2.107 -17.538 1.00 90.69 361 LYS A N 1
ATOM 2821 C CA . LYS A 1 361 ? 17.344 -1.943 -16.255 1.00 90.69 361 LYS A CA 1
ATOM 2822 C C . LYS A 1 361 ? 16.241 -0.900 -16.317 1.00 90.69 361 LYS A C 1
ATOM 2824 O O . LYS A 1 361 ? 16.411 0.174 -16.906 1.00 90.69 361 LYS A O 1
ATOM 2829 N N . ALA A 1 362 ? 15.130 -1.197 -15.657 1.00 90.12 362 ALA A N 1
ATOM 2830 C CA . ALA A 1 362 ? 14.066 -0.239 -15.397 1.00 90.12 362 ALA A CA 1
ATOM 2831 C C . ALA A 1 362 ? 13.515 -0.451 -13.987 1.00 90.12 362 ALA A C 1
ATOM 2833 O O . ALA A 1 362 ? 12.953 -1.501 -13.688 1.00 90.12 362 ALA A O 1
ATOM 2834 N N . LEU A 1 363 ? 13.687 0.552 -13.133 1.00 89.88 363 LEU A N 1
ATOM 2835 C CA . LEU A 1 363 ? 13.250 0.555 -11.747 1.00 89.88 363 LEU A CA 1
ATOM 2836 C C . LEU A 1 363 ? 12.353 1.768 -11.504 1.00 89.88 363 LEU A C 1
ATOM 2838 O O . LEU A 1 363 ? 12.746 2.900 -11.795 1.00 89.88 363 LEU A O 1
ATOM 2842 N N . ILE A 1 364 ? 11.173 1.522 -10.946 1.00 90.12 364 ILE A N 1
ATOM 2843 C CA . ILE A 1 364 ? 10.258 2.532 -10.420 1.00 90.12 364 ILE A CA 1
ATOM 2844 C C . ILE A 1 364 ? 9.851 2.071 -9.025 1.00 90.12 364 ILE A C 1
ATOM 2846 O O . ILE A 1 364 ? 9.353 0.961 -8.851 1.00 90.12 364 ILE A O 1
ATOM 2850 N N . GLU A 1 365 ? 10.034 2.930 -8.033 1.00 89.69 365 GLU A N 1
ATOM 2851 C CA . GLU A 1 365 ? 9.659 2.664 -6.647 1.00 89.69 365 GLU A CA 1
ATOM 2852 C C . GLU A 1 365 ? 8.835 3.840 -6.147 1.00 89.69 365 GLU A C 1
ATOM 2854 O O . GLU A 1 365 ? 9.306 4.976 -6.166 1.00 89.69 365 GLU A O 1
ATOM 2859 N N . THR A 1 366 ? 7.600 3.588 -5.715 1.00 91.56 366 THR A N 1
ATOM 2860 C CA . THR A 1 366 ? 6.738 4.640 -5.171 1.00 91.56 366 THR A CA 1
ATOM 2861 C C . THR A 1 366 ? 6.288 4.289 -3.764 1.00 91.56 366 THR A C 1
ATOM 2863 O O . THR A 1 366 ? 5.847 3.170 -3.514 1.00 91.56 366 THR A O 1
ATOM 2866 N N . VAL A 1 367 ? 6.346 5.258 -2.852 1.00 93.31 367 VAL A N 1
ATOM 2867 C CA . VAL A 1 367 ? 5.806 5.136 -1.493 1.00 93.31 367 VAL A CA 1
ATOM 2868 C C . VAL A 1 367 ? 4.808 6.261 -1.254 1.00 93.31 367 VAL A C 1
ATOM 2870 O O . VAL A 1 367 ? 5.149 7.439 -1.368 1.00 93.31 367 VAL A O 1
ATOM 2873 N N . ASN A 1 368 ? 3.584 5.890 -0.891 1.00 94.56 368 ASN A N 1
ATOM 2874 C CA . ASN A 1 368 ? 2.529 6.810 -0.495 1.00 94.56 368 ASN A CA 1
ATOM 2875 C C . ASN A 1 368 ? 2.463 6.919 1.019 1.00 94.56 368 ASN A C 1
ATOM 2877 O O . ASN A 1 368 ? 2.364 5.905 1.704 1.00 94.56 368 ASN A O 1
ATOM 2881 N N . PHE A 1 369 ? 2.410 8.149 1.519 1.00 97.00 369 PHE A N 1
ATOM 2882 C CA . PHE A 1 369 ? 1.906 8.462 2.847 1.00 97.00 369 PHE A CA 1
ATOM 2883 C C . PHE A 1 369 ? 0.613 9.263 2.709 1.00 97.00 369 PHE A C 1
ATOM 2885 O O . PHE A 1 369 ? 0.612 10.405 2.245 1.00 97.00 369 PHE A O 1
ATOM 2892 N N . GLN A 1 370 ? -0.498 8.661 3.106 1.00 96.44 370 GLN A N 1
ATOM 2893 C CA . GLN A 1 370 ? -1.833 9.219 2.953 1.00 96.44 370 GLN A CA 1
ATOM 2894 C C . GLN A 1 370 ? -2.427 9.541 4.318 1.00 96.44 370 GLN A C 1
ATOM 2896 O O . GLN A 1 370 ? -2.400 8.708 5.217 1.00 96.44 370 GLN A O 1
ATOM 2901 N N . SER A 1 371 ? -2.989 10.738 4.455 1.00 97.50 371 SER A N 1
ATOM 2902 C CA . SER A 1 371 ? -3.835 11.132 5.583 1.00 97.50 371 SER A CA 1
ATOM 2903 C C . SER A 1 371 ? -5.286 11.148 5.125 1.00 97.50 371 SER A C 1
ATOM 2905 O O . SER A 1 371 ? -5.585 11.704 4.068 1.00 97.50 371 SER A O 1
ATOM 2907 N N . VAL A 1 372 ? -6.179 10.555 5.907 1.00 97.31 372 VAL A N 1
ATOM 2908 C CA . VAL A 1 372 ? -7.588 10.375 5.552 1.00 97.31 372 VAL A CA 1
ATOM 2909 C C . VAL A 1 372 ? -8.486 11.001 6.609 1.00 97.31 372 VAL A C 1
ATOM 2911 O O . VAL A 1 372 ? -8.261 10.842 7.809 1.00 97.31 372 VAL A O 1
ATOM 2914 N N . LEU A 1 373 ? -9.524 11.683 6.134 1.00 98.25 373 LEU A N 1
ATOM 2915 C CA . LEU A 1 373 ? -10.664 12.127 6.918 1.00 98.25 373 LEU A CA 1
ATOM 2916 C C . LEU A 1 373 ? -11.913 11.426 6.382 1.00 98.25 373 LEU A C 1
ATOM 2918 O O . LEU A 1 373 ? -12.250 11.577 5.206 1.00 98.25 373 LEU A O 1
ATOM 2922 N N . ALA A 1 374 ? -12.595 10.679 7.238 1.00 98.25 374 ALA A N 1
ATOM 2923 C CA . ALA A 1 374 ? -13.826 9.978 6.910 1.00 98.25 374 ALA A CA 1
ATOM 2924 C C . ALA A 1 374 ? -14.957 10.450 7.827 1.00 98.25 374 ALA A C 1
ATOM 2926 O O . ALA A 1 374 ? -14.740 10.717 9.010 1.00 98.25 374 ALA A O 1
ATOM 2927 N N . TYR A 1 375 ? -16.155 10.579 7.268 1.00 97.75 375 TYR A N 1
ATOM 2928 C CA . TYR A 1 375 ? -17.321 11.113 7.951 1.00 97.75 375 TYR A CA 1
ATOM 2929 C C . TYR A 1 375 ? -18.548 10.240 7.689 1.00 97.75 375 TYR A C 1
ATOM 2931 O O . TYR A 1 375 ? -18.921 9.998 6.538 1.00 97.75 375 TYR A O 1
ATOM 2939 N N . LYS A 1 376 ? -19.191 9.799 8.768 1.00 98.00 376 LYS A N 1
ATOM 2940 C CA . LYS A 1 376 ? -20.506 9.159 8.753 1.00 98.00 376 LYS A CA 1
ATOM 2941 C C . LYS A 1 376 ? -21.578 10.245 8.627 1.00 98.00 376 LYS A C 1
ATOM 2943 O O . LYS A 1 376 ? -21.824 10.994 9.574 1.00 98.00 376 LYS A O 1
ATOM 2948 N N . VAL A 1 377 ? -22.160 10.364 7.435 1.00 96.88 377 VAL A N 1
ATOM 2949 C CA . VAL A 1 377 ? -23.217 11.343 7.135 1.00 96.88 377 VAL A CA 1
ATOM 2950 C C . VAL A 1 377 ? -24.513 10.900 7.802 1.00 96.88 377 VAL A C 1
ATOM 2952 O O . VAL A 1 377 ? -25.111 11.674 8.545 1.00 96.88 377 VAL A O 1
ATOM 2955 N N . GLU A 1 378 ? -24.867 9.637 7.575 1.00 94.06 378 GLU A N 1
ATOM 2956 C CA . GLU A 1 378 ? -26.012 8.928 8.146 1.00 94.06 378 GLU A CA 1
ATOM 2957 C C . GLU A 1 378 ? -25.580 7.511 8.551 1.00 94.06 378 GLU A C 1
ATOM 2959 O O . GLU A 1 378 ? -24.440 7.106 8.311 1.00 94.06 378 GLU A O 1
ATOM 2964 N N . ASP A 1 379 ? -26.476 6.730 9.155 1.00 92.94 379 ASP A N 1
ATOM 2965 C CA . ASP A 1 379 ? -26.181 5.347 9.558 1.00 92.94 379 ASP A CA 1
ATOM 2966 C C . ASP A 1 379 ? -25.833 4.412 8.388 1.00 92.94 379 ASP A C 1
ATOM 2968 O O . ASP A 1 379 ? -25.112 3.427 8.572 1.00 92.94 379 ASP A O 1
ATOM 2972 N N . ASP A 1 380 ? -26.277 4.752 7.181 1.00 94.94 380 ASP A N 1
ATOM 2973 C CA . ASP A 1 380 ? -26.069 3.999 5.950 1.00 94.94 380 ASP A CA 1
ATOM 2974 C C . ASP A 1 380 ? -25.182 4.717 4.919 1.00 94.94 380 ASP A C 1
ATOM 2976 O O . ASP A 1 380 ? -24.875 4.131 3.881 1.00 94.94 380 ASP A O 1
ATOM 2980 N N . LEU A 1 381 ? -24.748 5.956 5.175 1.00 97.12 381 LEU A N 1
ATOM 2981 C CA . LEU A 1 381 ? -24.012 6.776 4.211 1.00 97.12 381 LEU A CA 1
ATOM 2982 C C . LEU A 1 381 ? -22.725 7.352 4.807 1.00 97.12 381 LEU A C 1
ATOM 2984 O O . LEU A 1 381 ? -22.740 8.136 5.758 1.00 97.12 381 LEU A O 1
ATOM 2988 N N . PHE A 1 382 ? -21.604 7.034 4.164 1.00 98.31 382 PHE A N 1
ATOM 2989 C CA . PHE A 1 382 ? -20.261 7.412 4.589 1.00 98.31 382 PHE A CA 1
ATOM 2990 C C . PHE A 1 382 ? -19.526 8.091 3.441 1.00 98.31 382 PHE A C 1
ATOM 2992 O O . PHE A 1 382 ? -19.593 7.649 2.293 1.00 98.31 382 PHE A O 1
ATOM 2999 N N . VAL A 1 383 ? -18.778 9.143 3.750 1.00 98.62 383 VAL A N 1
ATOM 3000 C CA . VAL A 1 383 ? -17.937 9.859 2.786 1.00 98.62 383 VAL A CA 1
ATOM 3001 C C . VAL A 1 383 ? -16.526 9.997 3.330 1.00 98.62 383 VAL A C 1
ATOM 3003 O O . VAL A 1 383 ? -16.310 9.990 4.541 1.00 98.62 383 VAL A O 1
ATOM 3006 N N . GLY A 1 384 ? -15.545 10.138 2.448 1.00 98.12 384 GLY A N 1
ATOM 3007 C CA . GLY A 1 384 ? -14.172 10.355 2.873 1.00 98.12 384 GLY A CA 1
ATOM 3008 C C . GLY A 1 384 ? -13.327 11.058 1.830 1.00 98.12 384 GLY A C 1
ATOM 3009 O O . GLY A 1 384 ? -13.592 10.991 0.628 1.00 98.12 384 GLY A O 1
ATOM 3010 N N . ILE A 1 385 ? -12.284 11.717 2.316 1.00 98.50 385 ILE A N 1
ATOM 3011 C CA . ILE A 1 385 ? -11.254 12.371 1.519 1.00 98.50 385 ILE A CA 1
ATOM 3012 C C . ILE A 1 385 ? -9.879 11.977 2.051 1.00 98.50 385 ILE A C 1
ATOM 3014 O O . ILE A 1 385 ? -9.652 11.936 3.260 1.00 98.50 385 ILE A O 1
ATOM 3018 N N . GLY A 1 386 ? -8.959 11.685 1.141 1.00 97.56 386 GLY A N 1
ATOM 3019 C CA . GLY A 1 386 ? -7.560 11.432 1.435 1.00 97.56 386 GLY A CA 1
ATOM 3020 C C . GLY A 1 386 ? -6.658 12.439 0.732 1.00 97.56 386 GLY A C 1
ATOM 3021 O O . GLY A 1 386 ? -6.875 12.794 -0.428 1.00 97.56 386 GLY A O 1
ATOM 3022 N N . LEU A 1 387 ? -5.630 12.890 1.445 1.00 98.31 387 LEU A N 1
ATOM 3023 C CA . LEU A 1 387 ? -4.515 13.656 0.902 1.00 98.31 387 LEU A CA 1
ATOM 3024 C C . LEU A 1 387 ? -3.257 12.798 1.008 1.00 98.31 387 LEU A C 1
ATOM 3026 O O . LEU A 1 387 ? -2.933 12.301 2.086 1.00 98.31 387 LEU A O 1
ATOM 3030 N N . THR A 1 388 ? -2.547 12.640 -0.101 1.00 97.25 388 THR A N 1
ATOM 3031 C CA . THR A 1 388 ? -1.393 11.748 -0.203 1.00 97.25 388 THR A CA 1
ATOM 3032 C C . THR A 1 388 ? -0.152 12.529 -0.598 1.00 97.25 388 THR A C 1
ATOM 3034 O O . THR A 1 388 ? -0.166 13.253 -1.592 1.00 97.25 388 THR A O 1
ATOM 3037 N N . LEU A 1 389 ? 0.924 12.353 0.165 1.00 97.31 389 LEU A N 1
ATOM 3038 C CA . LEU A 1 389 ? 2.283 12.676 -0.251 1.00 97.31 389 LEU A CA 1
ATOM 3039 C C . LEU A 1 389 ? 2.906 11.405 -0.830 1.00 97.31 389 LEU A C 1
ATOM 3041 O O . LEU A 1 389 ? 3.020 10.398 -0.134 1.00 97.31 389 LEU A O 1
ATOM 3045 N N . SER A 1 390 ? 3.294 11.457 -2.094 1.00 95.69 390 SER A N 1
ATOM 3046 C CA . SER A 1 390 ? 3.916 10.354 -2.810 1.00 95.69 390 SER A CA 1
ATOM 3047 C C . SER A 1 390 ? 5.378 10.678 -3.067 1.00 95.69 390 SER A C 1
ATOM 3049 O O . SER A 1 390 ? 5.686 11.749 -3.583 1.00 95.69 390 SER A O 1
ATOM 3051 N N . HIS A 1 391 ? 6.266 9.746 -2.752 1.00 95.56 391 HIS A N 1
ATOM 3052 C CA . HIS A 1 391 ? 7.674 9.798 -3.137 1.00 95.56 391 HIS A CA 1
ATOM 3053 C C . HIS A 1 391 ? 7.925 8.778 -4.242 1.00 95.56 391 HIS A C 1
ATOM 3055 O O . HIS A 1 391 ? 7.496 7.632 -4.093 1.00 95.56 391 HIS A O 1
ATOM 3061 N N . ILE A 1 392 ? 8.602 9.180 -5.315 1.00 93.81 392 ILE A N 1
ATOM 3062 C CA . ILE A 1 392 ? 9.015 8.293 -6.405 1.00 93.81 392 ILE A CA 1
ATOM 3063 C C . ILE A 1 392 ? 10.538 8.284 -6.521 1.00 93.81 392 ILE A C 1
ATOM 3065 O O . ILE A 1 392 ? 11.173 9.332 -6.473 1.00 93.81 392 ILE A O 1
ATOM 3069 N N . ASN A 1 393 ? 11.109 7.101 -6.709 1.00 93.88 393 ASN A N 1
ATOM 3070 C CA . ASN A 1 393 ? 12.502 6.888 -7.077 1.00 93.88 393 ASN A CA 1
ATOM 3071 C C . ASN A 1 393 ? 12.539 6.101 -8.392 1.00 93.88 393 ASN A C 1
ATOM 3073 O O . ASN A 1 393 ? 11.804 5.124 -8.557 1.00 93.88 393 ASN A O 1
ATOM 3077 N N . GLY A 1 394 ? 13.365 6.541 -9.336 1.00 91.31 394 GLY A N 1
ATOM 3078 C CA . GLY A 1 394 ? 13.457 5.964 -10.671 1.00 91.31 394 GLY A CA 1
ATOM 3079 C C . GLY A 1 394 ? 14.898 5.722 -11.102 1.00 91.31 394 GLY A C 1
ATOM 3080 O O . GLY A 1 394 ? 15.771 6.572 -10.917 1.00 91.31 394 GLY A O 1
ATOM 3081 N N . GLU A 1 395 ? 15.143 4.576 -11.735 1.00 91.06 395 GLU A N 1
ATOM 3082 C CA . GLU A 1 395 ? 16.413 4.258 -12.385 1.00 91.06 395 GLU A CA 1
ATOM 3083 C C . GLU A 1 395 ? 16.158 3.597 -13.740 1.00 91.06 395 GLU A C 1
ATOM 3085 O O . GLU A 1 395 ? 15.444 2.604 -13.846 1.00 91.06 395 GLU A O 1
ATOM 3090 N N . LEU A 1 396 ? 16.761 4.148 -14.787 1.00 89.50 396 LEU A N 1
ATOM 3091 C CA . LEU A 1 396 ? 16.762 3.572 -16.125 1.00 89.50 396 LEU A CA 1
ATOM 3092 C C . LEU A 1 396 ? 18.206 3.370 -16.558 1.00 89.50 396 LEU A C 1
ATOM 3094 O O . LEU A 1 396 ? 19.009 4.301 -16.471 1.00 89.50 396 LEU A O 1
ATOM 3098 N N . SER A 1 397 ? 18.532 2.199 -17.090 1.00 89.00 397 SER A N 1
ATOM 3099 C CA . SER A 1 397 ? 19.796 2.003 -17.791 1.00 89.00 397 SER A CA 1
ATOM 3100 C C . SER A 1 397 ? 19.613 1.304 -19.130 1.00 89.00 397 SER A C 1
ATOM 3102 O O . SER A 1 397 ? 18.599 0.653 -19.404 1.00 89.00 397 SER A O 1
ATOM 3104 N N . GLN A 1 398 ? 20.566 1.563 -20.017 1.00 86.44 398 GLN A N 1
ATOM 3105 C CA . GLN A 1 398 ? 20.677 0.943 -21.329 1.00 86.44 398 GLN A CA 1
ATOM 3106 C C . GLN A 1 398 ? 22.112 1.087 -21.837 1.00 86.44 398 GLN A C 1
ATOM 3108 O O . GLN A 1 398 ? 22.843 2.011 -21.457 1.00 86.44 398 GLN A O 1
ATOM 3113 N N . LYS A 1 399 ? 22.475 0.251 -22.802 1.00 82.38 399 LYS A N 1
ATOM 3114 C CA . LYS A 1 399 ? 23.667 0.454 -23.621 1.00 82.38 399 LYS A CA 1
ATOM 3115 C C . LYS A 1 399 ? 23.370 1.409 -24.773 1.00 82.38 399 LYS A C 1
ATOM 3117 O O . LYS A 1 399 ? 22.305 1.362 -25.379 1.00 82.38 399 LYS A O 1
ATOM 3122 N N . LYS A 1 400 ? 24.331 2.254 -25.137 1.00 76.44 400 LYS A N 1
ATOM 3123 C CA . LYS A 1 400 ? 24.262 3.092 -26.341 1.00 76.44 400 LYS A CA 1
ATOM 3124 C C . LYS A 1 400 ? 25.300 2.663 -27.372 1.00 76.44 400 LYS A C 1
ATOM 3126 O O . LYS A 1 400 ? 26.411 2.243 -27.041 1.00 76.44 400 LYS A O 1
ATOM 3131 N N . TYR A 1 401 ? 24.895 2.785 -28.630 1.00 69.00 401 TYR A N 1
ATOM 3132 C CA . TYR A 1 401 ? 25.738 2.646 -29.809 1.00 69.00 401 TYR A CA 1
ATOM 3133 C C . TYR A 1 401 ? 25.930 4.030 -30.437 1.00 69.00 401 TYR A C 1
ATOM 3135 O O . TYR A 1 401 ? 24.951 4.762 -30.597 1.00 69.00 401 TYR A O 1
ATOM 3143 N N . VAL A 1 402 ? 27.167 4.395 -30.786 1.00 62.34 402 VAL A N 1
ATOM 3144 C CA . VAL A 1 402 ? 27.475 5.686 -31.420 1.00 62.34 402 VAL A CA 1
ATOM 3145 C C . VAL A 1 402 ? 27.897 5.458 -32.871 1.00 62.34 402 VAL A C 1
ATOM 3147 O O . VAL A 1 402 ? 29.048 5.168 -33.184 1.00 62.34 402 VAL A O 1
ATOM 3150 N N . SER A 1 403 ? 26.933 5.605 -33.778 1.00 55.59 403 SER A N 1
ATOM 3151 C CA . SER A 1 403 ? 27.149 5.524 -35.226 1.00 55.59 403 SER A CA 1
ATOM 3152 C C . SER A 1 403 ? 27.903 6.757 -35.753 1.00 55.59 403 SER A C 1
ATOM 3154 O O . SER A 1 403 ? 27.605 7.863 -35.299 1.00 55.59 403 SER A O 1
ATOM 3156 N N . PRO A 1 404 ? 28.807 6.636 -36.749 1.00 53.09 404 PRO A N 1
ATOM 3157 C CA . PRO A 1 404 ? 29.164 5.438 -37.516 1.00 53.09 404 PRO A CA 1
ATOM 3158 C C . PRO A 1 404 ? 30.451 4.755 -37.027 1.00 53.09 404 PRO A C 1
ATOM 3160 O O . PRO A 1 404 ? 31.073 4.043 -37.809 1.00 53.09 404 PRO A O 1
ATOM 3163 N N . ILE A 1 405 ? 30.911 5.004 -35.794 1.00 59.09 405 ILE A N 1
ATOM 3164 C CA . ILE A 1 405 ? 32.245 4.572 -35.359 1.00 59.09 405 ILE A CA 1
ATOM 3165 C C . ILE A 1 405 ? 32.157 3.158 -34.756 1.00 59.09 405 ILE A C 1
ATOM 3167 O O . ILE A 1 405 ? 31.751 3.019 -33.603 1.00 59.09 405 ILE A O 1
ATOM 3171 N N . PRO A 1 406 ? 32.561 2.088 -35.474 1.00 54.47 406 PRO A N 1
ATOM 3172 C CA . PRO A 1 406 ? 32.251 0.708 -35.076 1.00 54.47 406 PRO A CA 1
ATOM 3173 C C . PRO A 1 406 ? 32.983 0.240 -33.811 1.00 54.47 406 PRO A C 1
ATOM 3175 O O . PRO A 1 406 ? 32.652 -0.804 -33.258 1.00 54.47 406 PRO A O 1
ATOM 3178 N N . SER A 1 407 ? 34.001 0.982 -33.373 1.00 55.59 407 SER A N 1
ATOM 3179 C CA . SER A 1 407 ? 34.776 0.749 -32.151 1.00 55.59 407 SER A CA 1
ATOM 3180 C C . SER A 1 407 ? 34.169 1.406 -30.899 1.00 55.59 407 SER A C 1
ATOM 3182 O O . SER A 1 407 ? 34.686 1.194 -29.805 1.00 55.59 407 SER A O 1
ATOM 3184 N N . TYR A 1 408 ? 33.079 2.173 -31.033 1.00 61.66 408 TYR A N 1
ATOM 3185 C CA . TYR A 1 408 ? 32.420 2.919 -29.950 1.00 61.66 408 TYR A CA 1
ATOM 3186 C C . TYR A 1 408 ? 31.068 2.277 -29.612 1.00 61.66 408 TYR A C 1
ATOM 3188 O O . TYR A 1 408 ? 29.994 2.858 -29.795 1.00 61.66 408 TYR A O 1
ATOM 3196 N N . ASN A 1 409 ? 31.140 1.041 -29.115 1.00 65.75 409 ASN A N 1
ATOM 3197 C CA . ASN A 1 409 ? 29.975 0.215 -28.804 1.00 65.75 409 ASN A CA 1
ATOM 3198 C C . ASN A 1 409 ? 29.860 0.022 -27.288 1.00 65.75 409 ASN A C 1
ATOM 3200 O O . ASN A 1 409 ? 30.869 -0.063 -26.595 1.00 65.75 409 ASN A O 1
ATOM 3204 N N . ASN A 1 410 ? 28.630 -0.131 -26.790 1.00 72.81 410 ASN A N 1
ATOM 3205 C CA . ASN A 1 410 ? 28.319 -0.478 -25.395 1.00 72.81 410 ASN A CA 1
ATOM 3206 C C . ASN A 1 410 ? 28.641 0.602 -24.346 1.00 72.81 410 ASN A C 1
ATOM 3208 O O . ASN A 1 410 ? 29.000 0.261 -23.216 1.00 72.81 410 ASN A O 1
ATOM 3212 N N . ILE A 1 411 ? 28.436 1.880 -24.683 1.00 76.62 411 ILE A N 1
ATOM 3213 C CA . ILE A 1 411 ? 28.465 2.970 -23.693 1.00 76.62 411 ILE A CA 1
ATOM 3214 C C . ILE A 1 411 ? 27.345 2.734 -22.678 1.00 76.62 411 ILE A C 1
ATOM 3216 O O . ILE A 1 411 ? 26.196 2.523 -23.065 1.00 76.62 411 ILE A O 1
ATOM 3220 N N . ASP A 1 412 ? 27.673 2.768 -21.392 1.00 81.88 412 ASP A N 1
ATOM 3221 C CA . ASP A 1 412 ? 26.699 2.651 -20.310 1.00 81.88 412 ASP A CA 1
ATOM 3222 C C . ASP A 1 412 ? 25.986 3.984 -20.123 1.00 81.88 412 ASP A C 1
ATOM 3224 O O . ASP A 1 412 ? 26.638 4.964 -19.775 1.00 81.88 412 ASP A O 1
ATOM 3228 N N . ALA A 1 413 ? 24.670 4.025 -20.329 1.00 82.44 413 ALA A N 1
ATOM 3229 C CA . ALA A 1 413 ? 23.847 5.195 -20.050 1.00 82.44 413 ALA A CA 1
ATOM 3230 C C . ALA A 1 413 ? 22.905 4.885 -18.884 1.00 82.44 413 ALA A C 1
ATOM 3232 O O . ALA A 1 413 ? 21.993 4.071 -19.025 1.00 82.44 413 ALA A O 1
ATOM 3233 N N . VAL A 1 414 ? 23.119 5.547 -17.747 1.00 86.94 414 VAL A N 1
ATOM 3234 C CA . VAL A 1 414 ? 22.320 5.376 -16.527 1.00 86.94 414 VAL A CA 1
ATOM 3235 C C . VAL A 1 414 ? 21.671 6.700 -16.160 1.00 86.94 414 VAL A C 1
ATOM 3237 O O . VAL A 1 414 ? 22.352 7.717 -16.051 1.00 86.94 414 VAL A O 1
ATOM 3240 N N . VAL A 1 415 ? 20.365 6.676 -15.925 1.00 87.31 415 VAL A N 1
ATOM 3241 C CA . VAL A 1 415 ? 19.566 7.815 -15.476 1.00 87.31 415 VAL A CA 1
ATOM 3242 C C . VAL A 1 415 ? 18.974 7.460 -14.124 1.00 87.31 415 VAL A C 1
ATOM 3244 O O . VAL A 1 415 ? 18.318 6.428 -14.002 1.00 87.31 415 VAL A O 1
ATOM 3247 N N . LYS A 1 416 ? 19.210 8.297 -13.115 1.00 91.94 416 LYS A N 1
ATOM 3248 C CA . LYS A 1 416 ? 18.575 8.174 -11.796 1.00 91.94 416 LYS A CA 1
ATOM 3249 C C . LYS A 1 416 ? 17.939 9.492 -11.416 1.00 91.94 416 LYS A C 1
ATOM 3251 O O . LYS A 1 416 ? 18.556 10.525 -11.671 1.00 91.94 416 LYS A O 1
ATOM 3256 N N . GLY A 1 417 ? 16.778 9.447 -10.783 1.00 91.81 417 GLY A N 1
ATOM 3257 C CA . GLY A 1 417 ? 16.118 10.630 -10.246 1.00 91.81 417 GLY A CA 1
ATOM 3258 C C . GLY A 1 417 ? 15.021 10.274 -9.257 1.00 91.81 417 GLY A C 1
ATOM 3259 O O . GLY A 1 417 ? 14.541 9.141 -9.227 1.00 91.81 417 GLY A O 1
ATOM 3260 N N . ASP A 1 418 ? 14.630 11.263 -8.470 1.00 95.31 418 ASP A N 1
ATOM 3261 C CA . ASP A 1 418 ? 13.571 11.161 -7.474 1.00 95.31 418 ASP A CA 1
ATOM 3262 C C . ASP A 1 418 ? 12.712 12.430 -7.469 1.00 95.31 418 ASP A C 1
ATOM 3264 O O . ASP A 1 418 ? 13.110 13.462 -8.017 1.00 95.31 418 ASP A O 1
ATOM 3268 N N . ASP A 1 419 ? 11.504 12.326 -6.915 1.00 96.62 419 ASP A N 1
ATOM 3269 C CA . ASP A 1 419 ? 10.610 13.466 -6.701 1.00 96.62 419 ASP A CA 1
ATOM 3270 C C . ASP A 1 419 ? 9.567 13.186 -5.603 1.00 96.62 419 ASP A C 1
ATOM 3272 O O . ASP A 1 419 ? 9.250 12.034 -5.283 1.00 96.62 419 ASP A O 1
ATOM 3276 N N . TYR A 1 420 ? 8.986 14.257 -5.058 1.00 96.19 420 TYR A N 1
ATOM 3277 C CA . TYR A 1 420 ? 7.823 14.224 -4.176 1.00 96.19 420 TYR A CA 1
ATOM 3278 C C . TYR A 1 420 ? 6.642 14.948 -4.822 1.00 96.19 420 TYR A C 1
ATOM 3280 O O . TYR A 1 420 ? 6.736 16.118 -5.185 1.00 96.19 420 TYR A O 1
ATOM 3288 N N . ALA A 1 421 ? 5.482 14.299 -4.852 1.00 96.56 421 ALA A N 1
ATOM 3289 C CA . ALA A 1 421 ? 4.260 14.880 -5.390 1.00 96.56 421 ALA A CA 1
ATOM 3290 C C . ALA A 1 421 ? 3.077 14.704 -4.438 1.00 96.56 421 ALA A C 1
ATOM 3292 O O . ALA A 1 421 ? 2.957 13.705 -3.729 1.00 96.56 421 ALA A O 1
ATOM 3293 N N . PHE A 1 422 ? 2.164 15.673 -4.456 1.00 97.06 422 PHE A N 1
ATOM 3294 C CA . PHE A 1 422 ? 0.881 15.560 -3.772 1.00 97.06 422 PHE A CA 1
ATOM 3295 C C . PHE A 1 422 ? -0.194 15.032 -4.723 1.00 97.06 422 PHE A C 1
ATOM 3297 O O . PHE A 1 422 ? -0.285 15.455 -5.876 1.00 97.06 422 PHE A O 1
ATOM 3304 N N . THR A 1 423 ? -1.051 14.154 -4.210 1.00 97.06 423 THR A N 1
ATOM 3305 C CA . THR A 1 423 ? -2.288 13.717 -4.864 1.00 97.06 423 THR A CA 1
ATOM 3306 C C . THR A 1 423 ? -3.411 13.594 -3.834 1.00 97.06 423 THR A C 1
ATOM 3308 O O . THR A 1 423 ? -3.191 13.731 -2.629 1.00 97.06 423 THR A O 1
ATOM 3311 N N . TRP A 1 424 ? -4.632 13.370 -4.294 1.00 97.69 424 TRP A N 1
ATOM 3312 C CA . TRP A 1 424 ? -5.812 13.260 -3.450 1.00 97.69 424 TRP A CA 1
ATOM 3313 C C . TRP A 1 424 ? -6.760 12.193 -3.982 1.00 97.69 424 TRP A C 1
ATOM 3315 O O . TRP A 1 424 ? -6.730 11.815 -5.154 1.00 97.69 424 TRP A O 1
ATOM 3325 N N . ASN A 1 425 ? -7.624 11.715 -3.103 1.00 97.88 425 ASN A N 1
ATOM 3326 C CA . ASN A 1 425 ? -8.658 10.755 -3.439 1.00 97.88 425 ASN A CA 1
ATOM 3327 C C . ASN A 1 425 ? -9.909 11.022 -2.607 1.00 97.88 425 ASN A C 1
ATOM 3329 O O . ASN A 1 425 ? -9.846 11.571 -1.509 1.00 97.88 425 ASN A O 1
ATOM 3333 N N . VAL A 1 426 ? -11.056 10.634 -3.141 1.00 98.56 426 VAL A N 1
ATOM 3334 C CA . VAL A 1 426 ? -12.353 10.740 -2.470 1.00 98.56 426 VAL A CA 1
ATOM 3335 C C . VAL A 1 426 ? -13.091 9.428 -2.601 1.00 98.56 426 VAL A C 1
ATOM 3337 O O . VAL A 1 426 ? -12.839 8.647 -3.521 1.00 98.56 426 VAL A O 1
ATOM 3340 N N . GLY A 1 427 ? -14.021 9.188 -1.692 1.00 98.44 427 GLY A N 1
ATOM 3341 C CA . GLY A 1 427 ? -14.865 8.019 -1.782 1.00 98.44 427 GLY A CA 1
ATOM 3342 C C . GLY A 1 427 ? -16.162 8.161 -1.018 1.00 98.44 427 GLY A C 1
ATOM 3343 O O . GLY A 1 427 ? -16.336 9.060 -0.190 1.00 98.44 427 GLY A O 1
ATOM 3344 N N . VAL A 1 428 ? -17.073 7.262 -1.352 1.00 98.62 428 VAL A N 1
ATOM 3345 C CA . VAL A 1 428 ? -18.395 7.126 -0.762 1.00 98.62 428 VAL A CA 1
ATOM 3346 C C . VAL A 1 428 ? -18.664 5.648 -0.520 1.00 98.62 428 VAL A C 1
ATOM 3348 O O . VAL A 1 428 ? -18.259 4.792 -1.313 1.00 98.62 428 VAL A O 1
ATOM 3351 N N . ILE A 1 429 ? -19.335 5.355 0.585 1.00 98.56 429 ILE A N 1
ATOM 3352 C CA . ILE A 1 429 ? -19.928 4.054 0.865 1.00 98.56 429 ILE A CA 1
ATOM 3353 C C . ILE A 1 429 ? -21.391 4.273 1.207 1.00 98.56 429 ILE A C 1
ATOM 3355 O O . ILE A 1 429 ? -21.721 5.149 2.004 1.00 98.56 429 ILE A O 1
ATOM 3359 N N . TRP A 1 430 ? -22.253 3.461 0.610 1.00 97.75 430 TRP A N 1
ATOM 3360 C CA . TRP A 1 430 ? -23.683 3.467 0.858 1.00 97.75 430 TRP A CA 1
ATOM 3361 C C . TRP A 1 430 ? -24.174 2.054 1.174 1.00 97.75 430 TRP A C 1
ATOM 3363 O O . TRP A 1 430 ? -23.815 1.094 0.490 1.00 97.75 430 TRP A O 1
ATOM 3373 N N . ARG A 1 431 ? -24.992 1.925 2.217 1.00 97.56 431 ARG A N 1
ATOM 3374 C CA . ARG A 1 431 ? -25.558 0.670 2.717 1.00 97.56 431 ARG A CA 1
ATOM 3375 C C . ARG A 1 431 ? -27.079 0.665 2.555 1.00 97.56 431 ARG A C 1
ATOM 3377 O O . ARG A 1 431 ? -27.791 0.807 3.543 1.00 97.56 431 ARG A O 1
ATOM 3384 N N . PRO A 1 432 ? -27.605 0.478 1.329 1.00 90.69 432 PRO A N 1
ATOM 3385 C CA . PRO A 1 432 ? -29.054 0.482 1.092 1.00 90.69 432 PRO A CA 1
ATOM 3386 C C . PRO A 1 432 ? -29.812 -0.544 1.946 1.00 90.69 432 PRO A C 1
ATOM 3388 O O . PRO A 1 432 ? -30.984 -0.354 2.261 1.00 90.69 432 PRO A O 1
ATOM 3391 N N . TYR A 1 433 ? -29.139 -1.639 2.304 1.00 92.81 433 TYR A N 1
ATOM 3392 C CA . TYR A 1 433 ? -29.643 -2.693 3.173 1.00 92.81 433 TYR A CA 1
ATOM 3393 C C . TYR A 1 433 ? -28.538 -3.116 4.138 1.00 92.81 433 TYR A C 1
ATOM 3395 O O . TYR A 1 433 ? -27.361 -3.041 3.794 1.00 92.81 433 TYR A O 1
ATOM 3403 N N . MET A 1 434 ? -28.905 -3.666 5.299 1.00 90.06 434 MET A N 1
ATOM 3404 C CA . MET A 1 434 ? -27.928 -4.170 6.280 1.00 90.06 434 MET A CA 1
ATOM 3405 C C . MET A 1 434 ? -26.996 -5.244 5.691 1.00 90.06 434 MET A C 1
ATOM 3407 O O . MET A 1 434 ? -25.846 -5.347 6.100 1.00 90.06 434 MET A O 1
ATOM 3411 N N . SER A 1 435 ? -27.473 -6.010 4.704 1.00 93.56 435 SER A N 1
ATOM 3412 C CA . SER A 1 435 ? -26.703 -7.050 4.016 1.00 93.56 435 SER A CA 1
ATOM 3413 C C . SER A 1 435 ? -25.919 -6.557 2.798 1.00 93.56 435 SER A C 1
ATOM 3415 O O . SER A 1 435 ? -25.174 -7.335 2.213 1.00 93.56 435 SER A O 1
ATOM 3417 N N . THR A 1 436 ? -26.085 -5.305 2.357 1.00 95.69 436 THR A N 1
ATOM 3418 C CA . THR A 1 436 ? -25.504 -4.815 1.095 1.00 95.69 436 THR A CA 1
ATOM 3419 C C . THR A 1 436 ? -24.733 -3.529 1.313 1.00 95.69 436 THR A C 1
ATOM 3421 O O . THR A 1 436 ? -25.305 -2.518 1.706 1.00 95.69 436 THR A O 1
ATOM 3424 N N . THR A 1 437 ? -23.447 -3.542 0.974 1.00 98.19 437 THR A N 1
ATOM 3425 C CA . THR A 1 437 ? -22.595 -2.351 0.970 1.00 98.19 437 THR A CA 1
ATOM 3426 C C . THR A 1 437 ? -22.115 -2.064 -0.447 1.00 98.19 437 THR A C 1
ATOM 3428 O O . THR A 1 437 ? -21.501 -2.912 -1.092 1.00 98.19 437 THR A O 1
ATOM 3431 N N . LEU A 1 438 ? -22.385 -0.857 -0.929 1.00 98.19 438 LEU A N 1
ATOM 3432 C CA . LEU A 1 438 ? -21.907 -0.335 -2.203 1.00 98.19 438 LEU A CA 1
ATOM 3433 C C . LEU A 1 438 ? -20.822 0.700 -1.935 1.00 98.19 438 LEU A C 1
ATOM 3435 O O . LEU A 1 438 ? -20.940 1.509 -1.017 1.00 98.19 438 LEU A O 1
ATOM 3439 N N . GLY A 1 439 ? -19.767 0.684 -2.737 1.00 98.12 439 GLY A N 1
ATOM 3440 C CA . GLY A 1 439 ? -18.626 1.566 -2.550 1.00 98.12 439 GLY A CA 1
ATOM 3441 C C . GLY A 1 439 ? -18.102 2.098 -3.868 1.00 98.12 439 GLY A C 1
ATOM 3442 O O . GLY A 1 439 ? -17.950 1.338 -4.825 1.00 98.12 439 GLY A O 1
ATOM 3443 N N . ALA A 1 440 ? -17.802 3.392 -3.900 1.00 98.38 440 ALA A N 1
ATOM 3444 C CA . ALA A 1 440 ? -17.169 4.043 -5.035 1.00 98.38 440 ALA A CA 1
ATOM 3445 C C . ALA A 1 440 ? -16.039 4.958 -4.561 1.00 98.38 440 ALA A C 1
ATOM 3447 O O . ALA A 1 440 ? -16.194 5.688 -3.579 1.00 98.38 440 ALA A O 1
ATOM 3448 N N . SER A 1 441 ? -14.914 4.955 -5.270 1.00 98.06 441 SER A N 1
ATOM 3449 C CA . SER A 1 441 ? -13.812 5.875 -4.999 1.00 98.06 441 SER A CA 1
ATOM 3450 C C . SER A 1 441 ? -13.136 6.364 -6.274 1.00 98.06 441 SER A C 1
ATOM 3452 O O . SER A 1 441 ? -13.135 5.703 -7.313 1.00 98.06 441 SER A O 1
ATOM 3454 N N . TYR A 1 442 ? -12.570 7.564 -6.184 1.00 98.12 442 TYR A N 1
ATOM 3455 C CA . TYR A 1 442 ? -11.772 8.190 -7.228 1.00 98.12 442 TYR A CA 1
ATOM 3456 C C . TYR A 1 442 ? -10.415 8.579 -6.659 1.00 98.12 442 TYR A C 1
ATOM 3458 O O . TYR A 1 442 ? -10.334 9.269 -5.641 1.00 98.12 442 TYR A O 1
ATOM 3466 N N . HIS A 1 443 ? -9.360 8.162 -7.347 1.00 96.81 443 HIS A N 1
ATOM 3467 C CA . HIS A 1 443 ? -7.973 8.496 -7.051 1.00 96.81 443 HIS A CA 1
ATOM 3468 C C . HIS A 1 443 ? -7.441 9.388 -8.160 1.00 96.81 443 HIS A C 1
ATOM 3470 O O . HIS A 1 443 ? -7.449 8.994 -9.328 1.00 96.81 443 HIS A O 1
ATOM 3476 N N . ALA A 1 444 ? -6.992 10.591 -7.810 1.00 97.44 444 ALA A N 1
ATOM 3477 C CA . ALA A 1 444 ? -6.470 11.531 -8.787 1.00 97.44 444 ALA A CA 1
ATOM 3478 C C . ALA A 1 444 ? -5.098 11.095 -9.323 1.00 97.44 444 ALA A C 1
ATOM 3480 O O . ALA A 1 444 ? -4.316 10.435 -8.638 1.00 97.44 444 ALA A O 1
ATOM 3481 N N . GLN A 1 445 ? -4.799 11.521 -10.551 1.00 95.88 445 GLN A N 1
ATOM 3482 C CA . GLN A 1 445 ? -3.473 11.376 -11.149 1.00 95.88 445 GLN A CA 1
ATOM 3483 C C . GLN A 1 445 ? -2.392 12.038 -10.283 1.00 95.88 445 GLN A C 1
ATOM 3485 O O . GLN A 1 445 ? -2.634 13.077 -9.660 1.00 95.88 445 GLN A O 1
ATOM 3490 N N . THR A 1 446 ? -1.176 11.505 -10.339 1.00 95.62 446 THR A N 1
ATOM 3491 C CA . THR A 1 446 ? -0.009 12.088 -9.665 1.00 95.62 446 THR A CA 1
ATOM 3492 C C . THR A 1 446 ? 1.007 12.516 -10.709 1.00 95.62 446 THR A C 1
ATOM 3494 O O . THR A 1 446 ? 1.422 11.713 -11.543 1.00 95.62 446 THR A O 1
ATOM 3497 N N . LYS A 1 447 ? 1.402 13.789 -10.685 1.00 96.38 447 LYS A N 1
ATOM 3498 C CA . LYS A 1 447 ? 2.399 14.340 -11.607 1.00 96.38 447 LYS A CA 1
ATOM 3499 C C . LYS A 1 447 ? 3.725 14.468 -10.881 1.00 96.38 447 LYS A C 1
ATOM 3501 O O . LYS A 1 447 ? 3.792 15.211 -9.907 1.00 96.38 447 LYS A O 1
ATOM 3506 N N . PHE A 1 448 ? 4.741 13.788 -11.388 1.00 94.88 448 PHE A N 1
ATOM 3507 C CA . PHE A 1 448 ? 6.102 13.875 -10.889 1.00 94.88 448 PHE A CA 1
ATOM 3508 C C . PHE A 1 448 ? 6.999 14.577 -11.897 1.00 94.88 448 PHE A C 1
ATOM 3510 O O . PHE A 1 448 ? 6.824 14.452 -13.117 1.00 94.88 448 PHE A O 1
ATOM 3517 N N . ASN A 1 449 ? 7.982 15.282 -11.364 1.00 94.38 449 ASN A N 1
ATOM 3518 C CA . ASN A 1 449 ? 9.078 15.870 -12.093 1.00 94.38 449 ASN A CA 1
ATOM 3519 C C . ASN A 1 449 ? 10.405 15.370 -11.520 1.00 94.38 449 ASN A C 1
ATOM 3521 O O . ASN A 1 449 ? 11.017 16.035 -10.690 1.00 94.38 449 ASN A O 1
ATOM 3525 N N . LEU A 1 450 ? 10.826 14.179 -11.945 1.00 92.00 450 LEU A N 1
ATOM 3526 C CA . LEU A 1 450 ? 12.031 13.545 -11.429 1.00 92.00 450 LEU A CA 1
ATOM 3527 C C . LEU A 1 450 ? 13.244 14.351 -11.864 1.00 92.00 450 LEU A C 1
ATOM 3529 O O . LEU A 1 450 ? 13.474 14.547 -13.060 1.00 92.00 450 LEU A O 1
ATOM 3533 N N . GLU A 1 451 ? 14.039 14.770 -10.889 1.00 90.75 451 GLU A N 1
ATOM 3534 C CA . GLU A 1 451 ? 15.312 15.428 -11.130 1.00 90.75 451 GLU A CA 1
ATOM 3535 C C . GLU A 1 451 ? 16.451 14.512 -10.718 1.00 90.75 451 GLU A C 1
ATOM 3537 O O . GLU A 1 451 ? 16.411 13.851 -9.681 1.00 90.75 451 GLU A O 1
ATOM 3542 N N . GLY A 1 452 ? 17.509 14.486 -11.519 1.00 87.44 452 GLY A N 1
ATOM 3543 C CA . GLY A 1 452 ? 18.668 13.700 -11.148 1.00 87.44 452 GLY A CA 1
ATOM 3544 C C . GLY A 1 452 ? 19.800 13.765 -12.148 1.00 87.44 452 GLY A C 1
ATOM 3545 O O . GLY A 1 452 ? 20.045 14.804 -12.763 1.00 87.44 452 GLY A O 1
ATOM 3546 N N . ASP A 1 453 ? 20.546 12.671 -12.239 1.00 84.75 453 ASP A N 1
ATOM 3547 C CA . ASP A 1 453 ? 21.810 12.622 -12.958 1.00 84.75 453 ASP A CA 1
ATOM 3548 C C . ASP A 1 453 ? 21.754 11.580 -14.083 1.00 84.75 453 ASP A C 1
ATOM 3550 O O . ASP A 1 453 ? 21.376 10.425 -13.865 1.00 84.75 453 ASP A O 1
ATOM 3554 N N . VAL A 1 454 ? 22.216 11.975 -15.268 1.00 81.88 454 VAL A N 1
ATOM 3555 C CA . VAL A 1 454 ? 22.574 11.068 -16.363 1.00 81.88 454 VAL A CA 1
ATOM 3556 C C . VAL A 1 454 ? 24.070 10.823 -16.285 1.00 81.88 454 VAL A C 1
ATOM 3558 O O . VAL A 1 454 ? 24.856 11.770 -16.231 1.00 81.88 454 VAL A O 1
ATOM 3561 N N . LYS A 1 455 ? 24.472 9.555 -16.280 1.00 83.56 455 LYS A N 1
ATOM 3562 C CA . LYS A 1 455 ? 25.870 9.131 -16.352 1.0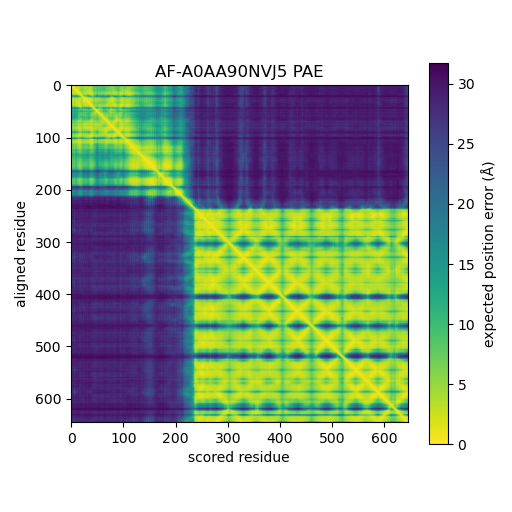0 83.56 455 LYS A CA 1
ATOM 3563 C C . LYS A 1 455 ? 26.090 8.350 -17.635 1.00 83.56 455 LYS A C 1
ATOM 3565 O O . LYS A 1 455 ? 25.367 7.388 -17.888 1.00 83.56 455 LYS A O 1
ATOM 3570 N N . ALA A 1 456 ? 27.092 8.762 -18.401 1.00 79.00 456 ALA A N 1
ATOM 3571 C CA . ALA A 1 456 ? 27.608 8.018 -19.535 1.00 79.00 456 ALA A CA 1
ATOM 3572 C C . ALA A 1 456 ? 29.032 7.554 -19.212 1.00 79.00 456 ALA A C 1
ATOM 3574 O O . ALA A 1 456 ? 29.911 8.394 -19.018 1.00 79.00 456 ALA A O 1
ATOM 3575 N N . SER A 1 457 ? 29.255 6.242 -19.141 1.00 75.94 457 SER A N 1
ATOM 3576 C CA . SER A 1 457 ? 30.579 5.658 -18.884 1.00 75.94 457 SER A CA 1
ATOM 3577 C C . SER A 1 457 ? 31.019 4.711 -19.995 1.00 75.94 457 SER A C 1
ATOM 3579 O O . SER A 1 457 ? 30.196 4.248 -20.787 1.00 75.94 457 SER A O 1
ATOM 3581 N N . ASN A 1 458 ? 32.323 4.424 -20.060 1.00 67.75 458 ASN A N 1
ATOM 3582 C CA . ASN A 1 458 ? 32.958 3.695 -21.172 1.00 67.75 458 ASN A CA 1
ATOM 3583 C C . ASN A 1 458 ? 32.883 4.449 -22.514 1.00 67.75 458 ASN A C 1
ATOM 3585 O O . ASN A 1 458 ? 32.801 3.843 -23.584 1.00 67.75 458 ASN A O 1
ATOM 3589 N N . VAL A 1 459 ? 32.923 5.785 -22.470 1.00 66.56 459 VAL A N 1
ATOM 3590 C CA . VAL A 1 459 ? 32.986 6.610 -23.682 1.00 66.56 459 VAL A CA 1
ATOM 3591 C C . VAL A 1 459 ? 34.379 6.480 -24.299 1.00 66.56 459 VAL A C 1
ATOM 3593 O O . VAL A 1 459 ? 35.385 6.888 -23.715 1.00 66.56 459 VAL A O 1
ATOM 3596 N N . ALA A 1 460 ? 34.454 5.858 -25.475 1.00 63.44 460 ALA A N 1
ATOM 3597 C CA . ALA A 1 460 ? 35.720 5.611 -26.155 1.00 63.44 460 ALA A CA 1
ATOM 3598 C C . ALA A 1 460 ? 36.408 6.918 -26.620 1.00 63.44 460 ALA A C 1
ATOM 3600 O O . ALA A 1 460 ? 35.837 8.008 -26.589 1.00 63.44 460 ALA A O 1
ATOM 3601 N N . GLY A 1 461 ? 37.677 6.823 -27.032 1.00 60.59 461 GLY A N 1
ATOM 3602 C CA . GLY A 1 461 ? 38.454 7.970 -27.528 1.00 60.59 461 GLY A CA 1
ATOM 3603 C C . GLY A 1 461 ? 39.096 8.864 -26.462 1.00 60.59 461 GLY A C 1
ATOM 3604 O O . GLY A 1 461 ? 39.531 9.959 -26.797 1.00 60.59 461 GLY A O 1
ATOM 3605 N N . GLY A 1 462 ? 39.163 8.429 -25.198 1.00 54.94 462 GLY A N 1
ATOM 3606 C CA . GLY A 1 462 ? 39.835 9.180 -24.124 1.00 54.94 462 GLY A CA 1
ATOM 3607 C C . GLY A 1 462 ? 39.052 10.388 -23.594 1.00 54.94 462 GLY A C 1
ATOM 3608 O O . GLY A 1 462 ? 39.613 11.202 -22.869 1.00 54.94 462 GLY A O 1
ATOM 3609 N N . LEU A 1 463 ? 37.766 10.493 -23.940 1.00 63.19 463 LEU A N 1
ATOM 3610 C CA . LEU A 1 463 ? 36.881 11.599 -23.564 1.00 63.19 463 LEU A CA 1
ATOM 3611 C C . LEU A 1 463 ? 36.417 11.559 -22.092 1.00 63.19 463 LEU A C 1
ATOM 3613 O O . LEU A 1 463 ? 35.919 12.563 -21.593 1.00 63.19 463 LEU A O 1
ATOM 3617 N N . GLY A 1 464 ? 36.640 10.442 -21.390 1.00 65.69 464 GLY A N 1
ATOM 3618 C CA . GLY A 1 464 ? 36.270 10.267 -19.982 1.00 65.69 464 GLY A CA 1
ATOM 3619 C C . GLY A 1 464 ? 34.773 10.023 -19.767 1.00 65.69 464 GLY A C 1
ATOM 3620 O O . GLY A 1 464 ? 33.982 10.039 -20.707 1.00 65.69 464 GLY A O 1
ATOM 3621 N N . ASP A 1 465 ? 34.390 9.753 -18.520 1.00 76.44 465 ASP A N 1
ATOM 3622 C CA . ASP A 1 465 ? 32.985 9.600 -18.138 1.00 76.44 465 ASP A CA 1
ATOM 3623 C C . ASP A 1 465 ? 32.298 10.972 -18.077 1.00 76.44 465 ASP A C 1
ATOM 3625 O O . ASP A 1 465 ? 32.855 11.937 -17.547 1.00 76.44 465 ASP A O 1
ATOM 3629 N N . PHE A 1 466 ? 31.057 11.045 -18.558 1.00 74.81 466 PHE A N 1
ATOM 3630 C CA . PHE A 1 466 ? 30.250 12.264 -18.529 1.00 74.81 466 PHE A CA 1
ATOM 3631 C C . PHE A 1 466 ? 29.124 12.143 -17.512 1.00 74.81 466 PHE A C 1
ATOM 3633 O O . PHE A 1 466 ? 28.501 11.087 -17.358 1.00 74.81 466 PHE A O 1
ATOM 3640 N N . LYS A 1 467 ? 28.839 13.253 -16.831 1.00 80.94 467 LYS A N 1
ATOM 3641 C CA . LYS A 1 467 ? 27.732 13.369 -15.888 1.00 80.94 467 LYS A CA 1
ATOM 3642 C C . LYS A 1 467 ? 27.006 14.690 -16.115 1.00 80.94 467 LYS A C 1
ATOM 3644 O O . LYS A 1 467 ? 27.630 15.735 -15.988 1.00 80.94 467 LYS A O 1
ATOM 3649 N N . HIS A 1 468 ? 25.705 14.619 -16.379 1.00 81.50 468 HIS A N 1
ATOM 3650 C CA . HIS A 1 468 ? 24.845 15.780 -16.622 1.00 81.50 468 HIS A CA 1
ATOM 3651 C C . HIS A 1 468 ? 23.587 15.729 -15.760 1.00 81.50 468 HIS A C 1
ATOM 3653 O O . HIS A 1 468 ? 23.154 14.650 -15.339 1.00 81.50 468 HIS A O 1
ATOM 3659 N N . LYS A 1 469 ? 22.989 16.895 -15.507 1.00 85.12 469 LYS A N 1
ATOM 3660 C CA . LYS A 1 469 ? 21.678 17.004 -14.863 1.00 85.12 469 LYS A CA 1
ATOM 3661 C C . LYS A 1 469 ? 20.556 16.741 -15.859 1.00 85.12 469 LYS A C 1
ATOM 3663 O O . LYS A 1 469 ? 20.523 17.335 -16.931 1.00 85.12 469 LYS A O 1
ATOM 3668 N N . ALA A 1 470 ? 19.597 15.908 -15.472 1.00 84.62 470 ALA A N 1
ATOM 3669 C CA . ALA A 1 470 ? 18.429 15.626 -16.293 1.00 84.62 470 ALA A CA 1
ATOM 3670 C C . ALA A 1 470 ? 17.121 15.709 -15.513 1.00 84.62 470 ALA A C 1
ATOM 3672 O O . ALA A 1 470 ? 17.091 15.667 -14.281 1.00 84.62 470 ALA A O 1
ATOM 3673 N N . GLU A 1 471 ? 16.049 15.825 -16.286 1.00 87.12 471 GLU A N 1
ATOM 3674 C CA . GLU A 1 471 ? 14.668 15.893 -15.837 1.00 87.12 471 GLU A CA 1
ATOM 3675 C C . GLU A 1 471 ? 13.834 14.844 -16.578 1.00 87.12 471 GLU A C 1
ATOM 3677 O O . GLU A 1 471 ? 14.007 14.634 -17.784 1.00 87.12 471 GLU A O 1
ATOM 3682 N N . LEU A 1 472 ? 12.905 14.210 -15.865 1.00 88.19 472 LEU A N 1
ATOM 3683 C CA . LEU A 1 472 ? 11.881 13.342 -16.436 1.00 88.19 472 LEU A CA 1
ATOM 3684 C C . LEU A 1 472 ? 10.524 13.687 -15.823 1.00 88.19 472 LEU A C 1
ATOM 3686 O O . LEU A 1 472 ? 10.282 13.472 -14.636 1.00 88.19 472 LEU A O 1
ATOM 3690 N N . LYS A 1 473 ? 9.604 14.155 -16.665 1.00 90.44 473 LYS A N 1
ATOM 3691 C CA . LYS A 1 473 ? 8.203 14.353 -16.282 1.00 90.44 473 LYS A CA 1
ATOM 3692 C C . LYS A 1 473 ? 7.434 13.068 -16.518 1.00 90.44 473 LYS A C 1
ATOM 3694 O O . LYS A 1 473 ? 7.400 12.575 -17.642 1.00 90.44 473 LYS A O 1
ATOM 3699 N N . ILE A 1 474 ? 6.781 12.562 -15.480 1.00 90.06 474 ILE A N 1
ATOM 3700 C CA . ILE A 1 474 ? 5.932 11.372 -15.567 1.00 90.06 474 ILE A CA 1
ATOM 3701 C C . ILE A 1 474 ? 4.607 11.628 -14.853 1.00 90.06 474 ILE A C 1
ATOM 3703 O O . ILE A 1 474 ? 4.556 12.255 -13.797 1.00 90.06 474 ILE A O 1
ATOM 3707 N N . THR A 1 475 ? 3.509 11.173 -15.455 1.00 92.88 475 THR A N 1
ATOM 3708 C CA . THR A 1 475 ? 2.172 11.268 -14.859 1.00 92.88 475 THR A CA 1
ATOM 3709 C C . THR A 1 475 ? 1.647 9.866 -14.597 1.00 92.88 475 THR A C 1
ATOM 3711 O O . THR A 1 475 ? 1.396 9.115 -15.536 1.00 92.88 475 THR A O 1
ATOM 3714 N N . MET A 1 476 ? 1.471 9.528 -13.322 1.00 93.06 476 MET A N 1
ATOM 3715 C CA . MET A 1 476 ? 0.786 8.307 -12.909 1.00 93.06 476 MET A CA 1
ATOM 3716 C C . MET A 1 476 ? -0.732 8.507 -13.010 1.00 93.06 476 MET A C 1
ATOM 3718 O O . MET A 1 476 ? -1.217 9.590 -12.662 1.00 93.06 476 MET A O 1
ATOM 3722 N N . PRO A 1 477 ? -1.482 7.504 -13.497 1.00 94.31 477 PRO A N 1
ATOM 3723 C CA . PRO A 1 477 ? -2.861 7.680 -13.942 1.00 94.31 477 PRO A CA 1
ATOM 3724 C C . PRO A 1 477 ? -3.857 7.881 -12.796 1.00 94.31 477 PRO A C 1
ATOM 3726 O O . PRO A 1 477 ? -3.665 7.381 -11.687 1.00 94.31 477 PRO A O 1
ATOM 3729 N N . GLU A 1 478 ? -4.971 8.555 -13.095 1.00 94.69 478 GLU A N 1
ATOM 3730 C CA . GLU A 1 478 ? -6.168 8.502 -12.255 1.00 94.69 478 GLU A CA 1
ATOM 3731 C C . GLU A 1 478 ? -6.861 7.126 -12.314 1.00 94.69 478 GLU A C 1
ATOM 3733 O O . GLU A 1 478 ? -6.749 6.395 -13.308 1.00 94.69 478 GLU A O 1
ATOM 3738 N N . ARG A 1 479 ? -7.606 6.785 -11.252 1.00 94.62 479 ARG A N 1
ATOM 3739 C CA . ARG A 1 479 ? -8.371 5.530 -11.145 1.00 94.62 479 ARG A CA 1
ATOM 3740 C C . ARG A 1 479 ? -9.757 5.743 -10.549 1.00 94.62 479 ARG A C 1
ATOM 3742 O O . ARG A 1 479 ? -9.920 6.537 -9.624 1.00 94.62 479 ARG A O 1
ATOM 3749 N N . VAL A 1 480 ? -10.736 4.994 -11.050 1.00 97.31 480 VAL A N 1
ATOM 3750 C CA . VAL A 1 480 ? -12.101 4.920 -10.505 1.00 97.31 480 VAL A CA 1
ATOM 3751 C C . VAL A 1 480 ? -12.370 3.484 -10.092 1.00 97.31 480 VAL A C 1
ATOM 3753 O O . VAL A 1 480 ? -12.146 2.572 -10.882 1.00 97.31 480 VAL A O 1
ATOM 3756 N N . MET A 1 481 ? -12.861 3.291 -8.874 1.00 96.75 481 MET A N 1
ATOM 3757 C CA . MET A 1 481 ? -13.145 1.976 -8.309 1.00 96.75 481 MET A CA 1
ATOM 3758 C C . MET A 1 481 ? -14.616 1.910 -7.927 1.00 96.75 481 MET A C 1
ATOM 3760 O O . MET A 1 481 ? -15.118 2.805 -7.246 1.00 96.75 481 MET A O 1
ATOM 3764 N N . LEU A 1 482 ? -15.295 0.855 -8.359 1.00 97.75 482 LEU A N 1
ATOM 3765 C CA . LEU A 1 482 ? -16.681 0.552 -8.029 1.00 97.75 482 LEU A CA 1
ATOM 3766 C C . LEU A 1 482 ? -16.730 -0.851 -7.443 1.00 97.75 482 LEU A C 1
ATOM 3768 O O . LEU A 1 482 ? -16.179 -1.782 -8.022 1.00 97.75 482 LEU A O 1
ATOM 3772 N N . SER A 1 483 ? -17.404 -1.017 -6.315 1.00 96.62 483 SER A N 1
ATOM 3773 C CA . SER A 1 483 ? -17.470 -2.310 -5.646 1.00 96.62 483 SER A CA 1
ATOM 3774 C C . SER A 1 483 ? -18.804 -2.532 -4.954 1.00 96.62 483 SER A C 1
ATOM 3776 O O . SER A 1 483 ? -19.469 -1.585 -4.524 1.00 96.62 483 SER A O 1
ATOM 3778 N N . ALA A 1 484 ? -19.159 -3.803 -4.819 1.00 97.69 484 ALA A N 1
ATOM 3779 C CA . ALA A 1 484 ? -20.320 -4.248 -4.075 1.00 97.69 484 ALA A CA 1
ATOM 3780 C C . ALA A 1 484 ? -19.933 -5.431 -3.190 1.00 97.69 484 ALA A C 1
ATOM 3782 O O . ALA A 1 484 ? -19.243 -6.351 -3.633 1.00 97.69 484 ALA A O 1
ATOM 3783 N N . THR A 1 485 ? -20.411 -5.406 -1.954 1.00 98.38 485 THR A N 1
ATOM 3784 C CA . THR A 1 485 ? -20.292 -6.491 -0.982 1.00 98.38 485 THR A CA 1
ATOM 3785 C C . THR A 1 485 ? -21.695 -6.852 -0.522 1.00 98.38 485 THR A C 1
ATOM 3787 O O . THR A 1 485 ? -22.442 -5.975 -0.085 1.00 98.38 485 THR A O 1
ATOM 3790 N N . HIS A 1 486 ? -22.067 -8.123 -0.643 1.00 97.69 486 HIS A N 1
ATOM 3791 C CA . HIS A 1 486 ? -23.386 -8.616 -0.273 1.00 97.69 486 HIS A CA 1
ATOM 3792 C C . HIS A 1 486 ? -23.261 -9.854 0.613 1.00 97.69 486 HIS A C 1
ATOM 3794 O O . HIS A 1 486 ? -22.657 -10.853 0.226 1.00 97.69 486 HIS A O 1
ATOM 3800 N N . GLN A 1 487 ? -23.836 -9.778 1.805 1.00 97.31 487 GLN A N 1
ATOM 3801 C CA . GLN A 1 487 ? -23.939 -10.887 2.736 1.00 97.31 487 GLN A CA 1
ATOM 3802 C C . GLN A 1 487 ? -25.193 -11.703 2.396 1.00 97.31 487 GLN A C 1
ATOM 3804 O O . GLN A 1 487 ? -26.309 -11.202 2.522 1.00 97.31 487 GLN A O 1
ATOM 3809 N N . LEU A 1 488 ? -25.004 -12.941 1.936 1.00 95.50 488 LEU A N 1
ATOM 3810 C CA . LEU A 1 488 ? -26.101 -13.849 1.588 1.00 95.50 488 LEU A CA 1
ATOM 3811 C C . LEU A 1 488 ? -26.775 -14.406 2.847 1.00 95.50 488 LEU A C 1
ATOM 3813 O O . LEU A 1 488 ? -28.000 -14.485 2.911 1.00 95.50 488 LEU A O 1
ATOM 3817 N N . ASP A 1 489 ? -25.965 -14.767 3.842 1.00 94.81 489 ASP A N 1
ATOM 3818 C CA . ASP A 1 489 ? -26.384 -15.270 5.149 1.00 94.81 489 ASP A CA 1
ATOM 3819 C C . ASP A 1 489 ? -25.277 -15.034 6.203 1.00 94.81 489 ASP A C 1
ATOM 3821 O O . ASP A 1 489 ? -24.322 -14.289 5.977 1.00 94.81 489 ASP A O 1
ATOM 3825 N N . GLU A 1 490 ? -25.391 -15.634 7.389 1.00 93.69 490 GLU A N 1
ATOM 3826 C CA . GLU A 1 490 ? -24.404 -15.473 8.469 1.00 93.69 490 GLU A CA 1
ATOM 3827 C C . GLU A 1 490 ? -23.006 -16.031 8.132 1.00 93.69 490 GLU A C 1
ATOM 3829 O O . GLU A 1 490 ? -22.028 -15.654 8.783 1.00 93.69 490 GLU A O 1
ATOM 3834 N N . GLN A 1 491 ? -22.897 -16.905 7.126 1.00 96.56 491 GLN A N 1
ATOM 3835 C CA . GLN A 1 491 ? -21.664 -17.585 6.733 1.00 96.56 491 GLN A CA 1
ATOM 3836 C C . GLN A 1 491 ? -21.085 -17.075 5.412 1.00 96.56 491 GLN A C 1
ATOM 3838 O O . GLN A 1 491 ? -19.863 -17.005 5.277 1.00 96.56 491 GLN A O 1
ATOM 3843 N N . TRP A 1 492 ? -21.923 -16.726 4.439 1.00 96.94 492 TRP A N 1
ATOM 3844 C CA . TRP A 1 492 ? -21.503 -16.424 3.074 1.00 96.94 492 TRP A CA 1
ATOM 3845 C C . TRP A 1 492 ? -21.589 -14.936 2.742 1.00 96.94 492 TRP A C 1
ATOM 3847 O O . TRP A 1 492 ? -22.662 -14.330 2.755 1.00 96.94 492 TRP A O 1
ATOM 3857 N N . THR A 1 493 ? -20.459 -14.380 2.308 1.00 98.44 493 THR A N 1
ATOM 3858 C CA . THR A 1 493 ? -20.367 -13.031 1.740 1.00 98.44 493 THR A CA 1
ATOM 3859 C C . THR A 1 493 ? -19.795 -13.104 0.333 1.00 98.44 493 THR A C 1
ATOM 3861 O O . THR A 1 493 ? -18.734 -13.688 0.119 1.00 98.44 493 THR A O 1
ATOM 3864 N N . ILE A 1 494 ? -20.472 -12.476 -0.625 1.00 98.12 494 ILE A N 1
ATOM 3865 C CA . ILE A 1 494 ? -20.019 -12.347 -2.011 1.00 98.12 494 ILE A CA 1
ATOM 3866 C C . ILE A 1 494 ? -19.620 -10.905 -2.312 1.00 98.12 494 ILE A C 1
ATOM 3868 O O . ILE A 1 494 ? -20.193 -9.951 -1.782 1.00 98.12 494 ILE A O 1
ATOM 3872 N N . MET A 1 495 ? -18.621 -10.747 -3.170 1.00 98.19 495 MET A N 1
ATOM 3873 C CA . MET A 1 495 ? -18.007 -9.464 -3.482 1.00 98.19 495 MET A CA 1
ATOM 3874 C C . MET A 1 495 ? -17.736 -9.339 -4.977 1.00 98.19 495 MET A C 1
ATOM 3876 O O . MET A 1 495 ? -17.361 -10.309 -5.637 1.00 98.19 495 MET A O 1
ATOM 3880 N N . ALA A 1 496 ? -17.873 -8.120 -5.490 1.00 97.25 496 ALA A N 1
ATOM 3881 C CA . ALA A 1 496 ? -17.486 -7.745 -6.843 1.00 97.25 496 ALA A CA 1
ATOM 3882 C C . ALA A 1 496 ? -16.748 -6.399 -6.834 1.00 97.25 496 ALA A C 1
ATOM 3884 O O . ALA A 1 496 ? -17.049 -5.522 -6.018 1.00 97.25 496 ALA A O 1
ATOM 3885 N N . ASP A 1 497 ? -15.788 -6.232 -7.742 1.00 96.31 497 ASP A N 1
ATOM 3886 C CA . ASP A 1 497 ? -15.062 -4.978 -7.969 1.00 96.31 497 ASP A CA 1
ATOM 3887 C C . ASP A 1 497 ? -14.851 -4.742 -9.467 1.00 96.31 497 ASP A C 1
ATOM 3889 O O . ASP A 1 497 ? -14.604 -5.675 -10.233 1.00 96.31 497 ASP A O 1
ATOM 3893 N N . ALA A 1 498 ? -14.943 -3.482 -9.874 1.00 96.31 498 ALA A N 1
ATOM 3894 C CA . ALA A 1 498 ? -14.578 -3.007 -11.195 1.00 96.31 498 ALA A CA 1
ATOM 3895 C C . ALA A 1 498 ? -13.745 -1.737 -11.041 1.00 96.31 498 ALA A C 1
ATOM 3897 O O . ALA A 1 498 ? -14.200 -0.736 -10.481 1.00 96.31 498 ALA A O 1
ATOM 3898 N N . THR A 1 499 ? -12.527 -1.768 -11.567 1.00 96.44 499 THR A N 1
ATOM 3899 C CA . THR A 1 499 ? -11.599 -0.647 -11.497 1.00 96.44 499 THR A CA 1
ATOM 3900 C C . THR A 1 499 ? -11.156 -0.225 -12.880 1.00 96.44 499 THR A C 1
ATOM 3902 O O . THR A 1 499 ? -10.602 -1.021 -13.631 1.00 96.44 499 THR A O 1
ATOM 3905 N N . TRP A 1 500 ? -11.361 1.048 -13.189 1.00 96.44 500 TRP A N 1
ATOM 3906 C CA . TRP A 1 500 ? -10.891 1.681 -14.411 1.00 96.44 500 TRP A CA 1
ATOM 3907 C C . TRP A 1 500 ? -9.631 2.493 -14.136 1.00 96.44 500 TRP A C 1
ATOM 3909 O O . TRP A 1 500 ? -9.604 3.295 -13.198 1.00 96.44 500 TRP A O 1
ATOM 3919 N N . THR A 1 501 ? -8.609 2.312 -14.972 1.00 96.19 501 THR A N 1
ATOM 3920 C CA . THR A 1 501 ? -7.338 3.042 -14.879 1.00 96.19 501 THR A CA 1
ATOM 3921 C C . THR A 1 501 ? -7.029 3.747 -16.190 1.00 96.19 501 THR A C 1
ATOM 3923 O O . THR A 1 501 ? -6.997 3.118 -17.252 1.00 96.19 501 THR A O 1
ATOM 3926 N N . ARG A 1 502 ? -6.748 5.053 -16.108 1.00 96.00 502 ARG A N 1
ATOM 3927 C CA . ARG A 1 502 ? -6.491 5.890 -17.282 1.00 96.00 502 ARG A CA 1
ATOM 3928 C C . ARG A 1 502 ? -5.024 5.898 -17.717 1.00 96.00 502 ARG A C 1
ATOM 3930 O O . ARG A 1 502 ? -4.347 6.928 -17.663 1.00 96.00 502 ARG A O 1
ATOM 3937 N N . TRP A 1 503 ? -4.498 4.744 -18.115 1.00 93.56 503 TRP A N 1
ATOM 3938 C CA . TRP A 1 503 ? -3.093 4.614 -18.513 1.00 93.56 503 TRP A CA 1
ATOM 3939 C C . TRP A 1 503 ? -2.696 5.460 -19.728 1.00 93.56 503 TRP A C 1
ATOM 3941 O O . TRP A 1 503 ? -1.507 5.740 -19.877 1.00 93.56 503 TRP A O 1
ATOM 3951 N N . SER A 1 504 ? -3.650 5.986 -20.507 1.00 92.06 504 SER A N 1
ATOM 3952 C CA . SER A 1 504 ? -3.364 6.954 -21.575 1.00 92.06 504 SER A CA 1
ATOM 3953 C C . SER A 1 504 ? -2.694 8.249 -21.084 1.00 92.06 504 SER A C 1
ATOM 3955 O O . SER A 1 504 ? -2.304 9.088 -21.894 1.00 92.06 504 SER A O 1
ATOM 3957 N N . ARG A 1 505 ? -2.599 8.471 -19.763 1.00 90.88 505 ARG A N 1
ATOM 3958 C CA . ARG A 1 505 ? -1.811 9.558 -19.156 1.00 90.88 505 ARG A CA 1
ATOM 3959 C C . ARG A 1 505 ? -0.308 9.388 -19.329 1.00 90.88 505 ARG A C 1
ATOM 3961 O O . ARG A 1 505 ? 0.403 10.392 -19.388 1.00 90.88 505 ARG A O 1
ATOM 3968 N N . LEU A 1 506 ? 0.163 8.147 -19.393 1.00 88.12 506 LEU A N 1
ATOM 3969 C CA . LEU A 1 506 ? 1.561 7.833 -19.623 1.00 88.12 506 LEU A CA 1
ATOM 3970 C C . LEU A 1 506 ? 1.804 7.762 -21.133 1.00 88.12 506 LEU A C 1
ATOM 3972 O O . LEU A 1 506 ? 1.781 6.693 -21.733 1.00 88.12 506 LEU A O 1
ATOM 3976 N N . ASP A 1 507 ? 1.984 8.926 -21.753 1.00 84.12 507 ASP A N 1
ATOM 3977 C CA . ASP A 1 507 ? 2.129 9.022 -23.209 1.00 84.12 507 ASP A CA 1
ATOM 3978 C C . ASP A 1 507 ? 3.548 8.673 -23.683 1.00 84.12 507 ASP A C 1
ATOM 3980 O O . ASP A 1 507 ? 3.728 7.929 -24.646 1.00 84.12 507 ASP A O 1
ATOM 3984 N N . SER A 1 508 ? 4.574 9.164 -22.981 1.00 84.75 508 SER A N 1
ATOM 3985 C CA . SER A 1 508 ? 5.975 8.880 -23.299 1.00 84.75 508 SER A CA 1
ATOM 3986 C C . SER A 1 508 ? 6.891 8.982 -22.081 1.00 84.75 508 SER A C 1
ATOM 3988 O O . SER A 1 508 ? 6.589 9.673 -21.106 1.00 84.75 508 SER A O 1
ATOM 3990 N N . ILE A 1 509 ? 8.036 8.306 -22.160 1.00 84.44 509 ILE A N 1
ATOM 3991 C CA . ILE A 1 509 ? 9.171 8.493 -21.253 1.00 84.44 509 ILE A CA 1
ATOM 3992 C C . ILE A 1 509 ? 10.214 9.308 -22.015 1.00 84.44 509 ILE A C 1
ATOM 3994 O O . ILE A 1 509 ? 10.803 8.815 -22.977 1.00 84.44 509 ILE A O 1
ATOM 3998 N N . SER A 1 510 ? 10.428 10.556 -21.597 1.00 84.25 510 SER A N 1
ATOM 3999 C CA . SER A 1 510 ? 11.351 11.488 -22.249 1.00 84.25 510 SER A CA 1
ATOM 4000 C C . SER A 1 510 ? 12.322 12.083 -21.238 1.00 84.25 510 SER A C 1
ATOM 4002 O O . SER A 1 510 ? 11.944 12.940 -20.441 1.00 84.25 510 SER A O 1
ATOM 4004 N N . VAL A 1 511 ? 13.582 11.651 -21.293 1.00 79.88 511 VAL A N 1
ATOM 4005 C CA . VAL A 1 511 ? 14.655 12.215 -20.463 1.00 79.88 511 VAL A CA 1
ATOM 4006 C C . VAL A 1 511 ? 15.226 13.446 -21.159 1.00 79.88 511 VAL A C 1
ATOM 4008 O O . VAL A 1 511 ? 15.737 13.346 -22.279 1.00 79.88 511 VAL A O 1
ATOM 4011 N N . VAL A 1 512 ? 15.141 14.597 -20.492 1.00 77.44 512 VAL A N 1
ATOM 4012 C CA . VAL A 1 512 ? 15.602 15.891 -21.010 1.00 77.44 512 VAL A CA 1
ATOM 4013 C C . VAL A 1 512 ? 16.849 16.333 -20.251 1.00 77.44 512 VAL A C 1
ATOM 4015 O O . VAL A 1 512 ? 16.848 16.387 -19.024 1.00 77.44 512 VAL A O 1
ATOM 4018 N N . ASP A 1 513 ? 17.911 16.657 -20.987 1.00 72.38 513 ASP A N 1
ATOM 4019 C CA . ASP A 1 513 ? 19.126 17.268 -20.441 1.00 72.38 513 ASP A CA 1
ATOM 4020 C C . ASP A 1 513 ? 18.866 18.741 -20.094 1.00 72.38 513 ASP A C 1
ATOM 4022 O O . ASP A 1 513 ? 18.464 19.524 -20.959 1.00 72.38 513 ASP A O 1
ATOM 4026 N N . LYS A 1 514 ? 19.105 19.127 -18.835 1.00 66.62 514 LYS A N 1
ATOM 4027 C CA . LYS A 1 514 ? 18.942 20.518 -18.380 1.00 66.62 514 LYS A CA 1
ATOM 4028 C C . LYS A 1 514 ? 20.102 21.416 -18.814 1.00 66.62 514 LYS A C 1
ATOM 4030 O O . LYS A 1 514 ? 19.947 22.634 -18.837 1.00 66.62 514 LYS A O 1
ATOM 4035 N N . GLU A 1 515 ? 21.255 20.841 -19.144 1.00 62.41 515 GLU A N 1
ATOM 4036 C CA . GLU A 1 515 ? 22.482 21.581 -19.463 1.00 62.41 515 GLU A CA 1
ATOM 4037 C C . GLU A 1 515 ? 22.655 21.810 -20.974 1.00 62.41 515 GLU A C 1
ATOM 4039 O O . GLU A 1 515 ? 23.615 22.452 -21.398 1.00 62.41 515 GLU A O 1
ATOM 4044 N N . GLY A 1 516 ? 21.719 21.316 -21.796 1.00 56.00 516 GLY A N 1
ATOM 4045 C CA . GLY A 1 516 ? 21.652 21.577 -23.239 1.00 56.00 516 GLY A CA 1
ATOM 4046 C C . GLY A 1 516 ? 22.863 21.081 -24.036 1.00 56.00 516 GLY A C 1
ATOM 4047 O O . GLY A 1 516 ? 23.065 21.514 -25.171 1.00 56.00 516 GLY A O 1
ATOM 4048 N N . THR A 1 517 ? 23.680 20.203 -23.449 1.00 53.12 517 THR A N 1
ATOM 4049 C CA . THR A 1 517 ? 24.949 19.741 -24.030 1.00 53.12 517 THR A CA 1
ATOM 4050 C C . THR A 1 517 ? 24.742 18.448 -24.823 1.00 53.12 517 THR A C 1
ATOM 4052 O O . THR A 1 517 ? 25.402 18.216 -25.840 1.00 53.12 517 THR A O 1
ATOM 4055 N N . LEU A 1 518 ? 23.759 17.633 -24.428 1.00 53.28 518 LEU A N 1
ATOM 4056 C CA . LEU A 1 518 ? 23.273 16.501 -25.208 1.00 53.28 518 LEU A CA 1
ATOM 4057 C C . LEU A 1 518 ? 22.390 17.019 -26.357 1.00 53.28 518 LEU A C 1
ATOM 4059 O O . LEU A 1 518 ? 21.193 17.256 -26.210 1.00 53.28 518 LEU A O 1
ATOM 4063 N N . THR A 1 519 ? 23.000 17.204 -27.531 1.00 45.81 519 THR A N 1
ATOM 4064 C CA . THR A 1 519 ? 22.280 17.409 -28.803 1.00 45.81 519 THR A CA 1
ATOM 4065 C C . THR A 1 519 ? 21.254 16.287 -29.038 1.00 45.81 519 THR A C 1
ATOM 4067 O O . THR A 1 519 ? 21.387 15.210 -28.464 1.00 45.81 519 THR A O 1
ATOM 4070 N N . GLN A 1 520 ? 20.241 16.530 -29.888 1.00 44.28 520 GLN A N 1
ATOM 4071 C CA . GLN A 1 520 ? 19.032 15.710 -30.158 1.00 44.28 520 GLN A CA 1
ATOM 4072 C C . GLN A 1 520 ? 19.187 14.169 -30.268 1.00 44.28 520 GLN A C 1
ATOM 4074 O O . GLN A 1 520 ? 18.185 13.460 -30.270 1.00 44.28 520 GLN A O 1
ATOM 4079 N N . ASN A 1 521 ? 20.410 13.645 -30.339 1.00 41.56 521 ASN A N 1
ATOM 4080 C CA . ASN A 1 521 ? 20.751 12.224 -30.383 1.00 41.56 521 ASN A CA 1
ATOM 4081 C C . ASN A 1 521 ? 21.052 11.591 -29.000 1.00 41.56 521 ASN A C 1
ATOM 4083 O O . ASN A 1 521 ? 21.257 10.377 -28.933 1.00 41.56 521 ASN A O 1
ATOM 4087 N N . GLY A 1 522 ? 21.112 12.382 -27.915 1.00 46.16 522 GLY A N 1
ATOM 4088 C CA . GLY A 1 522 ? 21.445 11.935 -26.548 1.00 46.16 522 GLY A CA 1
ATOM 4089 C C . GLY A 1 522 ? 20.256 11.759 -25.590 1.00 46.16 522 GLY A C 1
ATOM 4090 O O . GLY A 1 522 ? 20.396 11.147 -24.531 1.00 46.16 522 GLY A O 1
ATOM 4091 N N . SER A 1 523 ? 19.078 12.254 -25.953 1.00 55.69 523 SER A N 1
ATOM 4092 C CA . SER A 1 523 ? 17.837 12.139 -25.183 1.00 55.69 523 SER A CA 1
ATOM 4093 C C . SER A 1 523 ? 17.144 10.800 -25.458 1.00 55.69 523 SER A C 1
ATOM 4095 O O . SER A 1 523 ? 17.015 10.360 -26.599 1.00 55.69 523 SER A O 1
ATOM 4097 N N . THR A 1 524 ? 16.708 10.116 -24.397 1.00 65.69 524 THR A N 1
ATOM 4098 C CA . THR A 1 524 ? 15.924 8.877 -24.527 1.00 65.69 524 THR A CA 1
ATOM 4099 C C . THR A 1 524 ? 14.455 9.246 -24.595 1.00 65.69 524 THR A C 1
ATOM 4101 O O . THR A 1 524 ? 13.929 9.783 -23.622 1.00 65.69 524 THR A O 1
ATOM 4104 N N . TYR A 1 525 ? 13.830 8.967 -25.738 1.00 75.44 525 TYR A N 1
ATOM 4105 C CA . TYR A 1 525 ? 12.398 9.106 -25.959 1.00 75.44 525 TYR A CA 1
ATOM 4106 C C . TYR A 1 525 ? 11.806 7.731 -26.263 1.00 75.44 525 TYR A C 1
ATOM 4108 O O . TYR A 1 525 ? 12.234 7.060 -27.203 1.00 75.44 525 TYR A O 1
ATOM 4116 N N . VAL A 1 526 ? 10.840 7.312 -25.451 1.00 79.88 526 VAL A N 1
ATOM 4117 C CA . VAL A 1 526 ? 10.101 6.061 -25.631 1.00 79.88 526 VAL A CA 1
ATOM 4118 C C . VAL A 1 526 ? 8.618 6.410 -25.702 1.00 79.88 526 VAL A C 1
ATOM 4120 O O . VAL A 1 526 ? 8.055 6.807 -24.675 1.00 79.88 526 VAL A O 1
ATOM 4123 N N . PRO A 1 527 ? 7.980 6.309 -26.881 1.00 82.25 527 PRO A N 1
ATOM 4124 C CA . PRO A 1 527 ? 6.536 6.438 -26.975 1.00 82.25 527 PRO A CA 1
ATOM 4125 C C . PRO A 1 527 ? 5.891 5.225 -26.302 1.00 82.25 527 PRO A C 1
ATOM 4127 O O . PRO A 1 527 ? 6.209 4.082 -26.625 1.00 82.25 527 PRO A O 1
ATOM 4130 N N . MET A 1 528 ? 5.003 5.477 -25.344 1.00 85.12 528 MET A N 1
ATOM 4131 C CA . MET A 1 528 ? 4.303 4.425 -24.609 1.00 85.12 528 MET A CA 1
ATOM 4132 C C . MET A 1 528 ? 2.956 4.137 -25.274 1.00 85.12 528 MET A C 1
ATOM 4134 O O . MET A 1 528 ? 2.653 2.983 -25.559 1.00 85.12 528 MET A O 1
ATOM 4138 N N . HIS A 1 529 ? 2.163 5.178 -25.569 1.00 85.25 529 HIS A N 1
ATOM 4139 C CA . HIS A 1 529 ? 0.836 5.068 -26.205 1.00 85.25 529 HIS A CA 1
ATOM 4140 C C . HIS A 1 529 ? -0.068 3.995 -25.571 1.00 85.25 529 HIS A C 1
ATOM 4142 O O . HIS A 1 529 ? -0.748 3.222 -26.250 1.00 85.25 529 HIS A O 1
ATOM 4148 N N . TRP A 1 530 ? -0.051 3.930 -24.242 1.00 91.06 530 TRP A N 1
ATOM 4149 C CA . TRP A 1 530 ? -0.851 2.984 -23.480 1.00 91.06 530 TRP A CA 1
ATOM 4150 C C . TRP A 1 530 ? -2.342 3.314 -23.551 1.00 91.06 530 TRP A C 1
ATOM 4152 O O . TRP A 1 530 ? -2.742 4.479 -23.581 1.00 91.06 530 TRP A O 1
ATOM 4162 N N . LYS A 1 531 ? -3.175 2.272 -23.570 1.00 93.25 531 LYS A N 1
ATOM 4163 C CA . LYS A 1 531 ? -4.640 2.403 -23.570 1.00 93.25 531 LYS A CA 1
ATOM 4164 C C . LYS A 1 531 ? -5.189 2.385 -22.147 1.00 93.25 531 LYS A C 1
ATOM 4166 O O . LYS A 1 531 ? -4.590 1.792 -21.256 1.00 93.25 531 LYS A O 1
ATOM 4171 N N . ASP A 1 532 ? -6.362 2.973 -21.957 1.00 95.50 532 ASP A N 1
ATOM 4172 C CA . ASP A 1 532 ? -7.112 2.847 -20.706 1.00 95.50 532 ASP A CA 1
ATOM 4173 C C . ASP A 1 532 ? -7.664 1.424 -20.549 1.00 95.50 532 ASP A C 1
ATOM 4175 O O . ASP A 1 532 ? -8.029 0.780 -21.537 1.00 95.50 532 ASP A O 1
ATOM 4179 N N . VAL A 1 533 ? -7.733 0.933 -19.310 1.00 95.25 533 VAL A N 1
ATOM 4180 C CA . VAL A 1 533 ? -8.030 -0.482 -19.025 1.00 95.25 533 VAL A CA 1
ATOM 4181 C C . VAL A 1 533 ? -8.959 -0.675 -17.838 1.00 95.25 533 VAL A C 1
ATOM 4183 O O . VAL A 1 533 ? -9.116 0.219 -17.000 1.00 95.25 533 VAL A O 1
ATOM 4186 N N . TRP A 1 534 ? -9.537 -1.873 -17.765 1.00 95.00 534 TRP A N 1
ATOM 4187 C CA . TRP A 1 534 ? -10.346 -2.339 -16.650 1.00 95.00 534 TRP A CA 1
ATOM 4188 C C . TRP A 1 534 ? -9.728 -3.558 -15.960 1.00 95.00 534 TRP A C 1
ATOM 4190 O O . TRP A 1 534 ? -9.274 -4.492 -16.618 1.00 95.00 534 TRP A O 1
ATOM 4200 N N . ALA A 1 535 ? -9.817 -3.573 -14.633 1.00 95.12 535 ALA A N 1
ATOM 4201 C CA . ALA A 1 535 ? -9.655 -4.760 -13.805 1.00 95.12 535 ALA A CA 1
ATOM 4202 C C . ALA A 1 535 ? -11.013 -5.124 -13.192 1.00 95.12 535 ALA A C 1
ATOM 4204 O O . ALA A 1 535 ? -11.695 -4.255 -12.641 1.00 95.12 535 ALA A O 1
ATOM 4205 N N . MET A 1 536 ? -11.420 -6.386 -13.306 1.00 96.69 536 MET A N 1
ATOM 4206 C CA . MET A 1 536 ? -12.697 -6.890 -12.791 1.00 96.69 536 MET A CA 1
ATOM 4207 C C . MET A 1 536 ? -12.450 -8.084 -11.882 1.00 96.69 536 MET A C 1
ATOM 4209 O O . MET A 1 536 ? -11.781 -9.034 -12.291 1.00 96.69 536 MET A O 1
ATOM 4213 N N . ALA A 1 537 ? -13.015 -8.055 -10.678 1.00 97.31 537 ALA A N 1
ATOM 4214 C CA . ALA A 1 537 ? -12.831 -9.096 -9.679 1.00 97.31 537 ALA A CA 1
ATOM 4215 C C . ALA A 1 537 ? -14.160 -9.588 -9.107 1.00 97.31 537 ALA A C 1
ATOM 4217 O O . ALA A 1 537 ? -15.102 -8.815 -8.916 1.00 97.31 537 ALA A O 1
ATOM 4218 N N . VAL A 1 538 ? -14.199 -10.877 -8.786 1.00 98.19 538 VAL A N 1
ATOM 4219 C CA . VAL A 1 538 ? -15.255 -11.515 -7.999 1.00 98.19 538 VAL A CA 1
ATOM 4220 C C . VAL A 1 538 ? -14.617 -12.329 -6.883 1.00 98.19 538 VAL A C 1
ATOM 4222 O O . VAL A 1 538 ? -13.584 -12.971 -7.081 1.00 98.19 538 VAL A O 1
ATOM 4225 N N . GLY A 1 539 ? -15.227 -12.307 -5.706 1.00 97.94 539 GLY A N 1
ATOM 4226 C CA . GLY A 1 539 ? -14.687 -12.976 -4.534 1.00 97.94 539 GLY A CA 1
ATOM 4227 C C . GLY A 1 539 ? -15.770 -13.439 -3.581 1.00 97.94 539 GLY A C 1
ATOM 4228 O O . GLY A 1 539 ? -16.900 -12.949 -3.599 1.00 97.94 539 GLY A O 1
ATOM 4229 N N . VAL A 1 540 ? -15.409 -14.401 -2.745 1.00 98.19 540 VAL A N 1
ATOM 4230 C CA . VAL A 1 540 ? -16.282 -14.982 -1.733 1.00 98.19 540 VAL A CA 1
ATOM 4231 C C . VAL A 1 540 ? -15.521 -15.134 -0.424 1.00 98.19 540 VAL A C 1
ATOM 4233 O O . VAL A 1 540 ? -14.332 -15.461 -0.417 1.00 98.19 540 VAL A O 1
ATOM 4236 N N . ALA A 1 541 ? -16.216 -14.898 0.681 1.00 98.25 541 ALA A N 1
ATOM 4237 C CA . ALA A 1 541 ? -15.759 -15.206 2.023 1.00 98.25 541 ALA A CA 1
ATOM 4238 C C . ALA A 1 541 ? -16.764 -16.148 2.697 1.00 98.25 541 ALA A C 1
ATOM 4240 O O . ALA A 1 541 ? -17.970 -15.903 2.656 1.00 98.25 541 ALA A O 1
ATOM 4241 N N . TYR A 1 542 ? -16.251 -17.217 3.301 1.00 98.00 542 TYR A N 1
ATOM 4242 C CA . TYR A 1 542 ? -17.008 -18.217 4.042 1.00 98.00 542 TYR A CA 1
ATOM 4243 C C . TYR A 1 542 ? -1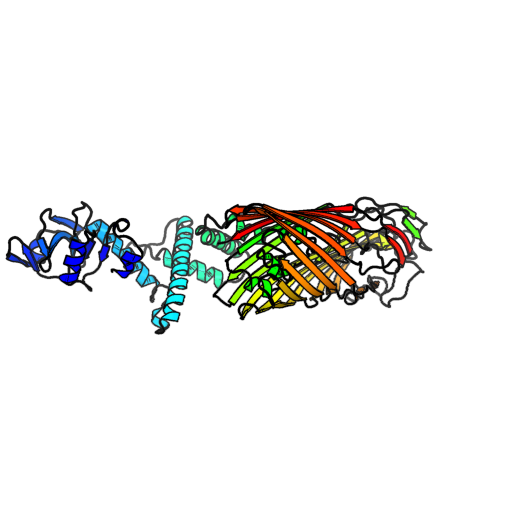6.550 -18.233 5.501 1.00 98.00 542 TYR A C 1
ATOM 4245 O O . TYR A 1 542 ? -15.426 -18.648 5.806 1.00 98.00 542 TYR A O 1
ATOM 4253 N N . LYS A 1 543 ? -17.409 -17.759 6.402 1.00 97.75 543 LYS A N 1
ATOM 4254 C CA . LYS A 1 543 ? -17.194 -17.793 7.848 1.00 97.75 543 LYS A CA 1
ATOM 4255 C C . LYS A 1 543 ? -17.474 -19.211 8.351 1.00 97.75 543 LYS A C 1
ATOM 4257 O O . LYS A 1 543 ? -18.624 -19.636 8.425 1.00 97.75 543 LYS A O 1
ATOM 4262 N N . VAL A 1 544 ? -16.408 -19.939 8.680 1.00 96.75 544 VAL A N 1
ATOM 4263 C CA . VAL A 1 544 ? -16.484 -21.310 9.208 1.00 96.75 544 VAL A CA 1
ATOM 4264 C C . VAL A 1 544 ? -17.017 -21.280 10.639 1.00 96.75 544 VAL A C 1
ATOM 4266 O O . VAL A 1 544 ? -17.928 -22.028 10.985 1.00 96.75 544 VAL A O 1
ATOM 4269 N N . ASP A 1 545 ? -16.453 -20.385 11.447 1.00 94.31 545 ASP A N 1
ATOM 4270 C CA . ASP A 1 545 ? -16.830 -20.099 12.827 1.00 94.31 545 ASP A CA 1
ATOM 4271 C C . ASP A 1 545 ? -16.374 -18.671 13.200 1.00 94.31 545 ASP A C 1
ATOM 4273 O O . ASP A 1 545 ? -16.020 -17.869 12.333 1.00 94.31 545 ASP A O 1
ATOM 4277 N N . ASP A 1 546 ? -16.406 -18.315 14.485 1.00 91.44 546 ASP A N 1
ATOM 4278 C CA . ASP A 1 546 ? -15.988 -16.986 14.953 1.00 91.44 546 ASP A CA 1
ATOM 4279 C C . ASP A 1 546 ? -14.472 -16.732 14.862 1.00 91.44 546 ASP A C 1
ATOM 4281 O O . ASP A 1 546 ? -14.044 -15.580 14.931 1.00 91.44 546 ASP A O 1
ATOM 4285 N N . GLN A 1 547 ? -13.655 -17.774 14.689 1.00 94.44 547 GLN A N 1
ATOM 4286 C CA . GLN A 1 547 ? -12.200 -17.672 14.564 1.00 94.44 547 GLN A CA 1
ATOM 4287 C C . GLN A 1 547 ? -11.726 -17.721 13.113 1.00 94.44 547 GLN A C 1
ATOM 4289 O O . GLN A 1 547 ? -10.728 -17.080 12.786 1.00 94.44 547 GLN A O 1
ATOM 4294 N N . TRP A 1 548 ? -12.398 -18.473 12.244 1.00 96.06 548 TRP A N 1
ATOM 4295 C CA . TRP A 1 548 ? -11.901 -18.788 10.908 1.00 96.06 548 TRP A CA 1
ATOM 4296 C C . TRP A 1 548 ? -12.843 -18.309 9.808 1.00 96.06 548 TRP A C 1
ATOM 4298 O O . TRP A 1 548 ? -14.020 -18.666 9.748 1.00 96.06 548 TRP A O 1
ATOM 4308 N N . THR A 1 549 ? -12.298 -17.540 8.867 1.00 98.31 549 THR A N 1
ATOM 4309 C CA . THR A 1 549 ? -12.969 -17.201 7.607 1.00 98.31 549 THR A CA 1
ATOM 4310 C C . THR A 1 549 ? -12.068 -17.565 6.437 1.00 98.31 549 THR A C 1
ATOM 4312 O O . THR A 1 549 ? -10.912 -17.146 6.375 1.00 98.31 549 THR A O 1
ATOM 4315 N N . LEU A 1 550 ? -12.598 -18.345 5.501 1.00 98.44 550 LEU A N 1
ATOM 4316 C CA . LEU A 1 550 ? -11.918 -18.724 4.267 1.00 98.44 550 LEU A CA 1
ATOM 4317 C C . LEU A 1 550 ? -12.309 -17.752 3.157 1.00 98.44 550 LEU A C 1
ATOM 4319 O O . LEU A 1 550 ? -13.473 -17.378 3.045 1.00 98.44 550 LEU A O 1
ATOM 4323 N N . LYS A 1 551 ? -11.345 -17.346 2.336 1.00 98.31 551 LYS A N 1
ATOM 4324 C CA . LYS A 1 551 ? -11.524 -16.397 1.236 1.00 98.31 551 LYS A CA 1
ATOM 4325 C C . LYS A 1 551 ? -11.043 -17.034 -0.065 1.00 98.31 551 LYS A C 1
ATOM 4327 O O . LYS A 1 551 ? -10.038 -17.746 -0.076 1.00 98.31 551 LYS A O 1
ATOM 4332 N N . ALA A 1 552 ? -11.751 -16.774 -1.153 1.00 98.38 552 ALA A N 1
ATOM 4333 C CA . ALA A 1 552 ? -11.318 -17.131 -2.497 1.00 98.38 552 ALA A CA 1
ATOM 4334 C C . ALA A 1 552 ? -11.747 -16.049 -3.487 1.00 98.38 552 ALA A C 1
ATOM 4336 O O . ALA A 1 552 ? -12.759 -15.372 -3.279 1.00 98.38 552 ALA A O 1
ATOM 4337 N N . GLY A 1 553 ? -11.001 -15.892 -4.576 1.00 97.94 553 GLY A N 1
ATOM 4338 C CA . GLY A 1 553 ? -11.325 -14.890 -5.580 1.00 97.94 553 GLY A CA 1
ATOM 4339 C C . GLY A 1 553 ? -10.687 -15.130 -6.935 1.00 97.94 553 GLY A C 1
ATOM 4340 O O . GLY A 1 553 ? -9.739 -15.903 -7.089 1.00 97.94 553 GLY A O 1
ATOM 4341 N N . TYR A 1 554 ? -11.237 -14.430 -7.919 1.00 98.06 554 TYR A N 1
ATOM 4342 C CA . TYR A 1 554 ? -10.720 -14.356 -9.272 1.00 98.06 554 TYR A CA 1
ATOM 4343 C C . TYR A 1 554 ? -10.750 -12.911 -9.763 1.00 98.06 554 TYR A C 1
ATOM 4345 O O . TYR A 1 554 ? -11.763 -12.226 -9.610 1.00 98.06 554 TYR A O 1
ATOM 4353 N N . MET A 1 555 ? -9.662 -12.469 -10.393 1.00 96.94 555 MET A N 1
ATOM 4354 C CA . MET A 1 555 ? -9.592 -11.167 -11.055 1.00 96.94 555 MET A CA 1
ATOM 4355 C C . MET A 1 555 ? -9.034 -11.316 -12.467 1.00 96.94 555 MET A C 1
ATOM 4357 O O . MET A 1 555 ? -8.030 -11.992 -12.691 1.00 96.94 555 MET A O 1
ATOM 4361 N N . PHE A 1 556 ? -9.689 -10.660 -13.419 1.00 95.81 556 PHE A N 1
ATOM 4362 C CA . PHE A 1 556 ? -9.150 -10.426 -14.750 1.00 95.81 556 PHE A CA 1
ATOM 4363 C C . PHE A 1 556 ? -8.669 -8.982 -14.835 1.00 95.81 556 PHE A C 1
ATOM 4365 O O . PHE A 1 556 ? -9.449 -8.055 -14.613 1.00 95.81 556 PHE A O 1
ATOM 4372 N N . ASP A 1 557 ? -7.391 -8.808 -15.146 1.00 93.19 557 ASP A N 1
ATOM 4373 C CA . ASP A 1 557 ? -6.710 -7.519 -15.131 1.00 93.19 557 ASP A CA 1
ATOM 4374 C C . ASP A 1 557 ? -6.083 -7.256 -16.504 1.00 93.19 557 ASP A C 1
ATOM 4376 O O . ASP A 1 557 ? -5.185 -7.978 -16.950 1.00 93.19 557 ASP A O 1
ATOM 4380 N N . GLN A 1 558 ? -6.636 -6.275 -17.218 1.00 93.31 558 GLN A N 1
ATOM 4381 C CA . GLN A 1 558 ? -6.254 -5.960 -18.592 1.00 93.31 558 GLN A CA 1
ATOM 4382 C C . GLN A 1 558 ? -4.943 -5.180 -18.638 1.00 93.31 558 GLN A C 1
ATOM 4384 O O . GLN A 1 558 ? -4.772 -4.182 -17.934 1.00 93.31 558 GLN A O 1
ATOM 4389 N N . SER A 1 559 ? -4.052 -5.554 -19.555 1.00 92.19 559 SER A N 1
ATOM 4390 C CA . SER A 1 559 ? -2.829 -4.779 -19.746 1.00 92.19 559 SER A CA 1
ATOM 4391 C C . SER A 1 559 ? -3.067 -3.516 -20.575 1.00 92.19 559 SER A C 1
ATOM 4393 O O . SER A 1 559 ? -3.756 -3.558 -21.606 1.00 92.19 559 SER A O 1
ATOM 4395 N N . PRO A 1 560 ? -2.473 -2.376 -20.171 1.00 91.69 560 PRO A N 1
ATOM 4396 C CA . PRO A 1 560 ? -2.451 -1.168 -20.989 1.00 91.69 560 PRO A CA 1
ATOM 4397 C C . PRO A 1 560 ? -1.516 -1.285 -22.201 1.00 91.69 560 PRO A C 1
ATOM 4399 O O . PRO A 1 560 ? -1.565 -0.443 -23.103 1.00 91.69 560 PRO A O 1
ATOM 4402 N N . VAL A 1 561 ? -0.683 -2.328 -22.234 1.00 90.94 561 VAL A N 1
ATOM 4403 C CA . VAL A 1 561 ? 0.279 -2.623 -23.293 1.00 90.94 561 VAL A CA 1
ATOM 4404 C C . VAL A 1 561 ? -0.366 -3.498 -24.370 1.00 90.94 561 VAL A C 1
ATOM 4406 O O . VAL A 1 561 ? -1.222 -4.341 -24.110 1.00 90.94 561 VAL A O 1
ATOM 4409 N N . SER A 1 562 ? 0.046 -3.284 -25.615 1.00 88.31 562 SER A N 1
ATOM 4410 C CA . SER A 1 562 ? -0.308 -4.097 -26.780 1.00 88.31 562 SER A CA 1
ATOM 4411 C C . SER A 1 562 ? 0.961 -4.591 -27.466 1.00 88.31 562 SER A C 1
ATOM 4413 O O . SER A 1 562 ? 2.031 -4.039 -27.230 1.00 88.31 562 SER A O 1
ATOM 4415 N N . ASP A 1 563 ? 0.858 -5.560 -28.373 1.00 86.50 563 ASP A N 1
ATOM 4416 C CA . ASP A 1 563 ? 2.021 -6.047 -29.132 1.00 86.50 563 ASP A CA 1
ATOM 4417 C C . ASP A 1 563 ? 2.765 -4.920 -29.876 1.00 86.50 563 ASP A C 1
ATOM 4419 O O . ASP A 1 563 ? 3.988 -4.944 -29.956 1.00 86.50 563 ASP A O 1
ATOM 4423 N N . SER A 1 564 ? 2.051 -3.892 -30.355 1.00 84.88 564 SER A N 1
ATOM 4424 C CA . SER A 1 564 ? 2.642 -2.730 -31.038 1.00 84.88 564 SER A CA 1
ATOM 4425 C C . SER A 1 564 ? 3.234 -1.664 -30.111 1.00 84.88 564 SER A C 1
ATOM 4427 O O . SER A 1 564 ? 3.939 -0.779 -30.586 1.00 84.88 564 SER A O 1
ATOM 4429 N N . THR A 1 565 ? 2.911 -1.697 -28.816 1.00 87.62 565 THR A N 1
ATOM 4430 C CA . THR A 1 565 ? 3.377 -0.710 -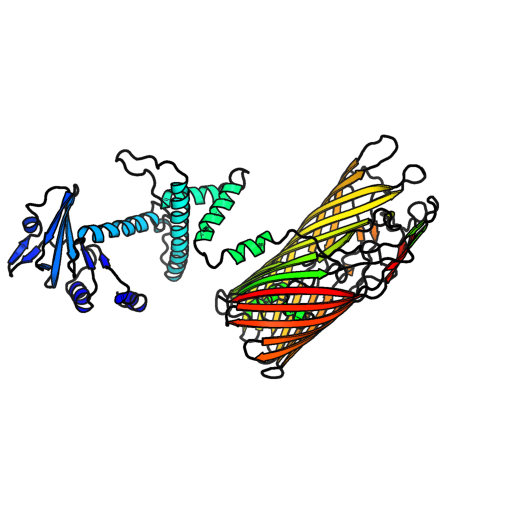27.821 1.00 87.62 565 THR A CA 1
ATOM 4431 C C . THR A 1 565 ? 4.256 -1.325 -26.735 1.00 87.62 565 THR A C 1
ATOM 4433 O O . THR A 1 565 ? 4.717 -0.622 -25.834 1.00 87.62 565 THR A O 1
ATOM 4436 N N . ARG A 1 566 ? 4.492 -2.640 -26.797 1.00 91.38 566 ARG A N 1
ATOM 4437 C CA . ARG A 1 566 ? 5.354 -3.361 -25.866 1.00 91.38 566 ARG A CA 1
ATOM 4438 C C . ARG A 1 566 ? 6.797 -2.921 -26.057 1.00 91.38 566 ARG A C 1
ATOM 4440 O O . ARG A 1 566 ? 7.302 -2.877 -27.174 1.00 91.38 566 ARG A O 1
ATOM 4447 N N . THR A 1 567 ? 7.453 -2.627 -24.943 1.00 90.19 567 THR A N 1
ATOM 4448 C CA . THR A 1 567 ? 8.865 -2.247 -24.902 1.00 90.19 567 THR A CA 1
ATOM 4449 C C . THR A 1 567 ? 9.610 -3.143 -23.926 1.00 90.19 567 THR A C 1
ATOM 4451 O O . THR A 1 567 ? 9.000 -3.760 -23.048 1.00 90.19 567 THR A O 1
ATOM 4454 N N . VAL A 1 568 ? 10.938 -3.165 -24.013 1.00 89.19 568 VAL A N 1
ATOM 4455 C CA . VAL A 1 568 ? 11.803 -3.864 -23.050 1.00 89.19 568 VAL A CA 1
ATOM 4456 C C . VAL A 1 568 ? 11.589 -3.359 -21.622 1.00 89.19 568 VAL A C 1
ATOM 4458 O O . VAL A 1 568 ? 11.758 -4.104 -20.656 1.00 89.19 568 VAL A O 1
ATOM 4461 N N . ARG A 1 569 ? 11.169 -2.098 -21.477 1.00 88.12 569 ARG A N 1
ATOM 4462 C CA . ARG A 1 569 ? 10.855 -1.470 -20.187 1.00 88.12 569 ARG A CA 1
ATOM 4463 C C . ARG A 1 569 ? 9.443 -1.777 -19.692 1.00 88.12 569 ARG A C 1
ATOM 4465 O O . ARG A 1 569 ? 9.065 -1.334 -18.610 1.00 88.12 569 ARG A O 1
ATOM 4472 N N . SER A 1 570 ? 8.625 -2.459 -20.485 1.00 88.81 570 SER A N 1
ATOM 4473 C CA . SER A 1 570 ? 7.225 -2.736 -20.165 1.00 88.81 570 SER A CA 1
ATOM 4474 C C . SER A 1 570 ? 6.750 -4.046 -20.798 1.00 88.81 570 SER A C 1
ATOM 4476 O O . SER A 1 570 ? 5.886 -4.025 -21.682 1.00 88.81 570 SER A O 1
ATOM 4478 N N . PRO A 1 571 ? 7.308 -5.192 -20.367 1.00 88.44 571 PRO A N 1
ATOM 4479 C CA . PRO A 1 571 ? 6.963 -6.503 -20.900 1.00 88.44 571 PRO A CA 1
ATOM 4480 C C . PRO A 1 571 ? 5.656 -7.018 -20.282 1.00 88.44 571 PRO A C 1
ATOM 4482 O O . PRO A 1 571 ? 5.624 -8.026 -19.583 1.00 88.44 571 PRO A O 1
ATOM 4485 N N . ASP A 1 572 ? 4.572 -6.277 -20.512 1.00 88.69 572 ASP A N 1
ATOM 4486 C CA . ASP A 1 572 ? 3.279 -6.490 -19.867 1.00 88.69 572 ASP A CA 1
ATOM 4487 C C . ASP A 1 572 ? 2.241 -7.151 -20.788 1.00 88.69 572 ASP A C 1
ATOM 4489 O O . ASP A 1 572 ? 2.321 -7.071 -22.026 1.00 88.69 572 ASP A O 1
ATOM 4493 N N . ASN A 1 573 ? 1.272 -7.828 -20.165 1.00 90.38 573 ASN A N 1
ATOM 4494 C CA . ASN A 1 573 ? 0.134 -8.459 -20.829 1.00 90.38 573 ASN A CA 1
ATOM 4495 C C . ASN A 1 573 ? -1.030 -8.726 -19.857 1.00 90.38 573 ASN A C 1
ATOM 4497 O O . ASN A 1 573 ? -0.902 -8.525 -18.649 1.00 90.38 573 ASN A O 1
ATOM 4501 N N . ASP A 1 574 ? -2.183 -9.129 -20.391 1.00 91.62 574 ASP A N 1
ATOM 4502 C CA . ASP A 1 574 ? -3.366 -9.450 -19.592 1.00 91.62 574 ASP A CA 1
ATOM 4503 C C . ASP A 1 574 ? -3.043 -10.521 -18.544 1.00 91.62 574 ASP A C 1
ATOM 4505 O O . ASP A 1 574 ? -2.349 -11.508 -18.831 1.00 91.62 574 ASP A O 1
ATOM 4509 N N . ARG A 1 575 ? -3.607 -10.346 -17.348 1.00 90.62 575 ARG A N 1
ATOM 4510 C CA . ARG A 1 575 ? -3.416 -11.242 -16.211 1.00 90.62 575 ARG A CA 1
ATOM 4511 C C . ARG A 1 575 ? -4.717 -11.874 -15.755 1.00 90.62 575 ARG A C 1
ATOM 4513 O O . ARG A 1 575 ? -5.764 -11.230 -15.679 1.00 90.62 575 ARG A O 1
ATOM 4520 N N . HIS A 1 576 ? -4.603 -13.130 -15.352 1.00 93.88 576 HIS A N 1
ATOM 4521 C CA . HIS A 1 576 ? -5.630 -13.845 -14.611 1.00 93.88 576 HIS A CA 1
ATOM 4522 C C . HIS A 1 576 ? -5.109 -14.142 -13.208 1.00 93.88 576 HIS A C 1
ATOM 4524 O O . HIS A 1 576 ? -4.086 -14.805 -13.050 1.00 93.88 576 HIS A O 1
ATOM 4530 N N . TRP A 1 577 ? -5.819 -13.663 -12.198 1.00 95.19 577 TRP A N 1
ATOM 4531 C CA . TRP A 1 577 ? -5.503 -13.877 -10.793 1.00 95.19 577 TRP A CA 1
ATOM 4532 C C . TRP A 1 577 ? -6.450 -14.917 -10.224 1.00 95.19 577 TRP A C 1
ATOM 4534 O O . TRP A 1 577 ? -7.665 -14.780 -10.353 1.00 95.19 577 TRP A O 1
ATOM 4544 N N . ILE A 1 578 ? -5.897 -15.923 -9.559 1.00 97.25 578 ILE A N 1
ATOM 4545 C CA . ILE A 1 578 ? -6.647 -16.863 -8.728 1.00 97.25 578 ILE A CA 1
ATOM 4546 C C . ILE A 1 578 ? -6.102 -16.735 -7.316 1.00 97.25 578 ILE A C 1
ATOM 4548 O O . ILE A 1 578 ? -4.901 -16.903 -7.106 1.00 97.25 578 ILE A O 1
ATOM 4552 N N . THR A 1 579 ? -6.964 -16.435 -6.351 1.00 97.69 579 THR A N 1
ATOM 4553 C CA . THR A 1 579 ? -6.544 -16.186 -4.971 1.00 97.69 579 THR A CA 1
ATOM 4554 C C . THR A 1 579 ? -7.249 -17.103 -3.992 1.00 97.69 579 THR A C 1
ATOM 4556 O O . THR A 1 579 ? -8.416 -17.459 -4.165 1.00 97.69 579 THR A O 1
ATOM 4559 N N . ALA A 1 580 ? -6.539 -17.433 -2.923 1.00 98.31 580 ALA A N 1
ATOM 4560 C CA . ALA A 1 580 ? -7.085 -18.067 -1.738 1.00 98.31 580 ALA A CA 1
ATOM 4561 C C . ALA A 1 580 ? -6.512 -17.371 -0.505 1.00 98.31 580 ALA A C 1
ATOM 4563 O O . ALA A 1 580 ? -5.346 -16.972 -0.493 1.00 98.31 580 ALA A O 1
ATOM 4564 N N . GLY A 1 581 ? -7.317 -17.232 0.538 1.00 98.00 581 GLY A N 1
ATOM 4565 C CA . GLY A 1 581 ? -6.887 -16.621 1.783 1.00 98.00 581 GLY A CA 1
ATOM 4566 C C . GLY A 1 581 ? -7.597 -17.195 2.993 1.00 98.00 581 GLY A C 1
ATOM 4567 O O . GLY A 1 581 ? -8.652 -17.821 2.894 1.00 98.00 581 GLY A O 1
ATOM 4568 N N . VAL A 1 582 ? -7.003 -16.969 4.153 1.00 98.31 582 VAL A N 1
ATOM 4569 C CA . VAL A 1 582 ? -7.571 -17.311 5.448 1.00 98.31 582 VAL A CA 1
ATOM 4570 C C . VAL A 1 582 ? -7.419 -16.124 6.379 1.00 98.31 582 VAL A C 1
ATOM 4572 O O . VAL A 1 582 ? -6.348 -15.527 6.486 1.00 98.31 582 VAL A O 1
ATOM 4575 N N . LYS A 1 583 ? -8.508 -15.806 7.062 1.00 98.00 583 LYS A N 1
ATOM 4576 C CA . LYS A 1 583 ? -8.557 -14.870 8.173 1.00 98.00 583 LYS A CA 1
ATOM 4577 C C . LYS A 1 583 ? -8.701 -15.669 9.456 1.00 98.00 583 LYS A C 1
ATOM 4579 O O . LYS A 1 583 ? -9.596 -16.510 9.564 1.00 98.00 583 LYS A O 1
ATOM 4584 N N . TRP A 1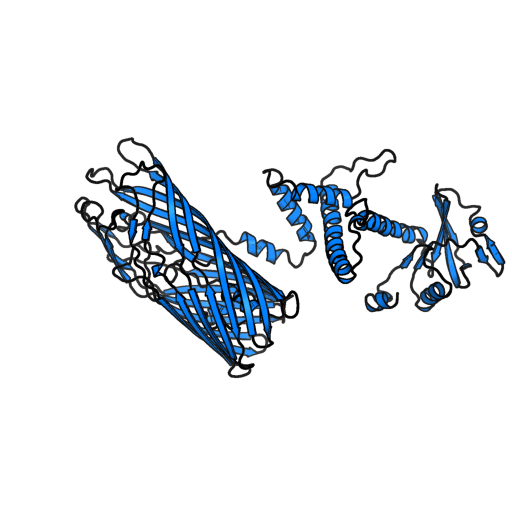 584 ? -7.817 -15.394 10.402 1.00 96.94 584 TRP A N 1
ATOM 4585 C CA . TRP A 1 584 ? -7.752 -16.042 11.700 1.00 96.94 584 TRP A CA 1
ATOM 4586 C C . TRP A 1 584 ? -7.872 -15.004 12.815 1.00 96.94 584 TRP A C 1
ATOM 4588 O O . TRP A 1 584 ? -6.942 -14.243 13.092 1.00 96.94 584 TRP A O 1
ATOM 4598 N N . SER A 1 585 ? -9.032 -14.972 13.459 1.00 94.81 585 SER A N 1
ATOM 4599 C CA . SER A 1 585 ? -9.308 -14.175 14.650 1.00 94.81 585 SER A CA 1
ATOM 4600 C C . SER A 1 585 ? -8.886 -14.961 15.891 1.00 94.81 585 SER A C 1
ATOM 4602 O O . SER A 1 585 ? -9.629 -15.796 16.399 1.00 94.81 585 SER A O 1
ATOM 4604 N N . VAL A 1 586 ? -7.660 -14.713 16.365 1.00 85.88 586 VAL A N 1
ATOM 4605 C CA . VAL A 1 586 ? -7.082 -15.389 17.545 1.00 85.88 586 VAL A CA 1
ATOM 4606 C C . VAL A 1 586 ? -7.866 -15.021 18.803 1.00 85.88 586 VAL A C 1
ATOM 4608 O O . VAL A 1 586 ? -8.193 -15.875 19.624 1.00 85.88 586 VAL A O 1
ATOM 4611 N N . ILE A 1 587 ? -8.148 -13.727 18.930 1.00 87.81 587 ILE A N 1
ATOM 4612 C CA . ILE A 1 587 ? -9.051 -13.090 19.890 1.00 87.81 587 ILE A CA 1
ATOM 4613 C C . ILE A 1 587 ? -9.721 -11.910 19.169 1.00 87.81 587 ILE A C 1
ATOM 4615 O O . ILE A 1 587 ? -9.268 -11.525 18.091 1.00 87.81 587 ILE A O 1
ATOM 4619 N N . GLU A 1 588 ? -10.759 -11.309 19.753 1.00 81.94 588 GLU A N 1
ATOM 4620 C CA . GLU A 1 588 ? -11.503 -10.194 19.129 1.00 81.94 588 GLU A CA 1
ATOM 4621 C C . GLU A 1 588 ? -10.597 -9.038 18.658 1.00 81.94 588 GLU A C 1
ATOM 4623 O O . GLU A 1 588 ? -10.836 -8.442 17.601 1.00 81.94 588 GLU A O 1
ATOM 4628 N N . ASP A 1 589 ? -9.514 -8.796 19.403 1.00 89.94 589 ASP A N 1
ATOM 4629 C CA . ASP A 1 589 ? -8.571 -7.701 19.178 1.00 89.94 589 ASP A CA 1
ATOM 4630 C C . ASP A 1 589 ? -7.435 -8.031 18.201 1.00 89.94 589 ASP A C 1
ATOM 4632 O O . ASP A 1 589 ? -6.775 -7.117 17.712 1.00 89.94 589 ASP A O 1
ATOM 4636 N N . ILE A 1 590 ? -7.154 -9.312 17.929 1.00 92.69 590 ILE A N 1
ATOM 4637 C CA . ILE A 1 590 ? -5.992 -9.738 17.130 1.00 92.69 590 ILE A CA 1
ATOM 4638 C C . ILE A 1 590 ? -6.443 -10.661 16.008 1.00 92.69 590 ILE A C 1
ATOM 4640 O O . ILE A 1 590 ? -6.832 -11.810 16.235 1.00 92.69 590 ILE A O 1
ATOM 4644 N N . VAL A 1 591 ? -6.306 -10.160 14.785 1.00 96.38 591 VAL A N 1
ATOM 4645 C CA . VAL A 1 591 ? -6.655 -10.870 13.558 1.00 96.38 591 VAL A CA 1
ATOM 4646 C C . VAL A 1 591 ? -5.423 -10.984 12.671 1.00 96.38 591 VAL A C 1
ATOM 4648 O O . VAL A 1 591 ? -4.683 -10.016 12.503 1.00 96.38 591 VAL A O 1
ATOM 4651 N N . PHE A 1 592 ? -5.209 -12.159 12.093 1.00 97.56 592 PHE A N 1
ATOM 4652 C CA . PHE A 1 592 ? -4.225 -12.381 11.041 1.00 97.56 592 PHE A CA 1
ATOM 4653 C C . PHE A 1 592 ? -4.935 -12.714 9.733 1.00 97.56 592 PHE A C 1
ATOM 4655 O O . PHE A 1 592 ? -5.861 -13.523 9.740 1.00 97.56 592 PHE A O 1
ATOM 4662 N N . ASP A 1 593 ? -4.467 -12.162 8.617 1.00 98.31 593 ASP A N 1
ATOM 4663 C CA . ASP A 1 593 ? -4.852 -12.630 7.285 1.00 98.31 593 ASP A CA 1
ATOM 4664 C C . ASP A 1 593 ? -3.615 -13.161 6.564 1.00 98.31 593 ASP A C 1
ATOM 4666 O O . ASP A 1 593 ? -2.569 -12.507 6.534 1.00 98.31 593 ASP A O 1
ATOM 4670 N N . PHE A 1 594 ? -3.754 -14.338 5.963 1.00 98.06 594 PHE A N 1
ATOM 4671 C CA . PHE A 1 594 ? -2.759 -14.950 5.091 1.00 98.06 594 PHE A CA 1
ATOM 4672 C C . PHE A 1 594 ? -3.409 -15.246 3.750 1.00 98.06 594 PHE A C 1
ATOM 4674 O O . PHE A 1 594 ? -4.452 -15.894 3.704 1.00 98.06 594 PHE A O 1
ATOM 4681 N N . SER A 1 595 ? -2.781 -14.813 2.666 1.00 98.00 595 SER A N 1
ATOM 4682 C CA . SER A 1 595 ? -3.329 -14.947 1.322 1.00 98.00 595 SER A CA 1
ATOM 4683 C C . SER A 1 595 ? -2.252 -15.372 0.337 1.00 98.00 595 SER A C 1
ATOM 4685 O O . SER A 1 595 ? -1.096 -14.962 0.440 1.00 98.00 595 SER A O 1
ATOM 4687 N N . ALA A 1 596 ? -2.647 -16.179 -0.639 1.00 97.56 596 ALA A N 1
ATOM 4688 C CA . ALA A 1 596 ? -1.831 -16.589 -1.766 1.00 97.56 596 ALA A CA 1
ATOM 4689 C C . ALA A 1 596 ? -2.571 -16.268 -3.068 1.00 97.56 596 ALA A C 1
ATOM 4691 O O . ALA A 1 596 ? -3.769 -16.530 -3.186 1.00 97.56 596 ALA A O 1
ATOM 4692 N N . ALA A 1 597 ? -1.854 -15.722 -4.044 1.00 96.62 597 ALA A N 1
ATOM 4693 C CA . ALA A 1 597 ? -2.347 -15.499 -5.392 1.00 96.62 597 ALA A CA 1
ATOM 4694 C C . ALA A 1 597 ? -1.462 -16.228 -6.402 1.00 96.62 597 ALA A C 1
ATOM 4696 O O . ALA A 1 597 ? -0.234 -16.195 -6.306 1.00 96.62 597 ALA A O 1
ATOM 4697 N N . TYR A 1 598 ? -2.103 -16.859 -7.376 1.00 95.06 598 TYR A N 1
ATOM 4698 C CA . TYR A 1 598 ? -1.478 -17.390 -8.573 1.00 95.06 598 TYR A CA 1
ATOM 4699 C C . TYR A 1 598 ? -1.875 -16.499 -9.747 1.00 95.06 598 TYR A C 1
ATOM 4701 O O . TYR A 1 598 ? -3.055 -16.410 -10.099 1.00 95.06 598 TYR A O 1
ATOM 4709 N N . VAL A 1 599 ? -0.893 -15.799 -10.308 1.00 92.75 599 VAL A N 1
ATOM 4710 C CA . VAL A 1 599 ? -1.087 -14.788 -11.348 1.00 92.75 599 VAL A CA 1
ATOM 4711 C C . VAL A 1 599 ? -0.537 -15.325 -12.655 1.00 92.75 599 VAL A C 1
ATOM 4713 O O . VAL A 1 599 ? 0.667 -15.512 -12.787 1.00 92.75 599 VAL A O 1
ATOM 4716 N N . MET A 1 600 ? -1.415 -15.572 -13.618 1.00 92.00 600 MET A N 1
ATOM 4717 C CA . MET A 1 600 ? -1.054 -16.062 -14.945 1.00 92.00 600 MET A CA 1
ATOM 4718 C C . MET A 1 600 ? -0.988 -14.885 -15.912 1.00 92.00 600 MET A C 1
ATOM 4720 O O . MET A 1 600 ? -2.014 -14.257 -16.187 1.00 92.00 600 MET A O 1
ATOM 4724 N N . LEU A 1 601 ? 0.206 -14.600 -16.425 1.00 88.75 601 LEU A N 1
ATOM 4725 C CA . LEU A 1 601 ? 0.440 -13.619 -17.480 1.00 88.75 601 LEU A CA 1
ATOM 4726 C C . LEU A 1 601 ? 0.386 -14.308 -18.850 1.00 88.75 601 LEU A C 1
ATOM 4728 O O . LEU A 1 601 ? 0.858 -15.434 -18.991 1.00 88.75 601 LEU A O 1
ATOM 4732 N N . LYS A 1 602 ? -0.168 -13.650 -19.870 1.00 88.88 602 LYS A N 1
ATOM 4733 C CA . LYS A 1 602 ? -0.125 -14.159 -21.254 1.00 88.88 602 LYS A CA 1
ATOM 4734 C C . LYS A 1 602 ? 1.210 -13.867 -21.948 1.00 88.88 602 LYS A C 1
ATOM 4736 O O . LYS A 1 602 ? 1.805 -12.815 -21.720 1.00 88.88 602 LYS A O 1
ATOM 4741 N N . ASP A 1 603 ? 1.606 -14.745 -22.872 1.00 90.00 603 ASP A N 1
ATOM 4742 C CA . ASP A 1 603 ? 2.756 -14.536 -23.766 1.00 90.00 603 ASP A CA 1
ATOM 4743 C C . ASP A 1 603 ? 2.632 -13.222 -24.542 1.00 90.00 603 ASP A C 1
ATOM 4745 O O . ASP A 1 603 ? 1.546 -12.864 -25.007 1.00 90.00 603 ASP A O 1
ATOM 4749 N N . GLY A 1 604 ? 3.741 -12.501 -24.698 1.00 90.69 604 GLY A N 1
ATOM 4750 C CA . GLY A 1 604 ? 3.765 -11.186 -25.331 1.00 90.69 604 GLY A CA 1
ATOM 4751 C C . GLY A 1 604 ? 4.868 -11.041 -26.372 1.00 90.69 604 GLY A C 1
ATOM 4752 O O . GLY A 1 604 ? 6.050 -11.069 -26.042 1.00 90.69 604 GLY A O 1
ATOM 4753 N N . LYS A 1 605 ? 4.502 -10.789 -27.631 1.00 93.12 605 LYS A N 1
ATOM 4754 C CA . LYS A 1 605 ? 5.462 -10.487 -28.704 1.00 93.12 605 LYS A CA 1
ATOM 4755 C C . LYS A 1 605 ? 5.964 -9.049 -28.638 1.00 93.12 605 LYS A C 1
ATOM 4757 O O . LYS A 1 605 ? 5.193 -8.135 -28.363 1.00 93.12 605 LYS A O 1
ATOM 4762 N N . ILE A 1 606 ? 7.237 -8.826 -28.924 1.00 91.62 606 ILE A N 1
ATOM 4763 C CA . ILE A 1 606 ? 7.802 -7.477 -29.028 1.00 91.62 606 ILE A CA 1
ATOM 4764 C C . ILE A 1 606 ? 8.304 -7.225 -30.450 1.00 91.62 606 ILE A C 1
ATOM 4766 O O . ILE A 1 606 ? 8.935 -8.096 -31.047 1.00 91.62 606 ILE A O 1
ATOM 4770 N N . ASP A 1 607 ? 8.008 -6.036 -30.968 1.00 90.38 607 ASP A N 1
ATOM 4771 C CA . ASP A 1 607 ? 8.623 -5.423 -32.152 1.00 90.38 607 ASP A CA 1
ATOM 4772 C C . ASP A 1 607 ? 8.918 -3.960 -31.788 1.00 90.38 607 ASP A C 1
ATOM 4774 O O . ASP A 1 607 ? 8.127 -3.050 -32.049 1.00 90.38 607 ASP A O 1
ATOM 4778 N N . GLU A 1 608 ? 10.023 -3.754 -31.069 1.00 88.81 608 GLU A N 1
ATOM 4779 C CA . GLU A 1 608 ? 10.418 -2.437 -30.574 1.00 88.81 608 GLU A CA 1
ATOM 4780 C C . GLU A 1 608 ? 11.402 -1.770 -31.537 1.00 88.81 608 GLU A C 1
ATOM 4782 O O . GLU A 1 608 ? 12.401 -2.351 -31.975 1.00 88.81 608 GLU A O 1
ATOM 4787 N N . LYS A 1 609 ? 11.122 -0.503 -31.843 1.00 84.88 609 LYS A N 1
ATOM 4788 C CA . LYS A 1 609 ? 11.944 0.358 -32.696 1.00 84.88 609 LYS A CA 1
ATOM 4789 C C . LYS A 1 609 ? 12.421 1.555 -31.900 1.00 84.88 609 LYS A C 1
ATOM 4791 O O . LYS A 1 609 ? 11.742 2.021 -30.991 1.00 84.88 609 LYS A O 1
ATOM 4796 N N . ALA A 1 610 ? 13.595 2.063 -32.248 1.00 76.38 610 ALA A N 1
ATOM 4797 C CA . ALA A 1 610 ? 14.121 3.259 -31.616 1.00 76.38 610 ALA A CA 1
ATOM 4798 C C . ALA A 1 610 ? 13.470 4.521 -32.200 1.00 76.38 610 ALA A C 1
ATOM 4800 O O . ALA A 1 610 ? 13.282 4.628 -33.414 1.00 76.38 610 ALA A O 1
ATOM 4801 N N . TYR A 1 611 ? 13.186 5.496 -31.338 1.00 74.06 611 TYR A N 1
ATOM 4802 C CA . TYR A 1 611 ? 12.592 6.781 -31.705 1.00 74.06 611 TYR A CA 1
ATOM 4803 C C . TYR A 1 611 ? 13.511 7.939 -31.304 1.00 74.06 611 TYR A C 1
ATOM 4805 O O . TYR A 1 611 ? 14.213 7.867 -30.293 1.00 74.06 611 TYR A O 1
ATOM 4813 N N . ASN A 1 612 ? 13.507 9.019 -32.092 1.00 69.06 612 ASN A N 1
ATOM 4814 C CA . ASN A 1 612 ? 14.111 10.291 -31.685 1.00 69.06 612 ASN A CA 1
ATOM 4815 C C . ASN A 1 612 ? 13.137 11.124 -30.833 1.00 69.06 612 ASN A C 1
ATOM 4817 O O . ASN A 1 612 ? 11.954 10.809 -30.718 1.00 69.06 612 ASN A O 1
ATOM 4821 N N . VAL A 1 613 ? 13.620 12.241 -30.284 1.00 66.25 613 VAL A N 1
ATOM 4822 C CA . VAL A 1 613 ? 12.800 13.192 -29.502 1.00 66.25 613 VAL A CA 1
ATOM 4823 C C . VAL A 1 613 ? 11.666 13.863 -30.272 1.00 66.25 613 VAL A C 1
ATOM 4825 O O . VAL A 1 613 ? 10.798 14.476 -29.659 1.00 66.25 613 VAL A O 1
ATOM 4828 N N . SER A 1 614 ? 11.651 13.761 -31.599 1.00 66.50 614 SER A N 1
ATOM 4829 C CA . SER A 1 614 ? 10.551 14.234 -32.444 1.00 66.50 614 SER A CA 1
ATOM 4830 C C . SER A 1 614 ? 9.515 13.139 -32.728 1.00 66.50 614 SER A C 1
ATOM 4832 O O . SER A 1 614 ? 8.678 13.321 -33.610 1.00 66.50 614 SER A O 1
ATOM 4834 N N . ASN A 1 615 ? 9.567 12.015 -32.001 1.00 71.00 615 ASN A N 1
ATOM 4835 C CA . ASN A 1 615 ? 8.701 10.847 -32.175 1.00 71.00 615 ASN A CA 1
ATOM 4836 C C . ASN A 1 615 ? 8.736 10.268 -33.604 1.00 71.00 615 ASN A C 1
ATOM 4838 O O . ASN A 1 615 ? 7.726 9.835 -34.156 1.00 71.00 615 ASN A O 1
ATOM 4842 N N . GLN A 1 616 ? 9.910 10.279 -34.235 1.00 69.75 616 GLN A N 1
ATOM 4843 C CA . GLN A 1 616 ? 10.128 9.625 -35.523 1.00 69.75 616 GLN A CA 1
ATOM 4844 C C . GLN A 1 616 ? 10.960 8.364 -35.314 1.00 69.75 616 GLN A C 1
ATOM 4846 O O . GLN A 1 616 ? 12.003 8.410 -34.659 1.00 69.75 616 GLN A O 1
ATOM 4851 N N . ALA A 1 617 ? 10.505 7.242 -35.876 1.00 65.19 617 ALA A N 1
ATOM 4852 C CA . ALA A 1 617 ? 11.257 5.994 -35.851 1.00 65.19 617 ALA A CA 1
ATOM 4853 C C . ALA A 1 617 ? 12.586 6.177 -36.601 1.00 65.19 617 ALA A C 1
ATOM 4855 O O . ALA A 1 617 ? 12.602 6.548 -37.778 1.00 65.19 617 ALA A O 1
ATOM 4856 N N . VAL A 1 618 ? 13.704 5.909 -35.929 1.00 65.88 618 VAL A N 1
ATOM 4857 C CA . VAL A 1 618 ? 15.046 6.070 -36.494 1.00 65.88 618 VAL A CA 1
ATOM 4858 C C . VAL A 1 618 ? 15.633 4.698 -36.799 1.00 65.88 618 VAL A C 1
ATOM 4860 O O . VAL A 1 618 ? 16.331 4.097 -35.985 1.00 65.88 618 VAL A O 1
ATOM 4863 N N . ASN A 1 619 ? 15.381 4.202 -38.012 1.00 53.41 619 ASN A N 1
ATOM 4864 C CA . ASN A 1 619 ? 15.991 2.953 -38.490 1.00 53.41 619 ASN A CA 1
ATOM 4865 C C . ASN A 1 619 ? 17.494 3.111 -38.784 1.00 53.41 619 ASN A C 1
ATOM 4867 O O . ASN A 1 619 ? 18.261 2.152 -38.707 1.00 53.41 619 ASN A O 1
ATOM 4871 N N . SER A 1 620 ? 17.936 4.325 -39.113 1.00 50.53 620 SER A N 1
ATOM 4872 C CA . SER A 1 620 ? 19.324 4.648 -39.432 1.00 50.53 620 SER A CA 1
ATOM 4873 C C . SER A 1 620 ? 20.151 4.845 -38.155 1.00 50.53 620 SER A C 1
ATOM 4875 O O . SER A 1 620 ? 20.387 5.973 -37.732 1.00 50.53 620 SER A O 1
ATOM 4877 N N . GLY A 1 621 ? 20.578 3.740 -37.532 1.00 54.59 621 GLY A N 1
ATOM 4878 C CA . GLY A 1 621 ? 21.670 3.719 -36.546 1.00 54.59 621 GLY A CA 1
ATOM 4879 C C . GLY A 1 621 ? 21.355 3.154 -35.156 1.00 54.59 621 GLY A C 1
ATOM 4880 O O . GLY A 1 621 ? 22.297 2.796 -34.452 1.00 54.59 621 GLY A O 1
ATOM 4881 N N . TYR A 1 622 ? 20.081 3.020 -34.766 1.00 62.03 622 TYR A N 1
ATOM 4882 C CA . TYR A 1 622 ? 19.692 2.574 -33.414 1.00 62.03 622 TYR A CA 1
ATOM 4883 C C . TYR A 1 622 ? 19.156 1.129 -33.349 1.00 62.03 622 TYR A C 1
ATOM 4885 O O . TYR A 1 622 ? 19.325 0.466 -32.329 1.00 62.03 622 TYR A O 1
ATOM 4893 N N . GLY A 1 623 ? 18.616 0.604 -34.453 1.00 76.25 623 GLY A N 1
ATOM 4894 C CA . GLY A 1 623 ? 18.198 -0.795 -34.588 1.00 76.25 623 GLY A CA 1
ATOM 4895 C C . GLY A 1 623 ? 16.750 -1.093 -34.178 1.00 76.25 623 GLY A C 1
ATOM 4896 O O . GLY A 1 623 ? 15.981 -0.198 -33.831 1.00 76.25 623 GLY A O 1
ATOM 4897 N N . SER A 1 624 ? 16.384 -2.371 -34.269 1.00 85.94 624 SER A N 1
ATOM 4898 C CA . SER A 1 624 ? 15.075 -2.938 -33.912 1.00 85.94 624 SER A CA 1
ATOM 4899 C C . SER A 1 624 ? 15.264 -4.219 -33.101 1.00 85.94 624 SER A C 1
ATOM 4901 O O . SER A 1 624 ? 16.246 -4.939 -33.316 1.00 85.94 624 SER A O 1
ATOM 4903 N N . LEU A 1 625 ? 14.340 -4.488 -32.180 1.00 88.81 625 LEU A N 1
ATOM 4904 C CA . LEU A 1 625 ? 14.294 -5.706 -31.377 1.00 88.81 625 LEU A CA 1
ATOM 4905 C C . LEU A 1 625 ? 12.994 -6.457 -31.648 1.00 88.81 625 LEU A C 1
ATOM 4907 O O . LEU A 1 625 ? 11.910 -5.911 -31.462 1.00 88.81 625 LEU A O 1
ATOM 4911 N N . ILE A 1 626 ? 13.125 -7.732 -32.005 1.00 92.19 626 ILE A N 1
ATOM 4912 C CA . ILE A 1 626 ? 12.005 -8.665 -32.111 1.00 92.19 626 ILE A CA 1
ATOM 4913 C C . ILE A 1 626 ? 12.231 -9.819 -31.136 1.00 92.19 626 ILE A C 1
ATOM 4915 O O . ILE A 1 626 ? 13.367 -10.256 -30.946 1.00 92.19 626 ILE A O 1
ATOM 4919 N N . GLY A 1 627 ? 11.163 -10.319 -30.523 1.00 92.69 627 GLY A N 1
ATOM 4920 C CA . GLY A 1 627 ? 11.202 -11.519 -29.690 1.00 92.69 627 GLY A CA 1
ATOM 4921 C C . GLY A 1 627 ? 9.882 -11.772 -28.975 1.00 92.69 627 GLY A C 1
ATOM 4922 O O . GLY A 1 627 ? 8.840 -11.233 -29.357 1.00 92.69 627 GLY A O 1
ATOM 4923 N N . GLU A 1 628 ? 9.931 -12.594 -27.934 1.00 92.81 628 GLU A N 1
ATOM 4924 C CA . GLU A 1 628 ? 8.746 -13.020 -27.194 1.00 92.81 628 GLU A CA 1
ATOM 4925 C C . GLU A 1 628 ? 9.038 -13.116 -25.696 1.00 92.81 628 GLU A C 1
ATOM 4927 O O . GLU A 1 628 ? 9.993 -13.767 -25.268 1.00 92.81 628 GLU A O 1
ATOM 4932 N N . TYR A 1 629 ? 8.207 -12.451 -24.903 1.00 90.81 629 TYR A N 1
ATOM 4933 C CA . TYR A 1 629 ? 8.133 -12.620 -23.460 1.00 90.81 629 TYR A CA 1
ATOM 4934 C C . TYR A 1 629 ? 7.226 -13.799 -23.148 1.00 90.81 629 TYR A C 1
ATOM 4936 O O . TYR A 1 629 ? 6.073 -13.819 -23.580 1.00 90.81 629 TYR A O 1
ATOM 4944 N N . GLU A 1 630 ? 7.741 -14.760 -22.388 1.00 88.19 630 GLU A N 1
ATOM 4945 C CA . GLU A 1 630 ? 6.929 -15.883 -21.936 1.00 88.19 630 GLU A CA 1
ATOM 4946 C C . GLU A 1 630 ? 5.971 -15.431 -20.838 1.00 88.19 630 GLU A C 1
ATOM 4948 O O . GLU A 1 630 ? 6.373 -14.802 -19.855 1.00 88.19 630 GLU A O 1
ATOM 4953 N N . GLY A 1 631 ? 4.710 -15.802 -20.999 1.00 77.62 631 GLY A N 1
ATOM 4954 C CA . GLY A 1 631 ? 3.657 -15.690 -20.017 1.00 77.62 631 GLY A CA 1
ATOM 4955 C C . GLY A 1 631 ? 3.993 -16.549 -18.812 1.00 77.62 631 GLY A C 1
ATOM 4956 O O . GLY A 1 631 ? 3.782 -17.762 -18.796 1.00 77.62 631 GLY A O 1
ATOM 4957 N N . GLN A 1 632 ? 4.581 -15.921 -17.800 1.00 75.88 632 GLN A N 1
ATOM 4958 C CA . GLN A 1 632 ? 4.934 -16.606 -16.571 1.00 75.88 632 GLN A CA 1
ATOM 4959 C C . GLN A 1 632 ? 3.758 -16.646 -15.608 1.00 75.88 632 GLN A C 1
ATOM 4961 O O . GLN A 1 632 ? 2.873 -15.788 -15.608 1.00 75.88 632 GLN A O 1
ATOM 4966 N N . SER A 1 633 ? 3.767 -17.681 -14.777 1.00 82.44 633 SER A N 1
ATOM 4967 C CA . SER A 1 633 ? 2.869 -17.761 -13.641 1.00 82.44 633 SER A CA 1
ATOM 4968 C C . SER A 1 633 ? 3.623 -17.405 -12.370 1.00 82.44 633 SER A C 1
ATOM 4970 O O . SER A 1 633 ? 4.562 -18.101 -11.986 1.00 82.44 633 SER A O 1
ATOM 4972 N N . THR A 1 634 ? 3.194 -16.328 -11.727 1.00 87.88 634 THR A N 1
ATOM 4973 C CA . THR A 1 634 ? 3.818 -15.763 -10.532 1.00 87.88 634 THR A CA 1
ATOM 4974 C C . THR A 1 634 ? 3.010 -16.153 -9.303 1.00 87.88 634 THR A C 1
ATOM 4976 O O . THR A 1 634 ? 1.778 -16.098 -9.310 1.00 87.88 634 THR A O 1
ATOM 4979 N N . TRP A 1 635 ? 3.703 -16.517 -8.225 1.00 92.06 635 TRP A N 1
ATOM 4980 C CA . TRP A 1 635 ? 3.082 -16.664 -6.910 1.00 92.06 635 TRP A CA 1
ATOM 4981 C C . TRP A 1 635 ? 3.267 -15.389 -6.099 1.00 92.06 635 TRP A C 1
ATOM 4983 O O . TRP A 1 635 ? 4.373 -14.859 -6.006 1.00 92.06 635 TRP A O 1
ATOM 4993 N N . ILE A 1 636 ? 2.198 -14.929 -5.462 1.00 94.31 636 ILE A N 1
ATOM 4994 C CA . ILE A 1 636 ? 2.242 -13.827 -4.503 1.00 94.31 636 ILE A CA 1
ATOM 4995 C C . ILE A 1 636 ? 1.744 -14.348 -3.168 1.00 94.31 636 ILE A C 1
ATOM 4997 O O . ILE A 1 636 ? 0.661 -14.921 -3.088 1.00 94.31 636 ILE A O 1
ATOM 5001 N N . LEU A 1 637 ? 2.532 -14.152 -2.119 1.00 96.50 637 LEU A N 1
ATOM 5002 C CA . LEU A 1 637 ? 2.188 -14.536 -0.754 1.00 96.50 637 LEU A CA 1
ATOM 5003 C C . LEU A 1 637 ? 2.072 -13.273 0.084 1.00 96.50 637 LEU A C 1
ATOM 5005 O O . LEU A 1 637 ? 3.003 -12.479 0.109 1.00 96.50 637 LEU A O 1
ATOM 5009 N N . SER A 1 638 ? 0.967 -13.073 0.789 1.00 96.62 638 SER A N 1
ATOM 5010 C CA . SER A 1 638 ? 0.780 -11.908 1.649 1.00 96.62 638 SER A CA 1
ATOM 5011 C C . SER A 1 638 ? 0.328 -12.319 3.033 1.00 96.62 638 SER A C 1
ATOM 5013 O O . SER A 1 638 ? -0.470 -13.242 3.194 1.00 96.62 638 SER A O 1
ATOM 5015 N N . ALA A 1 639 ? 0.854 -11.620 4.028 1.00 96.81 639 ALA A N 1
ATOM 5016 C CA . ALA A 1 639 ? 0.460 -11.769 5.412 1.00 96.81 639 ALA A CA 1
ATOM 5017 C C . ALA A 1 639 ? 0.265 -10.387 6.029 1.00 96.81 639 ALA A C 1
ATOM 5019 O O . ALA A 1 639 ? 1.067 -9.475 5.803 1.00 96.81 639 ALA A O 1
ATOM 5020 N N . GLN A 1 640 ? -0.775 -10.243 6.842 1.00 97.06 640 GLN A N 1
ATOM 5021 C CA . GLN A 1 640 ? -0.981 -9.052 7.654 1.00 97.06 640 GLN A CA 1
ATOM 5022 C C . GLN A 1 640 ? -1.480 -9.422 9.047 1.00 97.06 640 GLN A C 1
ATOM 5024 O O . GLN A 1 640 ? -2.045 -10.494 9.269 1.00 97.06 640 GLN A O 1
ATOM 5029 N N . MET A 1 641 ? -1.299 -8.491 9.972 1.00 97.50 641 MET A N 1
ATOM 5030 C CA . MET A 1 641 ? -1.891 -8.529 11.296 1.00 97.50 641 MET A CA 1
ATOM 5031 C C . MET A 1 641 ? -2.663 -7.234 11.537 1.00 97.50 641 MET A C 1
ATOM 5033 O O . MET A 1 641 ? -2.118 -6.141 11.358 1.00 97.50 641 MET A O 1
ATOM 5037 N N . THR A 1 642 ? -3.895 -7.370 12.011 1.00 96.88 642 THR A N 1
ATOM 5038 C CA . THR A 1 642 ? -4.745 -6.277 12.470 1.00 96.88 642 THR A CA 1
ATOM 5039 C C . THR A 1 642 ? -4.907 -6.360 13.983 1.00 96.88 642 THR A C 1
ATOM 5041 O O . THR A 1 642 ? -5.345 -7.377 14.519 1.00 96.88 642 THR A O 1
ATOM 5044 N N . TYR A 1 643 ? -4.555 -5.273 14.667 1.00 93.88 643 TYR A N 1
ATOM 5045 C CA . TYR A 1 643 ? -4.776 -5.066 16.093 1.00 93.88 643 TYR A CA 1
ATOM 5046 C C . TYR A 1 643 ? -5.887 -4.036 16.300 1.00 93.88 643 TYR A C 1
ATOM 5048 O O . TYR A 1 643 ? -5.787 -2.921 15.778 1.00 93.88 643 TYR A O 1
ATOM 5056 N N . ARG A 1 644 ? -6.914 -4.387 17.071 1.00 92.94 644 ARG A N 1
ATOM 5057 C CA . ARG A 1 644 ? -8.013 -3.503 17.481 1.00 92.94 644 ARG A CA 1
ATOM 5058 C C . ARG A 1 644 ? -7.792 -3.102 18.946 1.00 92.94 644 ARG A C 1
ATOM 5060 O O . ARG A 1 644 ? -7.385 -3.939 19.746 1.00 92.94 644 ARG A O 1
ATOM 5067 N N . PHE A 1 645 ? -7.931 -1.813 19.261 1.00 87.81 645 PHE A N 1
ATOM 5068 C CA . PHE A 1 645 ? -7.593 -1.256 20.584 1.00 87.81 645 PHE A CA 1
ATOM 5069 C C . PHE A 1 645 ? -8.778 -1.154 21.534 1.00 87.81 645 PHE A C 1
ATOM 5071 O O . PHE A 1 645 ? -9.889 -0.863 21.034 1.00 87.81 645 PHE A O 1
#

pLDDT: mean 82.62, std 15.18, range [27.2, 98.62]

Sequence (645 aa):
MEHVLNLIPIKRIDNLLADCEFIGHEWLDWLRQNKLSCRILVKSNNVEDRSKKIAVGKLCTGVSINQKVTWHSKKKVSGVPFYIAARRNLKGLLIVVATKQPGSIIDDYSKRWSIETMFGNLKSRGFDLESTHMTNLDRMDKLMELLTITVVWCLLVGHWCYGSASQLPLNKYYRPAKSLFRLGLDRLRRVLKNNCAKKDQTTFLDLLNVLSHIGNRHKVFFASAVVACQLGFVQAAGFSIHEHSASAMGTAFAGRASNGEDASIGASNPAGMAVLESRQLTVGSAVILENGNFKNGSFSNPNVPASSSKNDNFLKTTAVPFGHIVLPFDDRLTVGWNAYAPFGLNLDYDKEFVGRYFGDKALIETVNFQSVLAYKVEDDLFVGIGLTLSHINGELSQKKYVSPIPSYNNIDAVVKGDDYAFTWNVGVIWRPYMSTTLGASYHAQTKFNLEGDVKASNVAGGLGDFKHKAELKITMPERVMLSATHQLDEQWTIMADATWTRWSRLDSISVVDKEGTLTQNGSTYVPMHWKDVWAMAVGVAYKVDDQWTLKAGYMFDQSPVSDSTRTVRSPDNDRHWITAGVKWSVIEDIVFDFSAAYVMLKDGKIDEKAYNVSNQAVNSGYGSLIGEYEGQSTWILSAQMTYRF